Protein AF-0000000078034950 (afdb_homodimer)

Organism: NCBI:txid1051616

pLDDT: mean 92.77, std 14.93, range [35.84, 99.0]

Sequence (498 aa):
MKFLSLILALTALAPVDARPKKAAKPPYFVLTGDSTVAVAGGWGDGFLSYVKAPADGINPAKSGATTASFRADGRWNTTITAVQGNVDTHSPIVTIQFGHNDQKATSGISLEKFQANLVALAKEVIAAGGTPILITSLTRRAFNGSAVIENLNEHSAAAIAAAENLGIDYLDLNKASTAYVNAIGKANADLYNLSSGDRTHLNPSGEKVFGRLVVDLLLKKRKDLRRYFEKDVALSKKIAAGEYATGDEMKFLSLILALTALAPVDARPKKAAKPPYFVLTGDSTVAVAGGWGDGFLSYVKAPADGINPAKSGATTASFRADGRWNTTITAVQGNVDTHSPIVTIQFGHNDQKATSGISLEKFQANLVALAKEVIAAGGTPILITSLTRRAFNGSAVIENLNEHSAAAIAAAENLGIDYLDLNKASTAYVNAIGKANADLYNLSSGDRTHLNPSGEKVFGRLVVDLLLKKRKDLRRYFEKDVALSKKIAAGEYATGDE

Solvent-accessible surface area (backbone atoms only — not comparable to full-atom values): 26055 Å² total; per-residue (Å²): 137,83,80,77,76,78,77,77,77,76,76,74,73,71,74,73,79,67,62,72,76,69,74,80,55,41,46,29,38,38,39,40,28,14,35,57,32,4,74,74,17,13,24,39,56,29,38,55,54,32,50,26,82,87,27,48,65,40,54,63,16,31,68,78,28,28,74,64,51,33,48,75,63,27,46,45,57,34,50,52,46,46,29,53,50,28,48,88,73,22,41,21,33,35,39,44,29,50,43,81,41,30,68,38,86,86,54,79,45,50,71,68,54,49,26,50,46,52,41,52,53,38,51,52,32,43,73,49,63,26,43,44,32,38,30,25,34,75,48,52,65,46,63,58,84,82,35,60,53,74,86,52,54,68,52,28,51,34,42,51,49,33,20,60,74,69,71,46,53,65,38,64,37,28,61,55,43,42,53,33,43,40,55,38,26,67,75,54,49,56,72,23,28,55,45,92,89,34,45,66,36,25,23,74,40,29,10,35,43,49,7,46,49,51,50,52,51,47,38,72,76,37,61,89,50,51,88,36,41,62,85,51,64,68,52,53,48,29,50,76,69,26,40,83,73,60,59,76,113,136,83,79,78,76,78,77,76,77,75,75,75,72,69,76,72,79,67,63,72,74,68,75,79,56,41,46,28,37,39,38,39,29,14,36,58,31,4,76,75,18,12,24,39,55,29,37,54,54,33,51,28,82,87,25,47,68,41,53,64,16,33,69,78,29,29,76,64,50,34,48,74,63,27,44,44,57,35,50,52,45,46,30,52,51,27,47,88,73,22,40,19,34,34,38,44,29,50,44,81,41,29,68,37,86,86,53,78,45,49,71,68,51,48,26,51,46,53,41,51,53,39,52,51,33,43,73,49,62,26,42,43,31,36,30,26,33,74,48,54,64,47,63,59,84,81,37,60,53,74,84,53,54,68,52,30,52,34,43,52,49,31,21,58,74,71,71,44,52,64,39,65,38,28,62,54,46,42,53,31,45,40,54,38,28,67,75,54,47,58,73,23,27,55,43,93,89,34,43,65,36,25,22,75,39,30,11,35,44,50,7,46,52,51,49,53,52,46,38,73,77,37,60,88,51,51,87,37,40,62,85,52,66,68,52,53,50,30,52,74,68,27,40,80,73,60,58,77,113

Secondary structure (DSSP, 8-state):
----------------------PPPPEEEEEEESTTTSTTTSSHHHHHHTB-TT-EEE----TT--HHHHHHTTHHHHHHHHHHHHTTTSEEEEEEE--TTTTSGGG---HHHHHHHHHHHHHHHHHTT-EEEEEPPPPP--EETTEE--TTHHHHHHHHHHHHHHT--EE-HHHHHHHHHHHHHHHHHGGGBSSTT--SSB-HHHHHHHHHHHHHHHHHH-GGGGGGB---HHHHHHHHHT----S--/------------------------PPEEEEEEESTTTSTTTSSHHHHHHTB-TT-EEE----TT--HHHHHHTTHHHHHHHHHHHHTTTSEEEEEEE--TTTTSGGG---HHHHHHHHHHHHHHHHHTT-EEEEEPPPPP--EETTEE--TTHHHHHHHHHHHHHHT--EE-HHHHHHHHHHHHHHHHHGGGBSSTT--SSB-HHHHHHHHHHHHHHHHHH-GGGGGGB---HHHHHHHHHT----S--

InterPro domains:
  IPR013830 SGNH hydrolase-type esterase domain [PF13472] (33-208)
  IPR036514 SGNH hydrolase superfamily [G3DSA:3.40.50.1110] (29-238)
  IPR037459 Rhamnogalacturonan acetylesterase RhgT-like [PTHR43695] (18-232)
  IPR037459 Rhamnogalacturonan acetylesterase RhgT-like [cd01821] (27-218)

Structure (mmCIF, N/CA/C/O backbone):
data_AF-0000000078034950-model_v1
#
loop_
_entity.id
_entity.type
_entity.pdbx_description
1 polymer 'SGNH hydrolase-type esterase domain-containing protein'
#
loop_
_atom_site.group_PDB
_atom_site.id
_atom_site.type_symbol
_atom_site.label_atom_id
_atom_site.label_alt_id
_atom_site.label_comp_id
_atom_site.label_asym_id
_atom_site.label_entity_id
_atom_site.label_seq_id
_atom_site.pdbx_PDB_ins_code
_atom_site.Cartn_x
_atom_site.Cartn_y
_atom_site.Cartn_z
_atom_site.occupancy
_atom_site.B_iso_or_equiv
_atom_site.auth_seq_id
_atom_site.auth_comp_id
_atom_site.auth_asym_id
_atom_site.auth_atom_id
_atom_site.pdbx_PDB_model_num
ATOM 1 N N . MET A 1 1 ? -37.719 -11.914 -78.75 1 36.5 1 MET A N 1
ATOM 2 C CA . MET A 1 1 ? -37.25 -10.828 -77.875 1 36.5 1 MET A CA 1
ATOM 3 C C . MET A 1 1 ? -37.094 -11.32 -76.438 1 36.5 1 MET A C 1
ATOM 5 O O . MET A 1 1 ? -38.062 -11.695 -75.75 1 36.5 1 MET A O 1
ATOM 9 N N . LYS A 1 2 ? -35.969 -12.094 -76.125 1 49.47 2 LYS A N 1
ATOM 10 C CA . LYS A 1 2 ? -35.469 -12.664 -74.875 1 49.47 2 LYS A CA 1
ATOM 11 C C . LYS A 1 2 ? -35.25 -11.578 -73.812 1 49.47 2 LYS A C 1
ATOM 13 O O . LYS A 1 2 ? -34.562 -10.594 -74.062 1 49.47 2 LYS A O 1
ATOM 18 N N . PHE A 1 3 ? 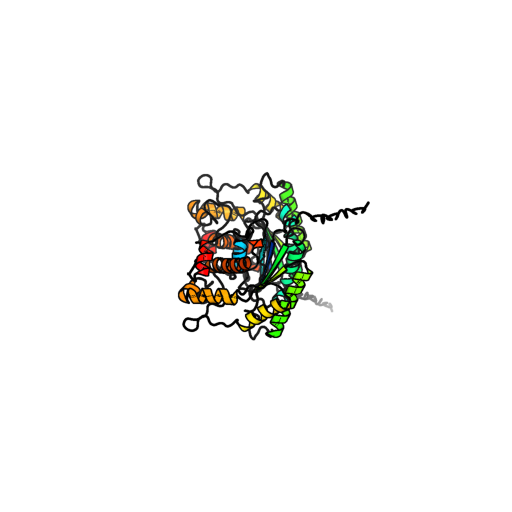-36.25 -11.312 -73 1 48.62 3 PHE A N 1
ATOM 19 C CA . PHE A 1 3 ? -36.219 -10.414 -71.812 1 48.62 3 PHE A CA 1
ATOM 20 C C . PHE A 1 3 ? -35.062 -10.805 -70.875 1 48.62 3 PHE A C 1
ATOM 22 O O . PHE A 1 3 ? -35.031 -11.93 -70.438 1 48.62 3 PHE A O 1
ATOM 29 N N . LEU A 1 4 ? -33.875 -10.258 -71.062 1 49.31 4 LEU A N 1
ATOM 30 C CA . LEU A 1 4 ? -32.75 -10.297 -70.125 1 49.31 4 LEU A CA 1
ATOM 31 C C . LEU A 1 4 ? -33.156 -9.719 -68.812 1 49.31 4 LEU A C 1
ATOM 33 O O . LEU A 1 4 ? -33.469 -8.539 -68.688 1 49.31 4 LEU A O 1
ATOM 37 N N . SER A 1 5 ? -33.719 -10.523 -67.938 1 53.03 5 SER A N 1
ATOM 38 C CA . SER A 1 5 ? -33.969 -10.117 -66.562 1 53.03 5 SER A CA 1
ATOM 39 C C . SER A 1 5 ? -32.656 -9.789 -65.812 1 53.03 5 SER A C 1
ATOM 41 O O . SER A 1 5 ? -31.781 -10.633 -65.688 1 53.03 5 SER A O 1
ATOM 43 N N . LEU A 1 6 ? -32.25 -8.547 -65.938 1 51.16 6 LEU A N 1
ATOM 44 C CA . LEU A 1 6 ? -31.172 -8.047 -65.125 1 51.16 6 LEU A CA 1
ATOM 45 C C . LEU A 1 6 ? -31.5 -8.148 -63.625 1 51.16 6 LEU A C 1
ATOM 47 O O . LEU A 1 6 ? -32.438 -7.508 -63.125 1 51.16 6 LEU A O 1
ATOM 51 N N . ILE A 1 7 ? -31.25 -9.281 -63.031 1 51.94 7 ILE A N 1
ATOM 52 C CA . ILE A 1 7 ? -31.328 -9.398 -61.562 1 51.94 7 ILE A CA 1
ATOM 53 C C . ILE A 1 7 ? -30.297 -8.484 -60.938 1 51.94 7 ILE A C 1
ATOM 55 O O . ILE A 1 7 ? -29.094 -8.648 -61.125 1 51.94 7 ILE A O 1
ATOM 59 N N . LEU A 1 8 ? -30.672 -7.234 -60.625 1 48.38 8 LEU A N 1
ATOM 60 C CA . LEU A 1 8 ? -29.859 -6.355 -59.781 1 48.38 8 LEU A CA 1
ATOM 61 C C . LEU A 1 8 ? -29.641 -6.961 -58.406 1 48.38 8 LEU A C 1
ATOM 63 O O . LEU A 1 8 ? -30.609 -7.203 -57.688 1 48.38 8 LEU A O 1
ATOM 67 N N . ALA A 1 9 ? -28.578 -7.652 -58.188 1 50.59 9 ALA A N 1
ATOM 68 C CA . ALA A 1 9 ? -28.125 -8.078 -56.875 1 50.59 9 ALA A CA 1
ATOM 69 C C . ALA A 1 9 ? -27.922 -6.879 -55.938 1 50.59 9 ALA A C 1
ATOM 71 O O . ALA A 1 9 ? -27.031 -6.055 -56.188 1 50.59 9 ALA A O 1
ATOM 72 N N . LEU A 1 10 ? -28.969 -6.395 -55.344 1 48.53 10 LEU A N 1
ATOM 73 C CA . LEU A 1 10 ? -28.781 -5.445 -54.25 1 48.53 10 LEU A CA 1
ATOM 74 C C . LEU A 1 10 ? -27.812 -5.992 -53.188 1 48.53 10 LEU A C 1
ATOM 76 O O . LEU A 1 10 ? -28.094 -7.008 -52.562 1 48.53 10 LEU A O 1
ATOM 80 N N . THR A 1 11 ? -26.562 -5.684 -53.344 1 48.34 11 THR A N 1
ATOM 81 C CA . THR A 1 11 ? -25.594 -5.906 -52.25 1 48.34 11 THR A CA 1
ATOM 82 C C . THR A 1 11 ? -26.031 -5.188 -51 1 48.34 11 THR A C 1
ATOM 84 O O . THR A 1 11 ? -26.188 -3.963 -50.969 1 48.34 11 THR A O 1
ATOM 87 N N . ALA A 1 12 ? -26.812 -5.801 -50.156 1 50.06 12 ALA A N 1
ATOM 88 C CA . ALA A 1 12 ? -27.062 -5.281 -48.812 1 50.06 12 ALA A CA 1
ATOM 89 C C . ALA A 1 12 ? -25.766 -4.91 -48.094 1 50.06 12 ALA A C 1
ATOM 91 O O . ALA A 1 12 ? -24.922 -5.777 -47.844 1 50.06 12 ALA A O 1
ATOM 92 N N . LEU A 1 13 ? -25.297 -3.707 -48.344 1 47.72 13 LEU A N 1
ATOM 93 C CA . LEU A 1 13 ? -24.25 -3.213 -47.469 1 47.72 13 LEU A CA 1
ATOM 94 C C . LEU A 1 13 ? -24.625 -3.404 -46 1 47.72 13 LEU A C 1
ATOM 96 O O . LEU A 1 13 ? -25.641 -2.861 -45.531 1 47.72 13 LEU A O 1
ATOM 100 N N . ALA A 1 14 ? -24.25 -4.52 -45.406 1 48.38 14 ALA A N 1
ATOM 101 C CA . ALA A 1 14 ? -24.375 -4.645 -43.938 1 48.38 14 ALA A CA 1
ATOM 102 C C . ALA A 1 14 ? -23.922 -3.367 -43.25 1 48.38 14 ALA A C 1
ATOM 104 O O . ALA A 1 14 ? -22.906 -2.771 -43.625 1 48.38 14 ALA A O 1
ATOM 105 N N . PRO A 1 15 ? -24.875 -2.656 -42.656 1 46.69 15 PRO A N 1
ATOM 106 C CA . PRO A 1 15 ? -24.375 -1.525 -41.875 1 46.69 15 PRO A CA 1
ATOM 107 C C . PRO A 1 15 ? -23.172 -1.893 -41 1 46.69 15 PRO A C 1
ATOM 109 O O . PRO A 1 15 ? -23.156 -2.959 -40.375 1 46.69 15 PRO A O 1
ATOM 112 N N . VAL A 1 16 ? -22.016 -1.396 -41.406 1 43.22 16 VAL A N 1
ATOM 113 C CA . VAL A 1 16 ? -20.906 -1.403 -40.469 1 43.22 16 VAL A CA 1
ATOM 114 C C . VAL A 1 16 ? -21.375 -0.831 -39.125 1 43.22 16 VAL A C 1
ATOM 116 O O . VAL A 1 16 ? -21.781 0.332 -39.031 1 43.22 16 VAL A O 1
ATOM 119 N N . ASP A 1 17 ? -21.984 -1.689 -38.375 1 44.09 17 ASP A N 1
ATOM 120 C CA . ASP A 1 17 ? -22.203 -1.249 -37 1 44.09 17 ASP A CA 1
ATOM 121 C C . ASP A 1 17 ? -20.969 -0.562 -36.438 1 44.09 17 ASP A C 1
ATOM 123 O O . ASP A 1 17 ? -20 -1.227 -36.062 1 44.09 17 ASP A O 1
ATOM 127 N N . ALA A 1 18 ? -20.703 0.506 -37.062 1 37.69 18 ALA A N 1
ATOM 128 C CA . ALA A 1 18 ? -19.609 1.328 -36.531 1 37.69 18 ALA A CA 1
ATOM 129 C C . ALA A 1 18 ? -19.938 1.878 -35.156 1 37.69 18 ALA A C 1
ATOM 131 O O . ALA A 1 18 ? -20.078 3.09 -34.969 1 37.69 18 ALA A O 1
ATOM 132 N N . ARG A 1 19 ? -20.656 1.156 -34.406 1 41.5 19 ARG A N 1
ATOM 133 C CA . ARG A 1 19 ? -20.719 1.769 -33.062 1 41.5 19 ARG A CA 1
ATOM 134 C C . ARG A 1 19 ? -19.312 2.104 -32.562 1 41.5 19 ARG A C 1
ATOM 136 O O . ARG A 1 19 ? -18.391 1.303 -32.719 1 41.5 19 ARG A O 1
ATOM 143 N N . PRO A 1 20 ? -19.047 3.256 -32.406 1 39.72 20 PRO A N 1
ATOM 144 C CA . PRO A 1 20 ? -17.703 3.549 -31.875 1 39.72 20 PRO A CA 1
ATOM 145 C C . PRO A 1 20 ? -17.281 2.59 -30.766 1 39.72 20 PRO A C 1
ATOM 147 O O . PRO A 1 20 ? -18.094 2.264 -29.891 1 39.72 20 PRO A O 1
ATOM 150 N N . LYS A 1 21 ? -16.438 1.666 -31.031 1 38.91 21 LYS A N 1
ATOM 151 C CA . LYS A 1 21 ? -15.844 0.86 -29.969 1 38.91 21 LYS A CA 1
ATOM 152 C C . LYS A 1 21 ? -15.602 1.696 -28.719 1 38.91 21 LYS A C 1
ATOM 154 O O . LYS A 1 21 ? -14.898 2.707 -28.766 1 38.91 21 LYS A O 1
ATOM 159 N N . LYS A 1 22 ? -16.703 1.978 -27.875 1 47.34 22 LYS A N 1
ATOM 160 C CA . LYS A 1 22 ? -16.469 2.646 -26.594 1 47.34 22 LYS A CA 1
ATOM 161 C C . LYS A 1 22 ? -15.047 2.434 -26.109 1 47.34 22 LYS A C 1
ATOM 163 O O . LYS A 1 22 ? -14.547 1.304 -26.094 1 47.34 22 LYS A O 1
ATOM 168 N N . ALA A 1 23 ? -14.383 3.445 -26.062 1 55.91 23 ALA A N 1
ATOM 169 C CA . ALA A 1 23 ? -13 3.367 -25.609 1 55.91 23 ALA A CA 1
ATOM 170 C C . ALA A 1 23 ? -12.891 2.543 -24.328 1 55.91 23 ALA A C 1
ATOM 172 O O . ALA A 1 23 ? -13.688 2.711 -23.406 1 55.91 23 ALA A O 1
ATOM 173 N N . ALA A 1 24 ? -12.109 1.417 -24.375 1 82.5 24 ALA A N 1
ATOM 174 C CA . ALA A 1 24 ? -11.945 0.501 -23.25 1 82.5 24 ALA A CA 1
ATOM 175 C C . ALA A 1 24 ? -11.57 1.257 -21.984 1 82.5 24 ALA A C 1
ATOM 177 O O . ALA A 1 24 ? -10.742 2.168 -22.016 1 82.5 24 ALA A O 1
ATOM 178 N N . LYS A 1 25 ? -12.422 1.231 -20.875 1 95.44 25 LYS A N 1
ATOM 179 C CA . LYS A 1 25 ? -12.133 1.827 -19.578 1 95.44 25 LYS A CA 1
ATOM 180 C C . LYS A 1 25 ? -10.742 1.435 -19.094 1 95.44 25 LYS A C 1
ATOM 182 O O . LYS A 1 25 ? -10.289 0.317 -19.344 1 95.44 25 LYS A O 1
ATOM 187 N N . PRO A 1 26 ? -10.008 2.404 -18.438 1 97.56 26 PRO A N 1
ATOM 188 C CA . PRO A 1 26 ? -8.711 2.031 -17.875 1 97.56 26 PRO A CA 1
ATOM 189 C C . PRO A 1 26 ? -8.836 0.989 -16.766 1 97.56 26 PRO A C 1
ATOM 191 O O . PRO A 1 26 ? -9.891 0.88 -16.125 1 97.56 26 PRO A O 1
ATOM 194 N N . PRO A 1 27 ? -7.852 0.285 -16.578 1 98.38 27 PRO A N 1
ATOM 195 C CA . PRO A 1 27 ? -7.926 -0.727 -15.531 1 98.38 27 PRO A CA 1
ATOM 196 C C . PRO A 1 27 ? -7.832 -0.126 -14.125 1 98.38 27 PRO A C 1
ATOM 198 O O . PRO A 1 27 ? -7.227 0.933 -13.945 1 98.38 27 PRO A O 1
ATOM 201 N N . TYR A 1 28 ? -8.484 -0.716 -13.18 1 97.75 28 TYR A N 1
ATOM 202 C CA . TYR A 1 28 ? -8.32 -0.534 -11.742 1 97.75 28 TYR A CA 1
ATOM 203 C C . TYR A 1 28 ? -7.879 -1.833 -11.078 1 97.75 28 TYR A C 1
ATOM 205 O O . TYR A 1 28 ? -8.656 -2.787 -10.992 1 97.75 28 TYR A O 1
ATOM 213 N N . PHE A 1 29 ? -6.629 -1.825 -10.547 1 98.69 29 PHE A N 1
ATOM 214 C CA . PHE A 1 29 ? -6.059 -3.061 -10.023 1 98.69 29 PHE A CA 1
ATOM 215 C C . PHE A 1 29 ? -6.348 -3.203 -8.531 1 98.69 29 PHE A C 1
ATOM 217 O O . PHE A 1 29 ? -6.125 -2.268 -7.758 1 98.69 29 PHE A O 1
ATOM 224 N N . VAL A 1 30 ? -6.879 -4.336 -8.125 1 98.69 30 VAL A N 1
ATOM 225 C CA . VAL A 1 30 ? -6.992 -4.719 -6.719 1 98.69 30 VAL A CA 1
ATOM 226 C C . VAL A 1 30 ? -6.141 -5.957 -6.453 1 98.69 30 VAL A C 1
ATOM 228 O O . VAL A 1 30 ? -6.457 -7.047 -6.934 1 98.69 30 VAL A O 1
ATOM 231 N N . LEU A 1 31 ? -5.035 -5.762 -5.684 1 98.88 31 LEU A N 1
ATOM 232 C CA . LEU A 1 31 ? -4.066 -6.836 -5.496 1 98.88 31 LEU A CA 1
ATOM 233 C C . LEU A 1 31 ? -4.344 -7.602 -4.207 1 98.88 31 LEU A C 1
ATOM 235 O O . LEU A 1 31 ? -4.172 -7.062 -3.111 1 98.88 31 LEU A O 1
ATOM 239 N N . THR A 1 32 ? -4.797 -8.875 -4.328 1 98.88 32 THR A N 1
ATOM 240 C CA . THR A 1 32 ? -5.117 -9.672 -3.146 1 98.88 32 THR A CA 1
ATOM 241 C C . THR A 1 32 ? -4.102 -10.797 -2.963 1 98.88 32 THR A C 1
ATOM 243 O O . THR A 1 32 ? -3.598 -11.352 -3.941 1 98.88 32 THR A O 1
ATOM 246 N N . GLY A 1 33 ? -3.795 -11.047 -1.727 1 98.81 33 GLY A N 1
ATOM 247 C CA . GLY A 1 33 ? -2.832 -12.102 -1.431 1 98.81 33 GLY A CA 1
ATOM 248 C C . GLY A 1 33 ? -2.283 -12.023 -0.019 1 98.81 33 GLY A C 1
ATOM 249 O O . GLY A 1 33 ? -2.922 -11.461 0.873 1 98.81 33 GLY A O 1
ATOM 250 N N . ASP A 1 34 ? -1.184 -12.766 0.15 1 98.56 34 ASP A N 1
ATOM 251 C CA . ASP A 1 34 ? -0.553 -12.875 1.462 1 98.56 34 ASP A CA 1
ATOM 252 C C . ASP A 1 34 ? 0.652 -11.945 1.57 1 98.56 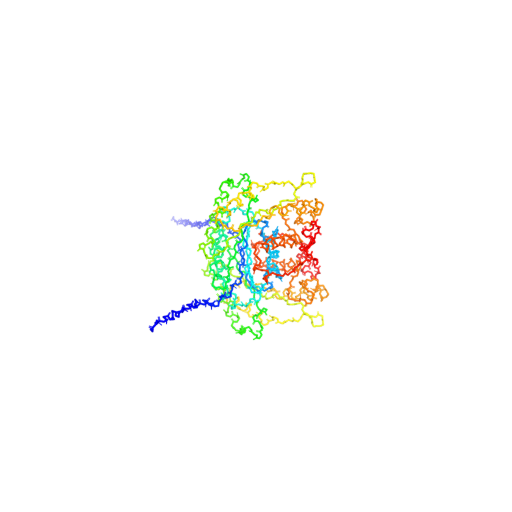34 ASP A C 1
ATOM 254 O O . ASP A 1 34 ? 0.689 -10.891 0.93 1 98.56 34 ASP A O 1
ATOM 258 N N . SER A 1 35 ? 1.591 -12.25 2.455 1 98.44 35 SER A N 1
ATOM 259 C CA . SER A 1 35 ? 2.711 -11.359 2.752 1 98.44 35 SER A CA 1
ATOM 260 C C . SER A 1 35 ? 3.574 -11.133 1.518 1 98.44 35 SER A C 1
ATOM 262 O O . SER A 1 35 ? 4.266 -10.109 1.419 1 98.44 35 SER A O 1
ATOM 264 N N . THR A 1 36 ? 3.535 -12 0.521 1 98.81 36 THR A N 1
ATOM 265 C CA . THR A 1 36 ? 4.387 -11.852 -0.656 1 98.81 36 THR A CA 1
ATOM 266 C C . THR A 1 36 ? 3.73 -10.945 -1.691 1 98.81 36 THR A C 1
ATOM 268 O O . THR A 1 36 ? 4.305 -10.688 -2.75 1 98.81 36 THR A O 1
ATOM 271 N N . VAL A 1 37 ? 2.514 -10.422 -1.38 1 98.94 37 VAL A N 1
ATOM 272 C CA . VAL A 1 37 ? 1.85 -9.398 -2.182 1 98.94 37 VAL A CA 1
ATOM 273 C C . VAL A 1 37 ? 1.742 -8.109 -1.381 1 98.94 37 VAL A C 1
ATOM 275 O O . VAL A 1 37 ? 1.807 -7.012 -1.946 1 98.94 37 VAL A O 1
ATOM 278 N N . ALA A 1 38 ? 1.678 -8.18 -0.134 1 98.31 38 ALA A N 1
ATOM 279 C CA . ALA A 1 38 ? 1.276 -7.129 0.794 1 98.31 38 ALA A CA 1
ATOM 280 C C . ALA A 1 38 ? 2.375 -6.078 0.939 1 98.31 38 ALA A C 1
ATOM 282 O O . ALA A 1 38 ? 3.492 -6.27 0.456 1 98.31 38 ALA A O 1
ATOM 283 N N . VAL A 1 39 ? 1.958 -4.988 1.514 1 96.12 39 VAL A N 1
ATOM 284 C CA . VAL A 1 39 ? 2.891 -3.926 1.873 1 96.12 39 VAL A CA 1
ATOM 285 C C . VAL A 1 39 ? 4 -4.488 2.76 1 96.12 39 VAL A C 1
ATOM 287 O O . VAL A 1 39 ? 3.773 -5.426 3.525 1 96.12 39 VAL A O 1
ATOM 290 N N . ALA A 1 40 ? 5.164 -3.984 2.643 1 93.62 40 ALA A N 1
ATOM 291 C CA . ALA A 1 40 ? 6.289 -4.273 3.527 1 93.62 40 ALA A CA 1
ATOM 292 C C . ALA A 1 40 ? 6.754 -5.719 3.371 1 93.62 40 ALA A C 1
ATOM 294 O O . ALA A 1 40 ? 6.926 -6.434 4.363 1 93.62 40 ALA A O 1
ATOM 295 N N . GLY A 1 41 ? 6.918 -6.113 2.121 1 96.75 41 GLY A N 1
ATOM 296 C CA . GLY A 1 41 ? 7.52 -7.43 1.996 1 96.75 41 GLY A CA 1
ATOM 297 C C . GLY A 1 41 ? 7.074 -8.172 0.751 1 96.75 41 GLY A C 1
ATOM 298 O O . GLY A 1 41 ? 7.59 -9.25 0.447 1 96.75 41 GLY A O 1
ATOM 299 N N . GLY A 1 42 ? 6.102 -7.617 0.042 1 98.56 42 GLY A N 1
ATOM 300 C CA . GLY A 1 42 ? 5.566 -8.266 -1.144 1 98.56 42 GLY A CA 1
ATOM 301 C C . GLY A 1 42 ? 5.824 -7.488 -2.42 1 98.56 42 GLY A C 1
ATOM 302 O O . GLY A 1 42 ? 6.414 -6.406 -2.383 1 98.56 42 GLY A O 1
ATOM 303 N N . TRP A 1 43 ? 5.434 -8.078 -3.51 1 98.81 43 TRP A N 1
ATOM 304 C CA . TRP A 1 43 ? 5.688 -7.488 -4.82 1 98.81 43 TRP A CA 1
ATOM 305 C C . TRP A 1 43 ? 4.613 -6.469 -5.18 1 98.81 43 TRP A C 1
ATOM 307 O O . TRP A 1 43 ? 4.785 -5.676 -6.105 1 98.81 43 TRP A O 1
ATOM 317 N N . GLY A 1 44 ? 3.475 -6.41 -4.43 1 98.81 44 GLY A N 1
ATOM 318 C CA . GLY A 1 44 ? 2.275 -5.707 -4.863 1 98.81 44 GLY A CA 1
ATOM 319 C C . GLY A 1 44 ? 2.49 -4.219 -5.051 1 98.81 44 GLY A C 1
ATOM 320 O O . GLY A 1 44 ? 2.07 -3.646 -6.059 1 98.81 44 GLY A O 1
ATOM 321 N N . ASP A 1 45 ? 3.129 -3.592 -4.082 1 98.06 45 ASP A N 1
ATOM 322 C CA . ASP A 1 45 ? 3.35 -2.152 -4.168 1 98.06 45 ASP A CA 1
ATOM 323 C C . ASP A 1 45 ? 4.355 -1.814 -5.266 1 98.06 45 ASP A C 1
ATOM 325 O O . ASP A 1 45 ? 4.277 -0.75 -5.879 1 98.06 45 ASP A O 1
ATOM 329 N N . GLY A 1 46 ? 5.309 -2.715 -5.566 1 98.06 46 GLY A N 1
ATOM 330 C CA . GLY A 1 46 ? 6.156 -2.566 -6.742 1 98.06 46 GLY A CA 1
ATOM 331 C C . GLY A 1 46 ? 5.375 -2.566 -8.039 1 98.06 46 GLY A C 1
ATOM 332 O O . GLY A 1 46 ? 5.602 -1.719 -8.906 1 98.06 46 GLY A O 1
ATOM 333 N N . PHE A 1 47 ? 4.465 -3.531 -8.156 1 98.81 47 PHE A N 1
ATOM 334 C CA . PHE A 1 47 ? 3.572 -3.59 -9.305 1 98.81 47 PHE A CA 1
ATOM 335 C C . PHE A 1 47 ? 2.811 -2.279 -9.469 1 98.81 47 PHE A C 1
ATOM 337 O O . PHE A 1 47 ? 2.801 -1.692 -10.555 1 98.81 47 PHE A O 1
ATOM 344 N N . LEU A 1 48 ? 2.244 -1.729 -8.383 1 98.5 48 LEU A N 1
ATOM 345 C CA . LEU A 1 48 ? 1.427 -0.523 -8.438 1 98.5 48 LEU A CA 1
ATOM 346 C C . LEU A 1 48 ? 2.279 0.696 -8.773 1 98.5 48 LEU A C 1
ATOM 348 O O . LEU A 1 48 ? 1.792 1.648 -9.391 1 98.5 48 LEU A O 1
ATOM 352 N N . SER A 1 49 ? 3.574 0.609 -8.453 1 96.5 49 SER A N 1
ATOM 353 C CA . SER A 1 49 ? 4.453 1.743 -8.711 1 96.5 49 SER A CA 1
ATOM 354 C C . SER A 1 49 ? 4.656 1.952 -10.211 1 96.5 49 SER A C 1
ATOM 356 O O . SER A 1 49 ? 5.066 3.031 -10.641 1 96.5 49 SER A O 1
ATOM 358 N N . TYR A 1 50 ? 4.312 0.948 -11.031 1 97.75 50 TYR A N 1
ATOM 359 C CA . TYR A 1 50 ? 4.477 1.058 -12.469 1 97.75 50 TYR A CA 1
ATOM 360 C C . TYR A 1 50 ? 3.172 1.473 -13.141 1 97.75 50 TYR A C 1
ATOM 362 O O . TYR A 1 50 ? 3.15 1.786 -14.336 1 97.75 50 TYR A O 1
ATOM 370 N N . VAL A 1 51 ? 2.045 1.506 -12.414 1 98 51 VAL A N 1
ATOM 371 C CA . VAL A 1 51 ? 0.737 1.839 -12.961 1 98 51 VAL A CA 1
ATOM 372 C C . VAL A 1 51 ? 0.64 3.346 -13.188 1 98 51 VAL A C 1
ATOM 374 O O . VAL A 1 51 ? 0.989 4.137 -12.312 1 98 51 VAL A O 1
ATOM 377 N N . LYS A 1 52 ? 0.184 3.654 -14.375 1 94.44 52 LYS A N 1
ATOM 378 C CA . LYS A 1 52 ? 0.081 5.062 -14.75 1 94.44 52 LYS A CA 1
ATOM 379 C C . LYS A 1 52 ? -1.378 5.488 -14.883 1 94.44 52 LYS A C 1
ATOM 381 O O . LYS A 1 52 ? -2.211 4.73 -15.383 1 94.44 52 LYS A O 1
ATOM 386 N N . ALA A 1 53 ? -1.62 6.762 -14.477 1 91.5 53 ALA A N 1
ATOM 387 C CA . ALA A 1 53 ? -2.938 7.34 -14.727 1 91.5 53 ALA A CA 1
ATOM 388 C C . ALA A 1 53 ? -3.291 7.281 -16.219 1 91.5 53 ALA A C 1
ATOM 390 O O . ALA A 1 53 ? -2.414 7.402 -17.062 1 91.5 53 ALA A O 1
ATOM 391 N N . PRO A 1 54 ? -4.562 6.949 -16.547 1 94.56 54 PRO A N 1
ATOM 392 C CA . PRO A 1 54 ? -5.727 6.961 -15.664 1 94.56 54 PRO A CA 1
ATOM 393 C C . PRO A 1 54 ? -5.98 5.613 -14.992 1 94.56 54 PRO A C 1
ATOM 395 O O . PRO A 1 54 ? -6.953 5.457 -14.25 1 94.56 54 PRO A O 1
ATOM 398 N N . ALA A 1 55 ? -5.102 4.617 -15.242 1 97.25 55 ALA A N 1
ATOM 399 C CA . ALA A 1 55 ? -5.195 3.398 -14.445 1 97.25 55 ALA A CA 1
ATOM 400 C C . ALA A 1 55 ? -4.871 3.676 -12.984 1 97.25 55 ALA A C 1
ATOM 402 O O . ALA A 1 55 ? -4.293 4.715 -12.656 1 97.25 55 ALA A O 1
ATOM 403 N N . ASP A 1 56 ? -5.379 2.793 -12.18 1 95.75 56 ASP A N 1
ATOM 404 C CA . ASP A 1 56 ? -5.207 2.945 -10.734 1 95.75 56 ASP A CA 1
ATOM 405 C C . ASP A 1 56 ? -5.328 1.601 -10.023 1 95.75 56 ASP A C 1
ATOM 407 O O . ASP A 1 56 ? -5.461 0.559 -10.672 1 95.75 56 ASP A O 1
ATOM 411 N N . GLY A 1 57 ? -5.105 1.671 -8.664 1 96.81 57 GLY A N 1
ATOM 412 C CA . GLY A 1 57 ? -5.246 0.412 -7.945 1 96.81 57 GLY A CA 1
ATOM 413 C C . GLY A 1 57 ? -4.953 0.533 -6.465 1 96.81 57 GLY A C 1
ATOM 414 O O . GLY A 1 57 ? -4.52 1.588 -5.992 1 96.81 57 GLY A O 1
ATOM 415 N N . ILE A 1 58 ? -5.258 -0.529 -5.703 1 96.94 58 ILE A N 1
ATOM 416 C CA . ILE A 1 58 ? -4.988 -0.647 -4.273 1 96.94 58 ILE A CA 1
ATOM 417 C C . ILE A 1 58 ? -4.422 -2.033 -3.969 1 96.94 58 ILE A C 1
ATOM 419 O O . ILE A 1 58 ? -4.59 -2.965 -4.758 1 96.94 58 ILE A O 1
ATOM 423 N N . ASN A 1 59 ? -3.691 -2.066 -2.857 1 97.75 59 ASN A N 1
ATOM 424 C CA . ASN A 1 59 ? -3.127 -3.32 -2.371 1 97.75 59 ASN A CA 1
ATOM 425 C C . ASN A 1 59 ? -3.697 -3.701 -1.008 1 97.75 59 ASN A C 1
ATOM 427 O O . ASN A 1 59 ? -3.086 -3.42 0.026 1 97.75 59 ASN A O 1
ATOM 431 N N . PRO A 1 60 ? -4.855 -4.434 -1.022 1 97.06 60 PRO A N 1
ATOM 432 C CA . PRO A 1 60 ? -5.441 -4.867 0.248 1 97.06 60 PRO A CA 1
ATOM 433 C C . PRO A 1 60 ? -4.84 -6.168 0.764 1 97.06 60 PRO A C 1
ATOM 435 O O . PRO A 1 60 ? -5.348 -6.754 1.723 1 97.06 60 PRO A O 1
ATOM 438 N N . ALA A 1 61 ? -3.723 -6.656 0.108 1 98.25 61 ALA A N 1
ATOM 439 C CA . ALA A 1 61 ? -3.111 -7.91 0.541 1 98.25 61 ALA A CA 1
ATOM 440 C C . ALA A 1 61 ? -2.711 -7.848 2.012 1 98.25 61 ALA A C 1
ATOM 442 O O . ALA A 1 61 ? -2.57 -6.762 2.578 1 98.25 61 ALA A O 1
ATOM 443 N N . LYS A 1 62 ? -2.633 -9.062 2.588 1 96.56 62 LYS A N 1
ATOM 444 C CA . LYS A 1 62 ? -2.436 -9.141 4.031 1 96.56 62 LYS A CA 1
ATOM 445 C C . LYS A 1 62 ? -1.368 -10.172 4.391 1 96.56 62 LYS A C 1
ATOM 447 O O . LYS A 1 62 ? -1.494 -11.344 4.043 1 96.56 62 LYS A O 1
ATOM 452 N N . SER A 1 63 ? -0.375 -9.672 5.176 1 96.25 63 SER A N 1
ATOM 453 C CA . SER A 1 63 ? 0.649 -10.578 5.68 1 96.25 63 SER A CA 1
ATOM 454 C C . SER A 1 63 ? 0.035 -11.695 6.523 1 96.25 63 SER A C 1
ATOM 456 O O . SER A 1 63 ? -0.847 -11.438 7.348 1 96.25 63 SER A O 1
ATOM 458 N N . GLY A 1 64 ? 0.428 -12.93 6.293 1 96.62 64 GLY A N 1
ATOM 459 C CA . GLY A 1 64 ? 0.009 -14.078 7.07 1 96.62 64 GLY A CA 1
ATOM 460 C C . GLY A 1 64 ? -1.297 -14.68 6.59 1 96.62 64 GLY A C 1
ATOM 461 O O . GLY A 1 64 ? -1.698 -15.758 7.051 1 96.62 64 GLY A O 1
ATOM 462 N N . ALA A 1 65 ? -1.934 -14.078 5.582 1 97.81 65 ALA A N 1
ATOM 463 C CA . ALA A 1 65 ? -3.275 -14.492 5.184 1 97.81 65 ALA A CA 1
ATOM 464 C C . ALA A 1 65 ? -3.238 -15.812 4.418 1 97.81 65 ALA A C 1
ATOM 466 O O . ALA A 1 65 ? -2.305 -16.062 3.654 1 97.81 65 ALA A O 1
ATOM 467 N N . THR A 1 66 ? -4.211 -16.672 4.672 1 98.69 66 THR A N 1
ATOM 468 C CA . THR A 1 66 ? -4.617 -17.766 3.797 1 98.69 66 THR A CA 1
ATOM 469 C C . THR A 1 66 ? -5.809 -17.344 2.938 1 98.69 66 THR A C 1
ATOM 471 O O . THR A 1 66 ? -6.398 -16.281 3.148 1 98.69 66 THR A O 1
ATOM 474 N N . THR A 1 67 ? -6.141 -18.188 1.992 1 98.69 67 THR A N 1
ATOM 475 C CA . THR A 1 67 ? -7.352 -17.953 1.218 1 98.69 67 THR A CA 1
ATOM 476 C C . THR A 1 67 ? -8.57 -17.844 2.135 1 98.69 67 THR A C 1
ATOM 478 O O . THR A 1 67 ? -9.484 -17.078 1.872 1 98.69 67 THR A O 1
ATOM 481 N N . ALA A 1 68 ? -8.555 -18.609 3.238 1 97.94 68 ALA A N 1
ATOM 482 C CA . ALA A 1 68 ? -9.688 -18.641 4.16 1 97.94 68 ALA A CA 1
ATOM 483 C C . ALA A 1 68 ? -9.672 -17.422 5.086 1 97.94 68 ALA A C 1
ATOM 485 O O . ALA A 1 68 ? -10.688 -16.75 5.246 1 97.94 68 ALA A O 1
ATOM 486 N N . SER A 1 69 ? -8.539 -17.125 5.672 1 96.81 69 SER A N 1
ATOM 487 C CA . SER A 1 69 ? -8.492 -16.047 6.652 1 96.81 69 SER A CA 1
ATOM 488 C C . SER A 1 69 ? -8.648 -14.688 5.984 1 96.81 69 SER A C 1
ATOM 490 O O . SER A 1 69 ? -9.18 -13.75 6.586 1 96.81 69 SER A O 1
ATOM 492 N N . PHE A 1 70 ? -8.242 -14.562 4.711 1 97.56 70 PHE A N 1
ATOM 493 C CA . PHE A 1 70 ? -8.383 -13.32 3.959 1 97.56 70 PHE A CA 1
ATOM 494 C C . PHE A 1 70 ? -9.852 -12.914 3.861 1 97.56 70 PHE A C 1
ATOM 496 O O . PHE A 1 70 ? -10.18 -11.727 3.939 1 97.56 70 PHE A O 1
ATOM 503 N N . ARG A 1 71 ? -10.727 -13.828 3.709 1 94.44 71 ARG A N 1
ATOM 504 C CA . ARG A 1 71 ? -12.172 -13.594 3.693 1 94.44 71 ARG A CA 1
ATOM 505 C C . ARG A 1 71 ? -12.695 -13.312 5.098 1 94.44 71 ARG A C 1
ATOM 507 O O . ARG A 1 71 ? -13.414 -12.336 5.312 1 94.44 71 ARG A O 1
ATOM 514 N N . ALA A 1 72 ? -12.25 -14.148 6.016 1 91.94 72 ALA A N 1
ATOM 515 C CA . ALA A 1 72 ? -12.781 -14.078 7.375 1 91.94 72 ALA A CA 1
ATOM 516 C C . ALA A 1 72 ? -12.43 -12.75 8.039 1 91.94 72 ALA A C 1
ATOM 518 O O . ALA A 1 72 ? -13.211 -12.234 8.844 1 91.94 72 ALA A O 1
ATOM 519 N N . ASP A 1 73 ? -11.32 -12.188 7.613 1 89.31 73 ASP A N 1
ATOM 520 C CA . ASP A 1 73 ? -10.82 -10.977 8.266 1 89.31 73 ASP A CA 1
ATOM 521 C C . ASP A 1 73 ? -11.398 -9.719 7.617 1 89.31 73 ASP A C 1
ATOM 523 O O . ASP A 1 73 ? -11.016 -8.602 7.965 1 89.31 73 ASP A O 1
ATOM 527 N N . GLY A 1 74 ? -12.203 -9.883 6.562 1 89.25 74 GLY A N 1
ATOM 528 C CA . GLY A 1 74 ? -12.898 -8.758 5.969 1 89.25 74 GLY A CA 1
ATOM 529 C C . GLY A 1 74 ? -12.148 -8.148 4.797 1 89.25 74 GLY A C 1
ATOM 530 O O . GLY A 1 74 ? -12.672 -7.262 4.117 1 89.25 74 GLY A O 1
ATOM 531 N N . ARG A 1 75 ? -10.945 -8.594 4.531 1 93.12 75 ARG A N 1
ATOM 532 C CA . ARG A 1 75 ? -10.148 -8.062 3.432 1 93.12 75 ARG A CA 1
ATOM 533 C C . ARG A 1 75 ? -10.812 -8.328 2.088 1 93.12 75 ARG A C 1
ATOM 535 O O . ARG A 1 75 ? -10.727 -7.516 1.168 1 93.12 75 ARG A O 1
ATOM 542 N N . TRP A 1 76 ? -11.461 -9.469 2.027 1 96.56 76 TRP A N 1
ATOM 543 C CA . TRP A 1 76 ? -12.133 -9.797 0.776 1 96.56 76 TRP A CA 1
ATOM 544 C C . TRP A 1 76 ? -13.32 -8.867 0.533 1 96.56 76 TRP A C 1
ATOM 546 O O . TRP A 1 76 ? -13.562 -8.445 -0.601 1 96.56 76 TRP A O 1
ATOM 556 N N . ASN A 1 77 ? -14.047 -8.477 1.609 1 93.19 77 ASN A N 1
ATOM 557 C CA . ASN A 1 77 ? -15.125 -7.5 1.46 1 93.19 77 ASN A CA 1
ATOM 558 C C . ASN A 1 77 ? -14.602 -6.16 0.957 1 93.19 77 ASN A C 1
ATOM 560 O O . ASN A 1 77 ? -15.234 -5.512 0.124 1 93.19 77 ASN A O 1
ATOM 564 N N . THR A 1 78 ? -13.484 -5.789 1.452 1 92.69 78 THR A N 1
ATOM 565 C CA . THR A 1 78 ? -12.836 -4.574 0.976 1 92.69 78 THR A CA 1
ATOM 566 C C . THR A 1 78 ? -12.516 -4.676 -0.513 1 92.69 78 THR A C 1
ATOM 568 O O . THR A 1 78 ? -12.742 -3.729 -1.269 1 92.69 78 THR A O 1
ATOM 571 N N . THR A 1 79 ? -12.078 -5.824 -0.91 1 97.25 79 THR A N 1
ATOM 572 C CA . THR A 1 79 ? -11.75 -6.098 -2.305 1 97.25 79 THR A CA 1
ATOM 573 C C . THR A 1 79 ? -12.984 -5.965 -3.188 1 97.25 79 THR A C 1
ATOM 575 O O . THR A 1 79 ? -12.969 -5.238 -4.184 1 97.25 79 THR A O 1
ATOM 578 N N . ILE A 1 80 ? -14.062 -6.574 -2.807 1 97.44 80 ILE A N 1
ATOM 579 C CA . ILE A 1 80 ? -15.273 -6.59 -3.609 1 97.44 80 ILE A CA 1
ATOM 580 C C . ILE A 1 80 ? -15.875 -5.188 -3.676 1 97.44 80 ILE A C 1
ATOM 582 O O . ILE A 1 80 ? -16.344 -4.754 -4.73 1 97.44 80 ILE A O 1
ATOM 586 N N . THR A 1 81 ? -15.797 -4.449 -2.627 1 94.62 81 THR A N 1
ATOM 587 C CA . THR A 1 81 ? -16.297 -3.076 -2.611 1 94.62 81 THR A CA 1
ATOM 588 C C . THR A 1 81 ? -15.469 -2.193 -3.543 1 94.62 81 THR A C 1
ATOM 590 O O . THR A 1 81 ? -16.016 -1.337 -4.242 1 94.62 81 THR A O 1
ATOM 593 N N . ALA A 1 82 ? -14.188 -2.387 -3.551 1 95.62 82 ALA A N 1
ATOM 594 C CA . ALA A 1 82 ? -13.328 -1.641 -4.473 1 95.62 82 ALA A CA 1
ATOM 595 C C . ALA A 1 82 ? -13.703 -1.93 -5.922 1 95.62 82 ALA A C 1
ATOM 597 O O . ALA A 1 82 ? -13.727 -1.023 -6.758 1 95.62 82 ALA A O 1
ATOM 598 N N . VAL A 1 83 ? -13.992 -3.199 -6.199 1 97.56 83 VAL A N 1
ATOM 599 C CA . VAL A 1 83 ? -14.414 -3.58 -7.543 1 97.56 83 VAL A CA 1
ATOM 600 C C . VAL A 1 83 ? -15.711 -2.854 -7.895 1 97.56 83 VAL A C 1
ATOM 602 O O . VAL A 1 83 ? -15.773 -2.135 -8.898 1 97.56 83 VAL A O 1
ATOM 605 N N . GLN A 1 84 ? -16.656 -2.93 -7.055 1 95.69 84 GLN A N 1
ATOM 606 C CA . GLN A 1 84 ? -17.984 -2.367 -7.312 1 95.69 84 GLN A CA 1
ATOM 607 C C . GLN A 1 84 ? -17.922 -0.844 -7.402 1 95.69 84 GLN A C 1
ATOM 609 O O . GLN A 1 84 ? -18.656 -0.234 -8.188 1 95.69 84 GLN A O 1
ATOM 614 N N . GLY A 1 85 ? -17.078 -0.301 -6.688 1 92.19 85 GLY A N 1
ATOM 615 C CA . GLY A 1 85 ? -16.938 1.147 -6.672 1 92.19 85 GLY A CA 1
ATOM 616 C C . GLY A 1 85 ? -16.266 1.701 -7.914 1 92.19 85 GLY A C 1
ATOM 617 O O . GLY A 1 85 ? -16.312 2.906 -8.164 1 92.19 85 GLY A O 1
ATOM 618 N N . ASN A 1 86 ? -15.68 0.781 -8.742 1 95.06 86 ASN A N 1
ATOM 619 C CA . ASN A 1 86 ? -14.883 1.279 -9.852 1 95.06 86 ASN A CA 1
ATOM 620 C C . ASN A 1 86 ? -15.391 0.752 -11.195 1 95.06 86 ASN A C 1
ATOM 622 O O . ASN A 1 86 ? -14.875 1.119 -12.25 1 95.06 86 ASN A O 1
ATOM 626 N N . VAL A 1 87 ? -16.484 -0.001 -11.242 1 95.88 87 VAL A N 1
ATOM 627 C CA . VAL A 1 87 ? -16.938 -0.663 -12.461 1 95.88 87 VAL A CA 1
ATOM 628 C C . VAL A 1 87 ? -17.453 0.378 -13.453 1 95.88 87 VAL A C 1
ATOM 630 O O . VAL A 1 87 ? -17.438 0.153 -14.664 1 95.88 87 VAL A O 1
ATOM 633 N N . ASP A 1 88 ? -17.891 1.566 -13 1 93.88 88 ASP A N 1
ATOM 634 C CA . ASP A 1 88 ? -18.469 2.559 -13.898 1 93.88 88 ASP A CA 1
ATOM 635 C C . ASP A 1 88 ? -17.391 3.385 -14.586 1 93.88 88 ASP A C 1
ATOM 637 O O . ASP A 1 88 ? -17.578 3.848 -15.711 1 93.88 88 ASP A O 1
ATOM 641 N N . THR A 1 89 ? -16.266 3.523 -13.961 1 93.62 89 THR A N 1
ATOM 642 C CA . THR A 1 89 ? -15.242 4.445 -14.461 1 93.62 89 THR A CA 1
ATOM 643 C C . THR A 1 89 ? -14.008 3.68 -14.938 1 93.62 89 THR A C 1
ATOM 645 O O . THR A 1 89 ? -13.211 4.207 -15.711 1 93.62 89 THR A O 1
ATOM 648 N N . HIS A 1 90 ? -13.859 2.449 -14.414 1 96.56 90 HIS A N 1
ATOM 649 C CA . HIS A 1 90 ? -12.711 1.611 -14.734 1 96.56 90 HIS A CA 1
ATOM 650 C C . HIS A 1 90 ? -13.141 0.186 -15.062 1 96.56 90 HIS A C 1
ATOM 652 O O . HIS A 1 90 ? -14.32 -0.154 -14.945 1 96.56 90 HIS A O 1
ATOM 658 N N . SER A 1 91 ? -12.211 -0.571 -15.578 1 98 91 SER A N 1
ATOM 659 C CA . SER A 1 91 ? -12.297 -2.023 -15.68 1 98 91 SER A CA 1
ATOM 660 C C . SER A 1 91 ? -11.508 -2.701 -14.562 1 98 91 SER A C 1
ATOM 662 O O . SER A 1 91 ? -10.305 -2.914 -14.695 1 98 91 SER A O 1
ATOM 664 N N . PRO A 1 92 ? -12.203 -3.021 -13.469 1 98.31 92 PRO A N 1
ATOM 665 C CA . PRO A 1 92 ? -11.461 -3.582 -12.336 1 98.31 92 PRO A CA 1
ATOM 666 C C . PRO A 1 92 ? -10.844 -4.945 -12.648 1 98.31 92 PRO A C 1
ATOM 668 O O . PRO A 1 92 ? -11.508 -5.805 -13.234 1 98.31 92 PRO A O 1
ATOM 671 N N . ILE A 1 93 ? -9.617 -5.102 -12.336 1 98.88 93 ILE A N 1
ATOM 672 C CA . ILE A 1 93 ? -8.867 -6.348 -12.422 1 98.88 93 ILE A CA 1
ATOM 673 C C . ILE A 1 93 ? -8.375 -6.754 -11.039 1 98.88 93 ILE A C 1
ATOM 675 O O . ILE A 1 93 ? -7.668 -5.992 -10.375 1 98.88 93 ILE A O 1
ATOM 679 N N . VAL A 1 94 ? -8.797 -7.941 -10.555 1 98.94 94 VAL A N 1
ATOM 680 C CA . VAL A 1 94 ? -8.391 -8.438 -9.25 1 98.94 94 VAL A CA 1
ATOM 681 C C . VAL A 1 94 ? -7.359 -9.555 -9.414 1 98.94 94 VAL A C 1
ATOM 683 O O . VAL A 1 94 ? -7.656 -10.602 -9.992 1 98.94 94 VAL A O 1
ATOM 686 N N . THR A 1 95 ? -6.133 -9.266 -8.938 1 98.94 95 THR A N 1
ATOM 687 C CA . THR A 1 95 ? -5.16 -10.344 -8.883 1 98.94 95 THR A CA 1
ATOM 688 C C . THR A 1 95 ? -5.285 -11.117 -7.566 1 98.94 95 THR A C 1
ATOM 690 O O . THR A 1 95 ? -5.543 -10.523 -6.516 1 98.94 95 THR A O 1
ATOM 693 N N . ILE A 1 96 ? -5.141 -12.461 -7.648 1 98.94 96 ILE A N 1
ATOM 694 C CA . ILE A 1 96 ? -5.336 -13.336 -6.5 1 98.94 96 ILE A CA 1
ATOM 695 C C . ILE A 1 96 ? -4.137 -14.266 -6.352 1 98.94 96 ILE A C 1
ATOM 697 O O . ILE A 1 96 ? -3.969 -15.195 -7.145 1 98.94 96 ILE A O 1
ATOM 701 N N . GLN A 1 97 ? -3.275 -13.945 -5.387 1 98.94 97 GLN A N 1
ATOM 702 C CA . GLN A 1 97 ? -2.094 -14.773 -5.156 1 98.94 97 GLN A CA 1
ATOM 703 C C . GLN A 1 97 ? -2.012 -15.219 -3.699 1 98.94 97 GLN A C 1
ATOM 705 O O . GLN A 1 97 ? -1.77 -14.406 -2.807 1 98.94 97 GLN A O 1
ATOM 710 N N . PHE A 1 98 ? -2.166 -16.531 -3.488 1 98.88 98 PHE A N 1
ATOM 711 C CA . PHE A 1 98 ? -2.016 -17.172 -2.188 1 98.88 98 PHE A CA 1
ATOM 712 C C . PHE A 1 98 ? -1.165 -18.422 -2.301 1 98.88 98 PHE A C 1
ATOM 714 O O . PHE A 1 98 ? -0.454 -18.609 -3.289 1 98.88 98 PHE A O 1
ATOM 721 N N . GLY A 1 99 ? -1.046 -19.234 -1.216 1 98.81 99 GLY A N 1
ATOM 722 C CA . GLY A 1 99 ? -0.339 -20.5 -1.245 1 98.81 99 GLY A CA 1
ATOM 723 C C . GLY A 1 99 ? 0.635 -20.672 -0.095 1 98.81 99 GLY A C 1
ATOM 724 O O . GLY A 1 99 ? 0.675 -21.719 0.543 1 98.81 99 GLY A O 1
ATOM 725 N N . HIS A 1 100 ? 1.426 -19.594 0.264 1 98.69 100 HIS A N 1
ATOM 726 C CA . HIS A 1 100 ? 2.498 -19.688 1.249 1 98.69 100 HIS A CA 1
ATOM 727 C C . HIS A 1 100 ? 1.958 -20.109 2.615 1 98.69 100 HIS A C 1
ATOM 729 O O . HIS A 1 100 ? 2.547 -20.953 3.291 1 98.69 100 HIS A O 1
ATOM 735 N N . ASN A 1 101 ? 0.898 -19.5 3.004 1 98.62 101 ASN A N 1
ATOM 736 C CA . ASN A 1 101 ? 0.317 -19.797 4.309 1 98.62 101 ASN A CA 1
ATOM 737 C C . ASN A 1 101 ? -0.701 -20.922 4.23 1 98.62 101 ASN A C 1
ATOM 739 O O . ASN A 1 101 ? -0.869 -21.688 5.188 1 98.62 101 ASN A O 1
ATOM 743 N N . ASP A 1 102 ? -1.314 -21.078 3.08 1 98.81 102 ASP A N 1
ATOM 744 C CA . ASP A 1 102 ? -2.268 -22.156 2.865 1 98.81 102 ASP A CA 1
ATOM 745 C C . ASP A 1 102 ? -1.577 -23.516 2.941 1 98.81 102 ASP A C 1
ATOM 747 O O . ASP A 1 102 ? -2.184 -24.5 3.363 1 98.81 102 ASP A O 1
ATOM 751 N N . GLN A 1 103 ? -0.333 -23.562 2.58 1 98.38 103 GLN A N 1
ATOM 752 C CA . GLN A 1 103 ? 0.386 -24.828 2.486 1 98.38 103 GLN A CA 1
ATOM 753 C C . GLN A 1 103 ? 0.812 -25.328 3.867 1 98.38 103 GLN A C 1
ATOM 755 O O . GLN A 1 103 ? 1.168 -26.5 4.031 1 98.38 103 GLN A O 1
ATOM 760 N N . LYS A 1 104 ? 0.827 -24.438 4.836 1 97.5 104 LYS A N 1
ATOM 761 C CA . LYS A 1 104 ? 1.296 -24.828 6.164 1 97.5 104 LYS A CA 1
ATOM 762 C C . LYS A 1 104 ? 0.373 -25.859 6.789 1 97.5 104 LYS A C 1
ATOM 764 O O . LYS A 1 104 ? -0.849 -25.781 6.652 1 97.5 104 LYS A O 1
ATOM 769 N N . ALA A 1 105 ? 1.032 -26.75 7.508 1 95.44 105 ALA A N 1
ATOM 770 C CA . ALA A 1 105 ? 0.277 -27.828 8.148 1 95.44 105 ALA A CA 1
ATOM 771 C C . ALA A 1 105 ? -0.733 -27.266 9.148 1 95.44 105 ALA A C 1
ATOM 773 O O . ALA A 1 105 ? -1.795 -27.859 9.359 1 95.44 105 ALA A O 1
ATOM 774 N N . THR A 1 106 ? -0.488 -26.094 9.656 1 96.25 106 THR A N 1
ATOM 775 C CA . THR A 1 106 ? -1.312 -25.5 10.711 1 96.25 106 THR A CA 1
ATOM 776 C C . THR A 1 106 ? -2.445 -24.672 10.102 1 96.25 106 THR A C 1
ATOM 778 O O . THR A 1 106 ? -3.289 -24.141 10.828 1 96.25 106 THR A O 1
ATOM 781 N N . SER A 1 107 ? -2.51 -24.562 8.719 1 96.94 107 SER A N 1
ATOM 782 C CA . SER A 1 107 ? -3.494 -23.688 8.086 1 96.94 107 SER A CA 1
ATOM 783 C C . SER A 1 107 ? -4.891 -24.297 8.148 1 96.94 107 SER A C 1
ATOM 785 O O . SER A 1 107 ? -5.891 -23.578 8.102 1 96.94 107 SER A O 1
ATOM 787 N N . GLY A 1 108 ? -4.957 -25.641 8.211 1 97.25 108 GLY A N 1
ATOM 788 C CA . GLY A 1 108 ? -6.227 -26.359 8.148 1 97.25 108 GLY A CA 1
ATOM 789 C C . GLY A 1 108 ? -6.832 -26.359 6.758 1 97.25 108 GLY A C 1
ATOM 790 O O . GLY A 1 108 ? -8.008 -26.688 6.59 1 97.25 108 GLY A O 1
ATOM 791 N N . ILE A 1 109 ? -6.078 -26 5.773 1 98.56 109 ILE A N 1
ATOM 792 C CA . ILE A 1 109 ? -6.578 -25.906 4.406 1 98.56 109 ILE A CA 1
ATOM 793 C C . ILE A 1 109 ? -5.926 -26.984 3.547 1 98.56 109 ILE A C 1
ATOM 795 O O . ILE A 1 109 ? -4.715 -26.969 3.311 1 98.56 109 ILE A O 1
ATOM 799 N N . SER A 1 110 ? -6.676 -27.938 3.088 1 98.5 110 SER A N 1
ATOM 800 C CA . SER A 1 110 ? -6.168 -28.938 2.152 1 98.5 110 SER A CA 1
ATOM 801 C C . SER A 1 110 ? -5.922 -28.328 0.775 1 98.5 110 SER A C 1
ATOM 803 O O . SER A 1 110 ? -6.387 -27.234 0.484 1 98.5 110 SER A O 1
ATOM 805 N N . LEU A 1 111 ? -5.199 -29.047 -0.015 1 98.5 111 LEU A N 1
ATOM 806 C CA . LEU A 1 111 ? -4.953 -28.594 -1.378 1 98.5 111 LEU A CA 1
ATOM 807 C C . LEU A 1 111 ? -6.266 -28.422 -2.139 1 98.5 111 LEU A C 1
ATOM 809 O O . LEU A 1 111 ? -6.438 -27.469 -2.891 1 98.5 111 LEU A O 1
ATOM 813 N N . GLU A 1 112 ? -7.152 -29.344 -1.955 1 98.44 112 GLU A N 1
ATOM 814 C CA . GLU A 1 112 ? -8.469 -29.266 -2.586 1 98.44 112 GLU A CA 1
ATOM 815 C C . GLU A 1 112 ? -9.242 -28.031 -2.123 1 98.44 112 GLU A C 1
ATOM 817 O O . GLU A 1 112 ? -9.867 -27.344 -2.934 1 98.44 112 GLU A O 1
ATOM 822 N N . LYS A 1 113 ? -9.195 -27.828 -0.852 1 98.62 113 LYS A N 1
ATOM 823 C CA . LYS A 1 113 ? -9.875 -26.656 -0.305 1 98.62 113 LYS A CA 1
ATOM 824 C C . LYS A 1 113 ? -9.234 -25.359 -0.81 1 98.62 113 LYS A C 1
ATOM 826 O O . LYS A 1 113 ? -9.938 -24.391 -1.087 1 98.62 113 LYS A O 1
ATOM 831 N N . PHE A 1 114 ? -7.961 -25.375 -0.881 1 98.88 114 PHE A N 1
ATOM 832 C CA . PHE A 1 114 ? -7.242 -24.234 -1.436 1 98.88 114 PHE A CA 1
ATOM 833 C C . PHE A 1 114 ? -7.734 -23.922 -2.842 1 98.88 114 PHE A C 1
ATOM 835 O O . PHE A 1 114 ? -8.086 -22.781 -3.139 1 98.88 114 PHE A O 1
ATOM 842 N N . GLN A 1 115 ? -7.773 -24.891 -3.672 1 98.88 115 GLN A N 1
ATOM 843 C CA . GLN A 1 115 ? -8.234 -24.719 -5.043 1 98.88 115 GLN A CA 1
ATOM 844 C C . GLN A 1 115 ? -9.688 -24.234 -5.074 1 98.88 115 GLN A C 1
ATOM 846 O O . GLN A 1 115 ? -10.023 -23.328 -5.836 1 98.88 115 GLN A O 1
ATOM 851 N N . ALA A 1 116 ? -10.523 -24.812 -4.273 1 98.81 116 ALA A N 1
ATOM 852 C CA . ALA A 1 116 ? -11.93 -24.438 -4.203 1 98.81 116 ALA A CA 1
ATOM 853 C C . ALA A 1 116 ? -12.086 -22.984 -3.758 1 98.81 116 ALA A C 1
ATOM 855 O O . ALA A 1 116 ? -12.961 -22.266 -4.254 1 98.81 116 ALA A O 1
ATOM 856 N N . ASN A 1 117 ? -11.289 -22.609 -2.758 1 98.81 117 ASN A N 1
ATOM 857 C CA . ASN A 1 117 ? -11.32 -21.219 -2.309 1 98.81 117 ASN A CA 1
ATOM 858 C C . ASN A 1 117 ? -10.961 -20.266 -3.438 1 98.81 117 ASN A C 1
ATOM 860 O O . ASN A 1 117 ? -11.617 -19.234 -3.611 1 98.81 117 ASN A O 1
ATOM 864 N N . LEU A 1 118 ? -9.93 -20.578 -4.223 1 98.94 118 LEU A N 1
ATOM 865 C CA . LEU A 1 118 ? -9.531 -19.719 -5.344 1 98.94 118 LEU A CA 1
ATOM 866 C C . LEU A 1 118 ? -10.664 -19.594 -6.355 1 98.94 118 LEU A C 1
ATOM 868 O O . LEU A 1 118 ? -10.93 -18.5 -6.863 1 98.94 118 LEU A O 1
ATOM 872 N N . VAL A 1 119 ? -11.32 -20.703 -6.645 1 98.88 119 VAL A N 1
ATOM 873 C CA . VAL A 1 119 ? -12.438 -20.703 -7.582 1 98.88 119 VAL A CA 1
ATOM 874 C C . VAL A 1 119 ? -13.555 -19.797 -7.051 1 98.88 119 VAL A C 1
ATOM 876 O O . VAL A 1 119 ? -14.102 -18.984 -7.793 1 98.88 119 VAL A O 1
ATOM 879 N N . ALA A 1 120 ? -13.875 -19.906 -5.793 1 98.75 120 ALA A N 1
ATOM 880 C CA . ALA A 1 120 ? -14.938 -19.109 -5.188 1 98.75 120 ALA A CA 1
ATOM 881 C C . ALA A 1 120 ? -14.602 -17.609 -5.234 1 98.75 120 ALA A C 1
ATOM 883 O O . ALA A 1 120 ? -15.453 -16.797 -5.582 1 98.75 120 ALA A O 1
ATOM 884 N N . LEU A 1 121 ? -13.391 -17.281 -4.871 1 98.81 121 LEU A N 1
ATOM 885 C CA . LEU A 1 121 ? -12.961 -15.883 -4.906 1 98.81 121 LEU A CA 1
ATOM 886 C C . LEU A 1 121 ? -13.078 -15.32 -6.32 1 98.81 121 LEU A C 1
ATOM 888 O O . LEU A 1 121 ? -13.625 -14.227 -6.512 1 98.81 121 LEU A O 1
ATOM 892 N N . ALA A 1 122 ? -12.625 -16.078 -7.312 1 98.88 122 ALA A N 1
ATOM 893 C CA . ALA A 1 122 ? -12.664 -15.625 -8.703 1 98.88 122 ALA A CA 1
ATOM 894 C C . ALA A 1 122 ? -14.102 -15.414 -9.172 1 98.88 122 ALA A C 1
ATOM 896 O O . ALA A 1 122 ? -14.406 -14.414 -9.82 1 98.88 122 ALA A O 1
ATOM 897 N N . LYS A 1 123 ? -14.992 -16.281 -8.836 1 98.88 123 LYS A N 1
ATOM 898 C CA . LYS A 1 123 ? -16.391 -16.156 -9.227 1 98.88 123 LYS A CA 1
ATOM 899 C C . LYS A 1 123 ? -17.031 -14.914 -8.625 1 98.88 123 LYS A C 1
ATOM 901 O O . LYS A 1 123 ? -17.859 -14.266 -9.266 1 98.88 123 LYS A O 1
ATOM 906 N N . GLU A 1 124 ? -16.641 -14.617 -7.43 1 98.81 124 GLU A N 1
ATOM 907 C CA . GLU A 1 124 ? -17.203 -13.445 -6.77 1 98.81 124 GLU A CA 1
ATOM 908 C C . GLU A 1 124 ? -16.703 -12.156 -7.41 1 98.81 124 GLU A C 1
ATOM 910 O O . GLU A 1 124 ? -17.438 -11.156 -7.469 1 98.81 124 GLU A O 1
ATOM 915 N N . VAL A 1 125 ? -15.477 -12.18 -7.852 1 98.88 125 VAL A N 1
ATOM 916 C CA . VAL A 1 125 ? -14.961 -11.031 -8.594 1 98.88 125 VAL A CA 1
ATOM 917 C C . VAL A 1 125 ? -15.789 -10.828 -9.859 1 98.88 125 VAL A C 1
ATOM 919 O O . VAL A 1 125 ? -16.188 -9.703 -10.172 1 98.88 125 VAL A O 1
ATOM 922 N N . ILE A 1 126 ? -16.047 -11.922 -10.594 1 98.81 126 ILE A N 1
ATOM 923 C CA . ILE A 1 126 ? -16.828 -11.852 -11.82 1 98.81 126 ILE A CA 1
ATOM 924 C C . ILE A 1 126 ? -18.234 -11.328 -11.508 1 98.81 126 ILE A C 1
ATOM 926 O O . ILE A 1 126 ? -18.734 -10.43 -12.188 1 98.81 126 ILE A O 1
ATOM 930 N N . ALA A 1 127 ? -18.797 -11.789 -10.492 1 98.69 127 ALA A N 1
ATOM 931 C CA . ALA A 1 127 ? -20.141 -11.383 -10.094 1 98.69 127 ALA A CA 1
ATOM 932 C C . ALA A 1 127 ? -20.188 -9.898 -9.734 1 98.69 127 ALA A C 1
ATOM 934 O O . ALA A 1 127 ? -21.203 -9.227 -9.953 1 98.69 127 ALA A O 1
ATOM 935 N N . ALA A 1 128 ? -19.094 -9.406 -9.242 1 98.31 128 ALA A N 1
ATOM 936 C CA . ALA A 1 128 ? -19.031 -8.008 -8.828 1 98.31 128 ALA A CA 1
ATOM 937 C C . ALA A 1 128 ? -18.75 -7.098 -10.023 1 98.31 128 ALA A C 1
ATOM 939 O O . ALA A 1 128 ? -18.781 -5.871 -9.891 1 98.31 128 ALA A O 1
ATOM 940 N N . GLY A 1 129 ? -18.453 -7.672 -11.211 1 98.38 129 GLY A N 1
ATOM 941 C CA . GLY A 1 129 ? -18.203 -6.898 -12.414 1 98.38 129 GLY A CA 1
ATOM 942 C C . GLY A 1 129 ? -16.734 -6.746 -12.734 1 98.38 129 GLY A C 1
ATOM 943 O O . GLY A 1 129 ? -16.359 -5.969 -13.617 1 98.38 129 GLY A O 1
ATOM 944 N N . GLY A 1 130 ? -15.891 -7.465 -11.945 1 98.62 130 GLY A N 1
ATOM 945 C CA . GLY A 1 130 ? -14.461 -7.391 -12.172 1 98.62 130 GLY A CA 1
ATOM 946 C C . GLY A 1 130 ? -13.922 -8.562 -12.969 1 98.62 130 GLY A C 1
ATOM 947 O O . GLY A 1 130 ? -14.672 -9.461 -13.344 1 98.62 130 GLY A O 1
ATOM 948 N N . THR A 1 131 ? -12.656 -8.5 -13.312 1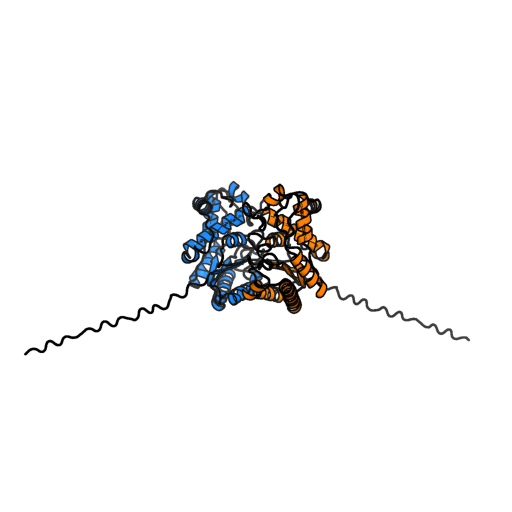 98.81 131 THR A N 1
ATOM 949 C CA . THR A 1 131 ? -11.914 -9.562 -13.977 1 98.81 131 THR A CA 1
ATOM 950 C C . THR A 1 131 ? -10.867 -10.164 -13.039 1 98.81 131 THR A C 1
ATOM 952 O O . THR A 1 131 ? -9.914 -9.484 -12.648 1 98.81 131 THR A O 1
ATOM 955 N N . PRO A 1 132 ? -11.055 -11.43 -12.672 1 98.88 132 PRO A N 1
ATOM 956 C CA . PRO A 1 132 ? -10.031 -12.07 -11.844 1 98.88 132 PRO A CA 1
ATOM 957 C C . PRO A 1 132 ? -8.859 -12.602 -12.656 1 98.88 132 PRO A C 1
ATOM 959 O O . PRO A 1 132 ? -9.047 -13.094 -13.773 1 98.88 132 PRO A O 1
ATOM 962 N N . ILE A 1 133 ? -7.699 -12.469 -12.172 1 98.94 133 ILE A N 1
ATOM 963 C CA . ILE A 1 133 ? -6.488 -13.117 -12.656 1 98.94 133 ILE A CA 1
ATOM 964 C C . ILE A 1 133 ? -5.812 -13.875 -11.516 1 98.94 133 ILE A C 1
ATOM 966 O O . ILE A 1 133 ? -5.375 -13.273 -10.531 1 98.94 133 ILE A O 1
ATOM 970 N N . LEU A 1 134 ? -5.777 -15.227 -11.609 1 98.94 134 LEU A N 1
ATOM 971 C CA . LEU A 1 134 ? -5.062 -16.016 -10.609 1 98.94 134 LEU A CA 1
ATOM 972 C C . LEU A 1 134 ? -3.559 -15.961 -10.852 1 98.94 134 LEU A C 1
ATOM 974 O O . LEU A 1 134 ? -3.109 -16.047 -12 1 98.94 134 LEU A O 1
ATOM 978 N N . ILE A 1 135 ? -2.801 -15.695 -9.812 1 99 135 ILE A N 1
ATOM 979 C CA . ILE A 1 135 ? -1.345 -15.664 -9.898 1 99 135 ILE A CA 1
ATOM 980 C C . ILE A 1 135 ? -0.758 -16.75 -8.992 1 99 135 ILE A C 1
ATOM 982 O O . ILE A 1 135 ? -1.147 -16.875 -7.828 1 99 135 ILE A O 1
ATOM 986 N N . THR A 1 136 ? 0.095 -17.609 -9.531 1 98.94 136 THR A N 1
ATOM 987 C CA . THR A 1 136 ? 0.76 -18.594 -8.695 1 98.94 136 THR A CA 1
ATOM 988 C C . THR A 1 136 ? 1.736 -17.922 -7.734 1 98.94 136 THR A C 1
ATOM 990 O O . THR A 1 136 ? 2.162 -16.781 -7.969 1 98.94 136 THR A O 1
ATOM 993 N N . SER A 1 137 ? 2.09 -18.578 -6.652 1 98.88 137 SER A N 1
ATOM 994 C CA . SER A 1 137 ? 2.852 -18.016 -5.543 1 98.88 137 SER A CA 1
ATOM 995 C C . SER A 1 137 ? 4.234 -17.562 -5.996 1 98.88 137 SER A C 1
ATOM 997 O O . SER A 1 137 ? 4.879 -18.234 -6.809 1 98.88 137 SER A O 1
ATOM 999 N N . LEU A 1 138 ? 4.672 -16.406 -5.484 1 98.94 138 LEU A N 1
ATOM 1000 C CA . LEU A 1 138 ? 6.082 -16.047 -5.605 1 98.94 138 LEU A CA 1
ATOM 1001 C C . LEU A 1 138 ? 6.973 -17.125 -5.02 1 98.94 138 LEU A C 1
ATOM 1003 O O . LEU A 1 138 ? 6.695 -17.656 -3.938 1 98.94 138 LEU A O 1
ATOM 1007 N N . THR A 1 139 ? 8.039 -17.516 -5.75 1 98.88 139 THR A N 1
ATOM 1008 C CA . THR A 1 139 ? 8.938 -18.547 -5.262 1 98.88 139 THR A CA 1
ATOM 1009 C C . THR A 1 139 ? 9.641 -18.094 -3.984 1 98.88 139 THR A C 1
ATOM 1011 O O . THR A 1 139 ? 9.992 -16.922 -3.842 1 98.88 139 THR A O 1
ATOM 1014 N N . ARG A 1 140 ? 9.75 -19 -3.033 1 98.56 140 ARG A N 1
ATOM 1015 C CA . ARG A 1 140 ? 10.773 -18.766 -2.014 1 98.56 140 ARG A CA 1
ATOM 1016 C C . ARG A 1 140 ? 12.172 -18.844 -2.615 1 98.56 140 ARG A C 1
ATOM 1018 O O . ARG A 1 140 ? 12.352 -19.375 -3.713 1 98.56 140 ARG A O 1
ATOM 1025 N N . ARG A 1 141 ? 13.156 -18.297 -1.862 1 98.69 141 ARG A N 1
ATOM 1026 C CA . ARG A 1 141 ? 14.516 -18.172 -2.383 1 98.69 141 ARG A CA 1
ATOM 1027 C C . ARG A 1 141 ? 15.484 -19.047 -1.58 1 98.69 141 ARG A C 1
ATOM 1029 O O . ARG A 1 141 ? 16.625 -18.641 -1.33 1 98.69 141 ARG A O 1
ATOM 1036 N N . ALA A 1 142 ? 14.93 -20.156 -1.08 1 98 142 ALA A N 1
ATOM 1037 C CA . ALA A 1 142 ? 15.758 -21.188 -0.454 1 98 142 ALA A CA 1
ATOM 1038 C C . ALA A 1 142 ? 16.312 -22.156 -1.496 1 98 142 ALA A C 1
ATOM 1040 O O . ALA A 1 142 ? 15.617 -22.531 -2.436 1 98 142 ALA A O 1
ATOM 1041 N N . PHE A 1 143 ? 17.547 -22.531 -1.285 1 98.06 143 PHE A N 1
ATOM 1042 C CA . PHE A 1 143 ? 18.234 -23.359 -2.277 1 98.06 143 PHE A CA 1
ATOM 1043 C C . PHE A 1 143 ? 18.625 -24.703 -1.687 1 98.06 143 PHE A C 1
ATOM 1045 O O . PHE A 1 143 ? 18.922 -24.797 -0.492 1 98.06 143 PHE A O 1
ATOM 1052 N N . ASN A 1 144 ? 18.562 -25.719 -2.459 1 97.19 144 ASN A N 1
ATOM 1053 C CA . ASN A 1 144 ? 19.281 -26.984 -2.311 1 97.19 144 ASN A CA 1
ATOM 1054 C C . ASN A 1 144 ? 20.391 -27.125 -3.357 1 97.19 144 ASN A C 1
ATOM 1056 O O . ASN A 1 144 ? 20.109 -27.391 -4.527 1 97.19 144 ASN A O 1
ATOM 1060 N N . GLY A 1 145 ? 21.562 -26.938 -2.908 1 95.75 145 GLY A N 1
ATOM 1061 C CA . GLY A 1 145 ? 22.625 -26.781 -3.887 1 95.75 145 GLY A CA 1
ATOM 1062 C C . GLY A 1 145 ? 22.453 -25.547 -4.762 1 95.75 145 GLY A C 1
ATOM 1063 O O . GLY A 1 145 ? 22.328 -24.438 -4.258 1 95.75 145 GLY A O 1
ATOM 1064 N N . SER A 1 146 ? 22.359 -25.766 -6.062 1 95.5 146 SER A N 1
ATOM 1065 C CA . SER A 1 146 ? 22.297 -24.656 -6.996 1 95.5 146 SER A CA 1
ATOM 1066 C C . SER A 1 146 ? 20.875 -24.422 -7.496 1 95.5 146 SER A C 1
ATOM 1068 O O . SER A 1 146 ? 20.656 -23.578 -8.367 1 95.5 146 SER A O 1
ATOM 1070 N N . ALA A 1 147 ? 19.969 -25.094 -6.848 1 97.62 147 ALA A N 1
ATOM 1071 C CA . ALA A 1 147 ? 18.594 -24.969 -7.348 1 97.62 147 ALA A CA 1
ATOM 1072 C C . ALA A 1 147 ? 17.641 -24.547 -6.238 1 97.62 147 ALA A C 1
ATOM 1074 O O . ALA A 1 147 ? 17.766 -24.984 -5.094 1 97.62 147 ALA A O 1
ATOM 1075 N N . VAL A 1 148 ? 16.703 -23.703 -6.605 1 98.12 148 VAL A N 1
ATOM 1076 C CA . VAL A 1 148 ? 15.633 -23.297 -5.703 1 98.12 148 VAL A CA 1
ATOM 1077 C C . VAL A 1 148 ? 14.844 -24.531 -5.258 1 98.12 148 VAL A C 1
ATOM 1079 O O . VAL A 1 148 ? 14.547 -25.422 -6.07 1 98.12 148 VAL A O 1
ATOM 1082 N N . ILE A 1 149 ? 14.594 -24.641 -3.92 1 98.31 149 ILE A N 1
ATOM 1083 C CA . ILE A 1 149 ? 13.672 -25.656 -3.414 1 98.31 149 ILE A CA 1
ATOM 1084 C C . ILE A 1 149 ? 12.242 -25.281 -3.811 1 98.31 149 ILE A C 1
ATOM 1086 O O . ILE A 1 149 ? 11.734 -24.234 -3.408 1 98.31 149 ILE A O 1
ATOM 1090 N N . GLU A 1 150 ? 11.602 -26.078 -4.605 1 97.69 150 GLU A N 1
ATOM 1091 C CA . GLU A 1 150 ? 10.289 -25.781 -5.164 1 97.69 150 GLU A CA 1
ATOM 1092 C C . GLU A 1 150 ? 9.172 -26.266 -4.254 1 97.69 150 GLU A C 1
ATOM 1094 O O . GLU A 1 150 ? 8.398 -27.156 -4.633 1 97.69 150 GLU A O 1
ATOM 1099 N N . ASN A 1 151 ? 8.93 -25.594 -3.156 1 97 151 ASN A N 1
ATOM 1100 C CA . ASN A 1 151 ? 8.031 -26.047 -2.109 1 97 151 ASN A CA 1
ATOM 1101 C C . ASN A 1 151 ? 6.605 -25.547 -2.336 1 97 151 ASN A C 1
ATOM 1103 O O . ASN A 1 151 ? 5.703 -25.844 -1.55 1 97 151 ASN A O 1
ATOM 1107 N N . LEU A 1 152 ? 6.344 -24.844 -3.477 1 98.31 152 LEU A N 1
ATOM 1108 C CA . LEU A 1 152 ? 5.004 -24.328 -3.736 1 98.31 152 LEU A CA 1
ATOM 1109 C C . LEU A 1 152 ? 4.418 -24.938 -5.004 1 98.31 152 LEU A C 1
ATOM 1111 O O . LEU A 1 152 ? 3.389 -24.469 -5.504 1 98.31 152 LEU A O 1
ATOM 1115 N N . ASN A 1 153 ? 5.02 -25.969 -5.492 1 97.62 153 ASN A N 1
ATOM 1116 C CA . ASN A 1 153 ? 4.645 -26.594 -6.762 1 97.62 153 ASN A CA 1
ATOM 1117 C C . ASN A 1 153 ? 3.191 -27.047 -6.754 1 97.62 153 ASN A C 1
ATOM 1119 O O . ASN A 1 153 ? 2.449 -26.781 -7.703 1 97.62 153 ASN A O 1
ATOM 1123 N N . GLU A 1 154 ? 2.795 -27.703 -5.688 1 98.44 154 GLU A N 1
ATOM 1124 C CA . GLU A 1 154 ? 1.442 -28.25 -5.641 1 98.44 154 GLU A CA 1
ATOM 1125 C C . GLU A 1 154 ? 0.397 -27.141 -5.594 1 98.44 154 GLU A C 1
ATOM 1127 O O . GLU A 1 154 ? -0.63 -27.219 -6.273 1 98.44 154 GLU A O 1
ATOM 1132 N N . HIS A 1 155 ? 0.676 -26.141 -4.812 1 98.88 155 HIS A N 1
ATOM 1133 C CA . HIS A 1 155 ? -0.251 -25.016 -4.707 1 98.88 155 HIS A CA 1
ATOM 1134 C C . HIS A 1 155 ? -0.293 -24.219 -6 1 98.88 155 HIS A C 1
ATOM 1136 O O . HIS A 1 155 ? -1.351 -23.719 -6.391 1 98.88 155 HIS A O 1
ATOM 1142 N N . SER A 1 156 ? 0.84 -24.109 -6.684 1 98.88 156 SER A N 1
ATOM 1143 C CA . SER A 1 156 ? 0.874 -23.438 -7.984 1 98.88 156 SER A CA 1
ATOM 1144 C C . SER A 1 156 ? 0.049 -24.203 -9.016 1 98.88 156 SER A C 1
ATOM 1146 O O . SER A 1 156 ? -0.72 -23.609 -9.773 1 98.88 156 SER A O 1
ATOM 1148 N N . ALA A 1 157 ? 0.181 -25.516 -9.016 1 98.88 157 ALA A N 1
ATOM 1149 C CA . ALA A 1 157 ? -0.594 -26.344 -9.938 1 98.88 157 ALA A CA 1
ATOM 1150 C C . ALA A 1 157 ? -2.09 -26.219 -9.656 1 98.88 157 ALA A C 1
ATOM 1152 O O . ALA A 1 157 ? -2.896 -26.156 -10.594 1 98.88 157 ALA A O 1
ATOM 1153 N N . ALA A 1 158 ? -2.434 -26.172 -8.375 1 98.88 158 ALA A N 1
ATOM 1154 C CA . ALA A 1 158 ? -3.836 -26.047 -7.992 1 98.88 158 ALA A CA 1
ATOM 1155 C C . ALA A 1 158 ? -4.395 -24.688 -8.445 1 98.88 158 ALA A C 1
ATOM 1157 O O . ALA A 1 158 ? -5.551 -24.609 -8.867 1 98.88 158 ALA A O 1
ATOM 1158 N N . ALA A 1 159 ? -3.615 -23.625 -8.359 1 98.94 159 ALA A N 1
ATOM 1159 C CA . ALA A 1 159 ? -4.051 -22.312 -8.797 1 98.94 159 ALA A CA 1
ATOM 1160 C C . ALA A 1 159 ? -4.277 -22.281 -10.305 1 98.94 159 ALA A C 1
ATOM 1162 O O . ALA A 1 159 ? -5.273 -21.719 -10.773 1 98.94 159 ALA A O 1
ATOM 1163 N N . ILE A 1 160 ? -3.373 -22.859 -11.055 1 98.94 160 ILE A N 1
ATOM 1164 C CA . ILE A 1 160 ? -3.504 -22.922 -12.508 1 98.94 160 ILE A CA 1
ATOM 1165 C C . ILE A 1 160 ? -4.75 -23.719 -12.883 1 98.94 160 ILE A C 1
ATOM 1167 O O . ILE A 1 160 ? -5.535 -23.297 -13.734 1 98.94 160 ILE A O 1
ATOM 1171 N N . ALA A 1 161 ? -4.934 -24.812 -12.18 1 98.88 161 ALA A N 1
ATOM 1172 C CA . ALA A 1 161 ? -6.109 -25.641 -12.445 1 98.88 161 ALA A CA 1
ATOM 1173 C C . ALA A 1 161 ? -7.395 -24.875 -12.164 1 98.88 161 ALA A C 1
ATOM 1175 O O . ALA A 1 161 ? -8.383 -25.016 -12.891 1 98.88 161 ALA A O 1
ATOM 1176 N N . ALA A 1 162 ? -7.41 -24.109 -11.07 1 98.88 162 ALA A N 1
ATOM 1177 C CA . ALA A 1 162 ? -8.578 -23.297 -10.742 1 98.88 162 ALA A CA 1
ATOM 1178 C C . ALA A 1 162 ? -8.891 -22.312 -11.875 1 98.88 162 ALA A C 1
ATOM 1180 O O . ALA A 1 162 ? -10.055 -22.172 -12.266 1 98.88 162 ALA A O 1
ATOM 1181 N N . ALA A 1 163 ? -7.887 -21.672 -12.398 1 98.88 163 ALA A N 1
ATOM 1182 C CA . ALA A 1 163 ? -8.07 -20.703 -13.477 1 98.88 163 ALA A CA 1
ATOM 1183 C C . ALA A 1 163 ? -8.578 -21.391 -14.742 1 98.88 163 ALA A C 1
ATOM 1185 O O . ALA A 1 163 ? -9.508 -20.906 -15.391 1 98.88 163 ALA A O 1
ATOM 1186 N N . GLU A 1 164 ? -7.961 -22.484 -15.094 1 98.44 164 GLU A N 1
ATOM 1187 C CA . GLU A 1 164 ? -8.328 -23.219 -16.297 1 98.44 164 GLU A CA 1
ATOM 1188 C C . GLU A 1 164 ? -9.758 -23.734 -16.203 1 98.44 164 GLU A C 1
ATOM 1190 O O . GLU A 1 164 ? -10.5 -23.703 -17.188 1 98.44 164 GLU A O 1
ATOM 1195 N N . ASN A 1 165 ? -10.117 -24.188 -15.016 1 97.12 165 ASN A N 1
ATOM 1196 C CA . ASN A 1 165 ? -11.477 -24.656 -14.789 1 97.12 165 ASN A CA 1
ATOM 1197 C C . ASN A 1 165 ? -12.508 -23.562 -15.055 1 97.12 165 ASN A C 1
ATOM 1199 O O . ASN A 1 165 ? -13.602 -23.844 -15.539 1 97.12 165 ASN A O 1
ATOM 1203 N N . LEU A 1 166 ? -12.156 -22.359 -14.727 1 98.38 166 LEU A N 1
ATOM 1204 C CA . LEU A 1 166 ? -13.07 -21.234 -14.852 1 98.38 166 LEU A CA 1
ATOM 1205 C C . LEU A 1 166 ? -12.93 -20.562 -16.219 1 98.38 166 LEU A C 1
ATOM 1207 O O . LEU A 1 166 ? -13.727 -19.703 -16.562 1 98.38 166 LEU A O 1
ATOM 1211 N N . GLY A 1 167 ? -11.883 -20.922 -16.953 1 98.38 167 GLY A N 1
ATOM 1212 C CA . GLY A 1 167 ? -11.617 -20.281 -18.234 1 98.38 167 GLY A CA 1
ATOM 1213 C C . GLY A 1 167 ? -11.133 -18.844 -18.078 1 98.38 167 GLY A C 1
ATOM 1214 O O . GLY A 1 167 ? -11.461 -17.984 -18.906 1 98.38 167 GLY A O 1
ATOM 1215 N N . ILE A 1 168 ? -10.484 -18.578 -16.984 1 98.38 168 ILE A N 1
ATOM 1216 C CA . ILE A 1 168 ? -9.969 -17.234 -16.781 1 98.38 168 ILE A CA 1
ATOM 1217 C C . ILE A 1 168 ? -8.445 -17.25 -16.906 1 98.38 168 ILE A C 1
ATOM 1219 O O . ILE A 1 168 ? -7.82 -18.312 -16.922 1 98.38 168 ILE A O 1
ATOM 1223 N N . ASP A 1 169 ? -7.828 -16.031 -16.953 1 98.19 169 ASP A N 1
ATOM 1224 C CA . ASP A 1 169 ? -6.383 -15.883 -17.094 1 98.19 169 ASP A CA 1
ATOM 1225 C C . ASP A 1 169 ? -5.676 -16.203 -15.781 1 98.19 169 ASP A C 1
ATOM 1227 O O . ASP A 1 169 ? -6.242 -16.016 -14.703 1 98.19 169 ASP A O 1
ATOM 1231 N N . TYR A 1 170 ? -4.508 -16.719 -15.891 1 98.88 170 TYR A N 1
ATOM 1232 C CA . TYR A 1 170 ? -3.572 -16.812 -14.781 1 98.88 170 TYR A CA 1
ATOM 1233 C C . TYR A 1 170 ? -2.182 -16.344 -15.188 1 98.88 170 TYR A C 1
ATOM 1235 O O . TYR A 1 170 ? -1.863 -16.297 -16.375 1 98.88 170 TYR A O 1
ATOM 1243 N N . LEU A 1 171 ? -1.394 -15.922 -14.234 1 98.94 171 LEU A N 1
ATOM 1244 C CA . LEU A 1 171 ? 0.032 -15.648 -14.383 1 98.94 171 LEU A CA 1
ATOM 1245 C C . LEU A 1 171 ? 0.86 -16.672 -13.602 1 98.94 171 LEU A C 1
ATOM 1247 O O . LEU A 1 171 ? 0.68 -16.812 -12.391 1 98.94 171 LEU A O 1
ATOM 1251 N N . ASP A 1 172 ? 1.729 -17.344 -14.234 1 98.94 172 ASP A N 1
ATOM 1252 C CA . ASP A 1 172 ? 2.562 -18.328 -13.562 1 98.94 172 ASP A CA 1
ATOM 1253 C C . ASP A 1 172 ? 3.814 -17.688 -12.977 1 98.94 172 ASP A C 1
ATOM 1255 O O . ASP A 1 172 ? 4.93 -17.953 -13.43 1 98.94 172 ASP A O 1
ATOM 1259 N N . LEU A 1 173 ? 3.617 -16.984 -11.961 1 98.94 173 LEU A N 1
ATOM 1260 C CA . LEU A 1 173 ? 4.695 -16.281 -11.273 1 98.94 173 LEU A CA 1
ATOM 1261 C C . LEU A 1 173 ? 5.684 -17.266 -10.656 1 98.94 173 LEU A C 1
ATOM 1263 O O . LEU A 1 173 ? 6.887 -17 -10.625 1 98.94 173 LEU A O 1
ATOM 1267 N N . ASN A 1 174 ? 5.148 -18.344 -10.109 1 98.94 174 ASN A N 1
ATOM 1268 C CA . ASN A 1 174 ? 6.035 -19.312 -9.469 1 98.94 174 ASN A CA 1
ATOM 1269 C C . ASN A 1 174 ? 7.098 -19.828 -10.438 1 98.94 174 ASN A C 1
ATOM 1271 O O . ASN A 1 174 ? 8.289 -19.828 -10.109 1 98.94 174 ASN A O 1
ATOM 1275 N N . LYS A 1 175 ? 6.652 -20.188 -11.594 1 98.88 175 LYS A N 1
ATOM 1276 C CA . LYS A 1 175 ? 7.578 -20.672 -12.617 1 98.88 175 LYS A CA 1
ATOM 1277 C C . LYS A 1 175 ? 8.57 -19.578 -13.023 1 98.88 175 LYS A C 1
ATOM 1279 O O . LYS A 1 175 ? 9.781 -19.812 -13.055 1 98.88 175 LYS A O 1
ATOM 1284 N N . ALA A 1 176 ? 8.062 -18.406 -13.305 1 98.88 176 ALA A N 1
ATOM 1285 C CA . ALA A 1 176 ? 8.906 -17.312 -13.797 1 98.88 176 ALA A CA 1
ATOM 1286 C C . ALA A 1 176 ? 9.906 -16.875 -12.734 1 98.88 176 ALA A C 1
ATOM 1288 O O . ALA A 1 176 ? 11.078 -16.641 -13.031 1 98.88 176 ALA A O 1
ATOM 1289 N N . SER A 1 177 ? 9.453 -16.734 -11.484 1 98.94 177 SER A N 1
ATOM 1290 C CA . SER A 1 177 ? 10.344 -16.281 -10.414 1 98.94 177 SER A CA 1
ATOM 1291 C C . SER A 1 177 ? 11.367 -17.359 -10.062 1 98.94 177 SER A C 1
ATOM 1293 O O . SER A 1 177 ? 12.516 -17.031 -9.727 1 98.94 177 SER A O 1
ATOM 1295 N N . THR A 1 178 ? 10.938 -18.625 -10.133 1 98.88 178 THR A N 1
ATOM 1296 C CA . THR A 1 178 ? 11.883 -19.719 -9.914 1 98.88 178 THR A CA 1
ATOM 1297 C C . THR A 1 178 ? 12.992 -19.672 -10.961 1 98.88 178 THR A C 1
ATOM 1299 O O . THR A 1 178 ? 14.172 -19.797 -10.625 1 98.88 178 THR A O 1
ATOM 1302 N N . ALA A 1 179 ? 12.609 -19.5 -12.219 1 98.81 179 ALA A N 1
ATOM 1303 C CA . ALA A 1 179 ? 13.586 -19.422 -13.297 1 98.81 179 ALA A CA 1
ATOM 1304 C C . ALA A 1 179 ? 14.562 -18.266 -13.078 1 98.81 179 ALA A C 1
ATOM 1306 O O . ALA A 1 179 ? 15.773 -18.438 -13.219 1 98.81 179 ALA A O 1
ATOM 1307 N N . TYR A 1 180 ? 14.086 -17.125 -12.711 1 98.88 180 TYR A N 1
ATOM 1308 C CA . TYR A 1 180 ? 14.914 -15.945 -12.492 1 98.88 180 TYR A CA 1
ATOM 1309 C C . TYR A 1 180 ? 15.852 -16.156 -11.312 1 98.88 180 TYR A C 1
ATOM 1311 O O . TYR A 1 180 ? 17.047 -15.875 -11.414 1 98.88 180 TYR A O 1
ATOM 1319 N N . VAL A 1 181 ? 15.297 -16.656 -10.172 1 98.88 181 VAL A N 1
ATOM 1320 C CA . VAL A 1 181 ? 16.078 -16.844 -8.953 1 98.88 181 VAL A CA 1
ATOM 1321 C C . VAL A 1 181 ? 17.156 -17.891 -9.195 1 98.88 181 VAL A C 1
ATOM 1323 O O . VAL A 1 181 ? 18.297 -17.734 -8.734 1 98.88 181 VAL A O 1
ATOM 1326 N N . ASN A 1 182 ? 16.828 -18.953 -9.938 1 98.81 182 ASN A N 1
ATOM 1327 C CA . ASN A 1 182 ? 17.844 -19.938 -10.32 1 98.81 182 ASN A CA 1
ATOM 1328 C C . ASN A 1 182 ? 18.953 -19.297 -11.156 1 98.81 182 ASN A C 1
ATOM 1330 O O . ASN A 1 182 ? 20.125 -19.578 -10.945 1 98.81 182 ASN A O 1
ATOM 1334 N N . ALA A 1 183 ? 18.578 -18.469 -12.078 1 98.81 183 ALA A N 1
ATOM 1335 C CA . ALA A 1 183 ? 19.531 -17.859 -13 1 98.81 183 ALA A CA 1
ATOM 1336 C C . ALA A 1 183 ? 20.484 -16.938 -12.273 1 98.81 183 ALA A C 1
ATOM 1338 O O . ALA A 1 183 ? 21.688 -16.906 -12.562 1 98.81 183 ALA A O 1
ATOM 1339 N N . ILE A 1 184 ? 20 -16.172 -11.273 1 98.69 184 ILE A N 1
ATOM 1340 C CA . ILE A 1 184 ? 20.859 -15.172 -10.625 1 98.69 184 ILE A CA 1
ATOM 1341 C C . ILE A 1 184 ? 21.641 -15.82 -9.492 1 98.69 184 ILE A C 1
ATOM 1343 O O 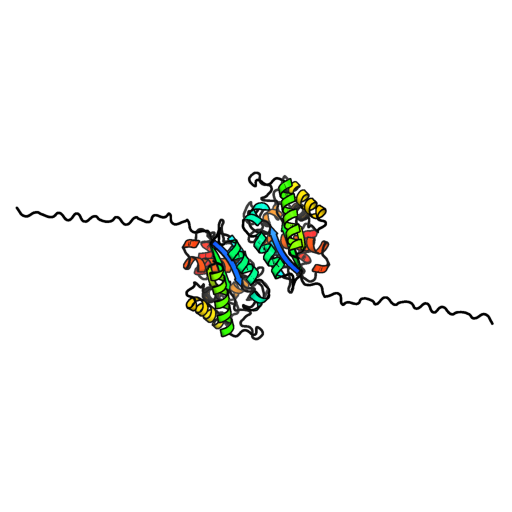. ILE A 1 184 ? 22.625 -15.266 -9.016 1 98.69 184 ILE A O 1
ATOM 1347 N N . GLY A 1 185 ? 21.156 -16.953 -8.961 1 98.56 185 GLY A N 1
ATOM 1348 C CA . GLY A 1 185 ? 21.875 -17.719 -7.949 1 98.56 185 GLY A CA 1
ATOM 1349 C C . GLY A 1 185 ? 21.578 -17.25 -6.535 1 98.56 185 GLY A C 1
ATOM 1350 O O . GLY A 1 185 ? 21.031 -16.156 -6.336 1 98.56 185 GLY A O 1
ATOM 1351 N N . LYS A 1 186 ? 22 -18.078 -5.59 1 98.25 186 LYS A N 1
ATOM 1352 C CA . LYS A 1 186 ? 21.688 -17.891 -4.176 1 98.25 186 LYS A CA 1
ATOM 1353 C C . LYS A 1 186 ? 22.234 -16.562 -3.656 1 98.25 186 LYS A C 1
ATOM 1355 O O . LYS A 1 186 ? 21.547 -15.844 -2.938 1 98.25 186 LYS A O 1
ATOM 1360 N N . ALA A 1 187 ? 23.422 -16.281 -3.992 1 98.19 187 ALA A N 1
ATOM 1361 C CA . ALA A 1 187 ? 24.078 -15.086 -3.461 1 98.19 187 ALA A CA 1
ATOM 1362 C C . ALA A 1 187 ? 23.328 -13.82 -3.873 1 98.19 187 ALA A C 1
ATOM 1364 O O . ALA A 1 187 ? 23.078 -12.945 -3.041 1 98.19 187 ALA A O 1
ATOM 1365 N N . ASN A 1 188 ? 22.922 -13.75 -5.156 1 98.62 188 ASN A N 1
ATOM 1366 C CA . ASN A 1 188 ? 22.188 -12.602 -5.656 1 98.62 188 ASN A CA 1
ATOM 1367 C C . ASN A 1 188 ? 20.75 -12.594 -5.137 1 98.62 188 ASN A C 1
ATOM 1369 O O . ASN A 1 188 ? 20.203 -11.531 -4.809 1 98.62 188 ASN A O 1
ATOM 1373 N N . ALA A 1 189 ? 20.172 -13.766 -5.039 1 98.75 189 ALA A N 1
ATOM 1374 C CA . ALA A 1 189 ? 18.812 -13.852 -4.535 1 98.75 189 ALA A CA 1
ATOM 1375 C C . ALA A 1 189 ? 18.719 -13.344 -3.1 1 98.75 189 ALA A C 1
ATOM 1377 O O . ALA A 1 189 ? 17.734 -12.703 -2.723 1 98.75 189 ALA A O 1
ATOM 1378 N N . ASP A 1 190 ? 19.75 -13.555 -2.318 1 98.44 190 ASP A N 1
ATOM 1379 C CA . ASP A 1 190 ? 19.781 -13.148 -0.917 1 98.44 190 ASP A CA 1
ATOM 1380 C C . ASP A 1 190 ? 19.781 -11.625 -0.792 1 98.44 190 ASP A C 1
ATOM 1382 O O . ASP A 1 190 ? 19.406 -11.078 0.248 1 98.44 190 ASP A O 1
ATOM 1386 N N . LEU A 1 191 ? 20.172 -10.922 -1.863 1 98.06 191 LEU A N 1
ATOM 1387 C CA . LEU A 1 191 ? 20.203 -9.461 -1.847 1 98.06 191 LEU A CA 1
ATOM 1388 C C . LEU A 1 191 ? 18.797 -8.883 -1.891 1 98.06 191 LEU A C 1
ATOM 1390 O O . LEU A 1 191 ? 18.594 -7.691 -1.634 1 98.06 191 LEU A O 1
ATOM 1394 N N . TYR A 1 192 ? 17.766 -9.727 -2.121 1 98.44 192 TYR A N 1
ATOM 1395 C CA . TYR A 1 192 ? 16.375 -9.281 -2.135 1 98.44 192 TYR A CA 1
ATOM 1396 C C . TYR A 1 192 ? 15.727 -9.516 -0.78 1 98.44 192 TYR A C 1
ATOM 1398 O O . TYR A 1 192 ? 14.57 -9.133 -0.571 1 98.44 192 TYR A O 1
ATOM 1406 N N . ASN A 1 193 ? 16.438 -10.117 0.171 1 98.19 193 ASN A N 1
ATOM 1407 C CA . ASN A 1 193 ? 15.852 -10.469 1.458 1 98.19 193 ASN A CA 1
ATOM 1408 C C . ASN A 1 193 ? 15.445 -9.227 2.24 1 98.19 193 ASN A C 1
ATOM 1410 O O . ASN A 1 193 ? 16.203 -8.25 2.312 1 98.19 193 ASN A O 1
ATOM 1414 N N . LEU A 1 194 ? 14.227 -9.297 2.84 1 95.75 194 LEU A N 1
ATOM 1415 C CA . LEU A 1 194 ? 13.766 -8.211 3.699 1 95.75 194 LEU A CA 1
ATOM 1416 C C . LEU A 1 194 ? 14.664 -8.062 4.922 1 95.75 194 LEU A C 1
ATOM 1418 O O . LEU A 1 194 ? 14.961 -6.945 5.352 1 95.75 194 LEU A O 1
ATOM 1422 N N . SER A 1 195 ? 14.969 -9.148 5.52 1 94.38 195 SER A N 1
ATOM 1423 C CA . SER A 1 195 ? 15.945 -9.25 6.598 1 94.38 195 SER A CA 1
ATOM 1424 C C . SER A 1 195 ? 16.859 -10.453 6.398 1 94.38 195 SER A C 1
ATOM 1426 O O . SER A 1 195 ? 16.594 -11.32 5.566 1 94.38 195 SER A O 1
ATOM 1428 N N . SER A 1 196 ? 17.938 -10.461 7.121 1 94.62 196 SER A N 1
ATOM 1429 C CA . SER A 1 196 ? 18.906 -11.539 6.957 1 94.62 196 SER A CA 1
ATOM 1430 C C . SER A 1 196 ? 18.234 -12.906 7.121 1 94.62 196 SER A C 1
ATOM 1432 O O . SER A 1 196 ? 17.578 -13.156 8.125 1 94.62 196 SER A O 1
ATOM 1434 N N . GLY A 1 197 ? 18.344 -13.711 6.094 1 97 197 GLY A N 1
ATOM 1435 C CA . GLY A 1 197 ? 17.859 -15.078 6.16 1 97 197 GLY A CA 1
ATOM 1436 C C . GLY A 1 197 ? 16.391 -15.211 5.77 1 97 197 GLY A C 1
ATOM 1437 O O . GLY A 1 197 ? 15.883 -16.328 5.621 1 97 197 GLY A O 1
ATOM 1438 N N . ASP A 1 198 ? 15.695 -14.039 5.594 1 97.88 198 ASP A N 1
ATOM 1439 C CA . ASP A 1 198 ? 14.305 -14.062 5.156 1 97.88 198 ASP A CA 1
ATOM 1440 C C . ASP A 1 198 ? 14.211 -14.281 3.648 1 97.88 198 ASP A C 1
ATOM 1442 O O . ASP A 1 198 ? 14.172 -13.32 2.877 1 97.88 198 ASP A O 1
ATOM 1446 N N . ARG A 1 199 ? 14.008 -15.461 3.246 1 98.44 199 ARG A N 1
ATOM 1447 C CA . ARG A 1 199 ? 14.039 -15.805 1.829 1 98.44 199 ARG A CA 1
ATOM 1448 C C . ARG A 1 199 ? 12.625 -15.961 1.278 1 98.44 199 ARG A C 1
ATOM 1450 O O . ARG A 1 199 ? 12.406 -16.688 0.304 1 98.44 199 ARG A O 1
ATOM 1457 N N . THR A 1 200 ? 11.688 -15.352 2.002 1 98.38 200 THR A N 1
ATOM 1458 C CA . THR A 1 200 ? 10.289 -15.312 1.581 1 98.38 200 THR A CA 1
ATOM 1459 C C . THR A 1 200 ? 9.867 -13.898 1.216 1 98.38 200 THR A C 1
ATOM 1461 O O . THR A 1 200 ? 9.289 -13.672 0.151 1 98.38 200 THR A O 1
ATOM 1464 N N . HIS A 1 201 ? 10.258 -12.93 2.1 1 98.5 201 HIS A N 1
ATOM 1465 C CA . HIS A 1 201 ? 9.82 -11.547 1.93 1 98.5 201 HIS A CA 1
ATOM 1466 C C . HIS A 1 201 ? 10.875 -10.727 1.19 1 98.5 201 HIS A C 1
ATOM 1468 O O . HIS A 1 201 ? 12.047 -11.102 1.159 1 98.5 201 HIS A O 1
ATOM 1474 N N . LEU A 1 202 ? 10.422 -9.625 0.586 1 98.44 202 LEU A N 1
ATOM 1475 C CA . LEU A 1 202 ? 11.258 -8.82 -0.294 1 98.44 202 LEU A CA 1
ATOM 1476 C C . LEU A 1 202 ? 11.633 -7.496 0.369 1 98.44 202 LEU A C 1
ATOM 1478 O O . LEU A 1 202 ? 10.797 -6.879 1.038 1 98.44 202 LEU A O 1
ATOM 1482 N N . ASN A 1 203 ? 12.906 -7.094 0.172 1 95.19 203 ASN A N 1
ATOM 1483 C CA . ASN A 1 203 ? 13.273 -5.707 0.438 1 95.19 203 ASN A CA 1
ATOM 1484 C C . ASN A 1 203 ? 12.82 -4.781 -0.688 1 95.19 203 ASN A C 1
ATOM 1486 O O . ASN A 1 203 ? 12.195 -5.23 -1.649 1 95.19 203 ASN A O 1
ATOM 1490 N N . PRO A 1 204 ? 13.078 -3.484 -0.627 1 93.5 204 PRO A N 1
ATOM 1491 C CA . PRO A 1 204 ? 12.586 -2.559 -1.649 1 93.5 204 PRO A CA 1
ATOM 1492 C C . PRO A 1 204 ? 13.109 -2.891 -3.045 1 93.5 204 PRO A C 1
ATOM 1494 O O . PRO A 1 204 ? 12.383 -2.752 -4.031 1 93.5 204 PRO A O 1
ATOM 1497 N N . SER A 1 205 ? 14.312 -3.344 -3.123 1 96.31 205 SER A N 1
ATOM 1498 C CA . SER A 1 205 ? 14.867 -3.758 -4.41 1 96.31 205 SER A CA 1
ATOM 1499 C C . SER A 1 205 ? 14.094 -4.938 -4.988 1 96.31 205 SER A C 1
ATOM 1501 O O . SER A 1 205 ? 13.68 -4.902 -6.148 1 96.31 205 SER A O 1
ATOM 1503 N N . GLY A 1 206 ? 13.859 -5.938 -4.16 1 98.38 206 GLY A N 1
ATOM 1504 C CA . GLY A 1 206 ? 13.07 -7.082 -4.59 1 98.38 206 GLY A CA 1
ATOM 1505 C C . GLY A 1 206 ? 11.648 -6.727 -4.953 1 98.38 206 GLY A C 1
ATOM 1506 O O . GLY A 1 206 ? 11.086 -7.266 -5.914 1 98.38 206 GLY A O 1
ATOM 1507 N N . GLU A 1 207 ? 11.078 -5.828 -4.152 1 98.12 207 GLU A N 1
ATOM 1508 C CA . GLU A 1 207 ? 9.727 -5.34 -4.426 1 98.12 207 GLU A CA 1
ATOM 1509 C C . GLU A 1 207 ? 9.617 -4.797 -5.848 1 98.12 207 GLU A C 1
ATOM 1511 O O . GLU A 1 207 ? 8.68 -5.145 -6.578 1 98.12 207 GLU A O 1
ATOM 1516 N N . LYS A 1 208 ? 10.562 -4.027 -6.289 1 97.06 208 LYS A N 1
ATOM 1517 C CA . LYS A 1 208 ? 10.57 -3.438 -7.625 1 97.06 208 LYS A CA 1
ATOM 1518 C C . LYS A 1 208 ? 10.797 -4.504 -8.695 1 97.06 208 LYS A C 1
ATOM 1520 O O . LYS A 1 208 ? 10.094 -4.535 -9.703 1 97.06 208 LYS A O 1
ATOM 1525 N N . VAL A 1 209 ? 11.727 -5.383 -8.453 1 98.81 209 VAL A N 1
ATOM 1526 C CA . VAL A 1 209 ? 12.133 -6.371 -9.445 1 98.81 209 VAL A CA 1
ATOM 1527 C C . VAL A 1 209 ? 11.008 -7.375 -9.664 1 98.81 209 VAL A C 1
ATOM 1529 O O . VAL A 1 209 ? 10.602 -7.629 -10.805 1 98.81 209 VAL A O 1
ATOM 1532 N N . PHE A 1 210 ? 10.469 -7.883 -8.586 1 98.94 210 PHE A N 1
ATOM 1533 C CA . PHE A 1 210 ? 9.43 -8.891 -8.742 1 98.94 210 PHE A CA 1
ATOM 1534 C C . PHE A 1 210 ? 8.094 -8.25 -9.102 1 98.94 210 PHE A C 1
ATOM 1536 O O . PHE A 1 210 ? 7.266 -8.867 -9.773 1 98.94 210 PHE A O 1
ATOM 1543 N N . GLY A 1 211 ? 7.898 -6.957 -8.672 1 98.88 211 GLY A N 1
ATOM 1544 C CA . GLY A 1 211 ? 6.781 -6.207 -9.219 1 98.88 211 GLY A CA 1
ATOM 1545 C C . GLY A 1 211 ? 6.82 -6.09 -10.727 1 98.88 211 GLY A C 1
ATOM 1546 O O . GLY A 1 211 ? 5.809 -6.297 -11.398 1 98.88 211 GLY A O 1
ATOM 1547 N N . ARG A 1 212 ? 7.988 -5.812 -11.289 1 98.81 212 ARG A N 1
ATOM 1548 C CA . ARG A 1 212 ? 8.164 -5.715 -12.727 1 98.81 212 ARG A CA 1
ATOM 1549 C C . ARG A 1 212 ? 7.961 -7.066 -13.398 1 98.81 212 ARG A C 1
ATOM 1551 O O . ARG A 1 212 ? 7.352 -7.148 -14.469 1 98.81 212 ARG A O 1
ATOM 1558 N N . LEU A 1 213 ? 8.43 -8.094 -12.758 1 98.94 213 LEU A N 1
ATOM 1559 C CA . LEU A 1 213 ? 8.242 -9.43 -13.305 1 98.94 213 LEU A CA 1
ATOM 1560 C C . LEU A 1 213 ? 6.754 -9.75 -13.461 1 98.94 213 LEU A C 1
ATOM 1562 O O . LEU A 1 213 ? 6.336 -10.297 -14.484 1 98.94 213 LEU A O 1
ATOM 1566 N N . VAL A 1 214 ? 5.973 -9.375 -12.461 1 98.94 214 VAL A N 1
ATOM 1567 C CA . VAL A 1 214 ? 4.535 -9.609 -12.531 1 98.94 214 VAL A CA 1
ATOM 1568 C C . VAL A 1 214 ? 3.922 -8.758 -13.641 1 98.94 214 VAL A C 1
ATOM 1570 O O . VAL A 1 214 ? 3.062 -9.227 -14.391 1 98.94 214 VAL A O 1
ATOM 1573 N N . VAL A 1 215 ? 4.375 -7.469 -13.781 1 98.94 215 VAL A N 1
ATOM 1574 C CA . VAL A 1 215 ? 3.904 -6.609 -14.859 1 98.94 215 VAL A CA 1
ATOM 1575 C C . VAL A 1 215 ? 4.195 -7.27 -16.203 1 98.94 215 VAL A C 1
ATOM 1577 O O . VAL A 1 215 ? 3.32 -7.328 -17.078 1 98.94 215 VAL A O 1
ATOM 1580 N N . ASP A 1 216 ? 5.387 -7.789 -16.359 1 98.88 216 ASP A N 1
ATOM 1581 C CA . ASP A 1 216 ? 5.793 -8.391 -17.625 1 98.88 216 ASP A CA 1
ATOM 1582 C C . ASP A 1 216 ? 4.953 -9.633 -17.938 1 98.88 216 ASP A C 1
ATOM 1584 O O . ASP A 1 216 ? 4.547 -9.836 -19.078 1 98.88 216 ASP A O 1
ATOM 1588 N N . LEU A 1 217 ? 4.699 -10.445 -16.922 1 98.94 217 LEU A N 1
ATOM 1589 C CA . LEU A 1 217 ? 3.832 -11.609 -17.109 1 98.94 217 LEU A CA 1
ATOM 1590 C C . LEU A 1 217 ? 2.436 -11.172 -17.531 1 98.94 217 LEU A C 1
ATOM 1592 O O . LEU A 1 217 ? 1.846 -11.781 -18.438 1 98.94 217 LEU A O 1
ATOM 1596 N N . LEU A 1 218 ? 1.931 -10.117 -16.891 1 98.94 218 LEU A N 1
ATOM 1597 C CA . LEU A 1 218 ? 0.601 -9.617 -17.219 1 98.94 218 LEU A CA 1
ATOM 1598 C C . LEU A 1 218 ? 0.546 -9.133 -18.672 1 98.94 218 LEU A C 1
ATOM 1600 O O . LEU A 1 218 ? -0.383 -9.469 -19.406 1 98.94 218 LEU A O 1
ATOM 1604 N N . LEU A 1 219 ? 1.58 -8.414 -19.094 1 98.56 219 LEU A N 1
ATOM 1605 C CA . LEU A 1 219 ? 1.55 -7.746 -20.391 1 98.56 219 LEU A CA 1
ATOM 1606 C C . LEU A 1 219 ? 1.787 -8.75 -21.516 1 98.56 219 LEU A C 1
ATOM 1608 O O . LEU A 1 219 ? 1.46 -8.469 -22.672 1 98.56 219 LEU A O 1
ATOM 1612 N N . LYS A 1 220 ? 2.342 -9.898 -21.188 1 97.81 220 LYS A N 1
ATOM 1613 C CA . LYS A 1 220 ? 2.42 -10.977 -22.172 1 97.81 220 LYS A CA 1
ATOM 1614 C C . LYS A 1 220 ? 1.032 -11.508 -22.516 1 97.81 220 LYS A C 1
ATOM 1616 O O . LYS A 1 220 ? 0.771 -11.891 -23.656 1 97.81 220 LYS A O 1
ATOM 1621 N N . LYS A 1 221 ? 0.141 -11.469 -21.547 1 96.94 221 LYS A N 1
ATOM 1622 C CA . LYS A 1 221 ? -1.207 -12 -21.734 1 96.94 221 LYS A CA 1
ATOM 1623 C C . LYS A 1 221 ? -2.186 -10.891 -22.109 1 96.94 221 LYS A C 1
ATOM 1625 O O . LYS A 1 221 ? -3.184 -11.141 -22.797 1 96.94 221 LYS A O 1
ATOM 1630 N N . ARG A 1 222 ? -1.9 -9.734 -21.531 1 97.5 222 ARG A N 1
ATOM 1631 C CA . ARG A 1 222 ? -2.781 -8.586 -21.719 1 97.5 222 ARG A CA 1
ATOM 1632 C C . ARG A 1 222 ? -2.037 -7.422 -22.359 1 97.5 222 ARG A C 1
ATOM 1634 O O . ARG A 1 222 ? -1.83 -6.383 -21.734 1 97.5 222 ARG A O 1
ATOM 1641 N N . LYS A 1 223 ? -1.838 -7.559 -23.672 1 96.56 223 LYS A N 1
ATOM 1642 C CA . LYS A 1 223 ? -1.101 -6.547 -24.422 1 96.56 223 LYS A CA 1
ATOM 1643 C C . LYS A 1 223 ? -1.866 -5.227 -24.469 1 96.56 223 LYS A C 1
ATOM 1645 O O . LYS A 1 223 ? -1.265 -4.156 -24.594 1 96.56 223 LYS A O 1
ATOM 1650 N N . ASP A 1 224 ? -3.158 -5.336 -24.281 1 96.56 224 ASP A N 1
ATOM 1651 C CA . ASP A 1 224 ? -4.031 -4.164 -24.328 1 96.56 224 ASP A CA 1
ATOM 1652 C C . ASP A 1 224 ? -3.748 -3.221 -23.156 1 96.56 224 ASP A C 1
ATOM 1654 O O . ASP A 1 224 ? -4.129 -2.049 -23.203 1 96.56 224 ASP A O 1
ATOM 1658 N N . LEU A 1 225 ? -2.994 -3.695 -22.141 1 98.06 225 LEU A N 1
ATOM 1659 C CA . LEU A 1 225 ? -2.785 -2.906 -20.938 1 98.06 225 LEU A CA 1
ATOM 1660 C C . LEU A 1 225 ? -1.45 -2.172 -20.984 1 98.06 225 LEU A C 1
ATOM 1662 O O . LEU A 1 225 ? -1.123 -1.4 -20.078 1 98.06 225 LEU A O 1
ATOM 1666 N N . ARG A 1 226 ? -0.709 -2.307 -22.031 1 97.94 226 ARG A N 1
ATOM 1667 C CA . ARG A 1 226 ? 0.669 -1.834 -22.109 1 97.94 226 ARG A CA 1
ATOM 1668 C C . ARG A 1 226 ? 0.75 -0.334 -21.844 1 97.94 226 ARG A C 1
ATOM 1670 O O . ARG A 1 226 ? 1.663 0.135 -21.156 1 97.94 226 ARG A O 1
ATOM 1677 N N . ARG A 1 227 ? -0.206 0.438 -22.297 1 97.5 227 ARG A N 1
ATOM 1678 C CA . ARG A 1 227 ? -0.136 1.894 -22.234 1 97.5 227 ARG A CA 1
ATOM 1679 C C . ARG A 1 227 ? -0.345 2.379 -20.797 1 97.5 227 ARG A C 1
ATOM 1681 O O . ARG A 1 227 ? -0.101 3.549 -20.484 1 97.5 227 ARG A O 1
ATOM 1688 N N . TYR A 1 228 ? -0.806 1.482 -19.906 1 98.25 228 TYR A N 1
ATOM 1689 C CA . TYR A 1 228 ? -1.152 1.884 -18.547 1 98.25 228 TYR A CA 1
ATOM 1690 C C . TYR A 1 228 ? -0.009 1.59 -17.594 1 98.25 228 TYR A C 1
ATOM 1692 O O . TYR A 1 228 ? -0.164 1.726 -16.375 1 98.25 228 TYR A O 1
ATOM 1700 N N . PHE A 1 229 ? 1.177 1.178 -18.109 1 98.5 229 PHE A N 1
ATOM 1701 C CA . PHE A 1 229 ? 2.332 0.889 -17.266 1 98.5 229 PHE A CA 1
ATOM 1702 C C . PHE A 1 229 ? 3.547 1.686 -17.734 1 98.5 229 PHE A C 1
ATOM 1704 O O . PHE A 1 229 ? 3.785 1.833 -18.922 1 98.5 229 PHE A O 1
ATOM 1711 N N . GLU A 1 230 ? 4.27 2.215 -16.734 1 96.94 230 GLU A N 1
ATOM 1712 C CA . GLU A 1 230 ? 5.57 2.801 -17.031 1 96.94 230 GLU A CA 1
ATOM 1713 C C . GLU A 1 230 ? 6.52 1.759 -17.625 1 96.94 230 GLU A C 1
ATOM 1715 O O . GLU A 1 230 ? 6.602 0.635 -17.125 1 96.94 230 GLU A O 1
ATOM 1720 N N . LYS A 1 231 ? 7.207 2.18 -18.641 1 95.94 231 LYS A N 1
ATOM 1721 C CA . LYS A 1 231 ? 8.195 1.287 -19.234 1 95.94 231 LYS A CA 1
ATOM 1722 C C . LYS A 1 231 ? 9.469 1.234 -18.406 1 95.94 231 LYS A C 1
ATOM 1724 O O . LYS A 1 231 ? 9.852 2.227 -17.781 1 95.94 231 LYS A O 1
ATOM 1729 N N . ASP A 1 232 ? 10.008 0.139 -18.281 1 96.06 232 ASP A N 1
ATOM 1730 C CA . ASP A 1 232 ? 11.359 -0.093 -17.766 1 96.06 232 ASP A CA 1
ATOM 1731 C C . ASP A 1 232 ? 12.055 -1.213 -18.531 1 96.06 232 ASP A C 1
ATOM 1733 O O . ASP A 1 232 ? 12.25 -2.307 -18 1 96.06 232 ASP A O 1
ATOM 1737 N N . VAL A 1 233 ? 12.406 -0.839 -19.688 1 97.25 233 VAL A N 1
ATOM 1738 C CA . VAL A 1 233 ? 12.914 -1.809 -20.656 1 97.25 233 VAL A CA 1
ATOM 1739 C C . VAL A 1 233 ? 14.195 -2.443 -20.125 1 97.25 233 VAL A C 1
ATOM 1741 O O . VAL A 1 233 ? 14.398 -3.654 -20.25 1 97.25 233 VAL A O 1
ATOM 1744 N N . ALA A 1 234 ? 15.031 -1.617 -19.531 1 97.75 234 ALA A N 1
ATOM 1745 C CA . ALA A 1 234 ? 16.297 -2.117 -19 1 97.75 234 ALA A CA 1
ATOM 1746 C C . ALA A 1 234 ? 16.062 -3.172 -17.922 1 97.75 234 ALA A C 1
ATOM 1748 O O . ALA A 1 234 ? 16.703 -4.227 -17.938 1 97.75 234 ALA A O 1
ATOM 1749 N N . LEU A 1 235 ? 15.164 -2.943 -17.062 1 98.38 235 LEU A N 1
ATOM 1750 C CA . LEU A 1 235 ? 14.867 -3.885 -15.984 1 98.38 235 LEU A CA 1
ATOM 1751 C C . LEU A 1 235 ? 14.234 -5.156 -16.531 1 98.38 235 LEU A C 1
ATOM 1753 O O . LEU A 1 235 ? 14.625 -6.266 -16.156 1 98.38 235 LEU A O 1
ATOM 1757 N N . SER A 1 236 ? 13.273 -4.996 -17.391 1 98.5 236 SER A N 1
ATOM 1758 C CA . SER A 1 236 ? 12.617 -6.152 -18 1 98.5 236 SER A CA 1
ATOM 1759 C C . SER A 1 236 ? 13.633 -7.035 -18.719 1 98.5 236 SER A C 1
ATOM 1761 O O . SER A 1 236 ? 13.555 -8.266 -18.656 1 98.5 236 SER A O 1
ATOM 1763 N N . LYS A 1 237 ? 14.57 -6.406 -19.375 1 98.31 237 LYS A N 1
ATOM 1764 C CA . LYS A 1 237 ? 15.578 -7.156 -20.109 1 98.31 237 LYS A CA 1
ATOM 1765 C C . LYS A 1 237 ? 16.484 -7.945 -19.172 1 98.31 237 LYS A C 1
ATOM 1767 O O . LYS A 1 237 ? 16.812 -9.102 -19.438 1 98.31 237 LYS A O 1
ATOM 1772 N N . LYS A 1 238 ? 16.875 -7.348 -18.078 1 98.62 238 LYS A N 1
ATOM 1773 C CA . LYS A 1 238 ? 17.703 -8.047 -17.094 1 98.62 238 LYS A CA 1
ATOM 1774 C C . LYS A 1 238 ? 16.984 -9.25 -16.516 1 98.62 238 LYS A C 1
ATOM 1776 O O . LYS A 1 238 ? 17.562 -10.328 -16.375 1 98.62 238 LYS A O 1
ATOM 1781 N N . ILE A 1 239 ? 15.711 -9.031 -16.219 1 98.69 239 ILE A N 1
ATOM 1782 C CA . ILE A 1 239 ? 14.922 -10.102 -15.625 1 98.69 239 ILE A CA 1
ATOM 1783 C C . ILE A 1 239 ? 14.797 -11.258 -16.625 1 98.69 239 ILE A C 1
ATOM 1785 O O . ILE A 1 239 ? 15.031 -12.414 -16.281 1 98.69 239 ILE A O 1
ATOM 1789 N N . ALA A 1 240 ? 14.531 -10.93 -17.828 1 98.25 240 ALA A N 1
ATOM 1790 C CA . ALA A 1 240 ? 14.359 -11.93 -18.875 1 98.25 240 ALA A CA 1
ATOM 1791 C C . ALA A 1 240 ? 15.656 -12.688 -19.141 1 98.25 240 ALA A C 1
ATOM 1793 O O . ALA A 1 240 ? 15.641 -13.883 -19.438 1 98.25 240 ALA A O 1
ATOM 1794 N N . ALA A 1 241 ? 16.781 -12.008 -18.984 1 98.38 241 ALA A N 1
ATOM 1795 C CA . ALA A 1 241 ? 18.078 -12.594 -19.25 1 98.38 241 ALA A CA 1
ATOM 1796 C C . ALA A 1 241 ? 18.609 -13.367 -18.047 1 98.38 241 ALA A C 1
ATOM 1798 O O . ALA A 1 241 ? 19.641 -14.031 -18.141 1 98.38 241 ALA A O 1
ATOM 1799 N N . GLY A 1 242 ? 17.891 -13.289 -16.938 1 98.62 242 GLY A N 1
ATOM 1800 C CA . GLY A 1 242 ? 18.375 -13.938 -15.719 1 98.62 242 GLY A CA 1
ATOM 1801 C C 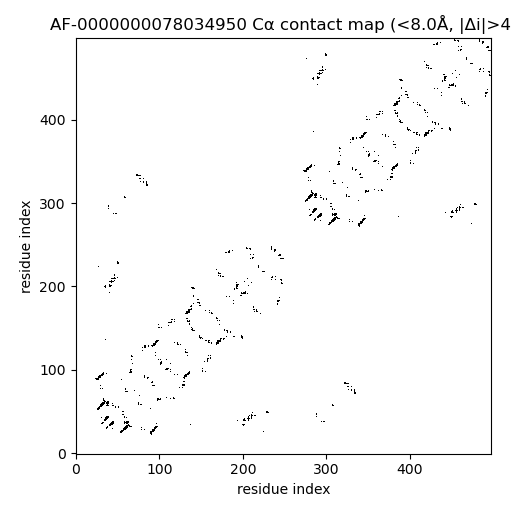. GLY A 1 242 ? 19.578 -13.234 -15.109 1 98.62 242 GLY A C 1
ATOM 1802 O O . GLY A 1 242 ? 20.5 -13.883 -14.617 1 98.62 242 GLY A O 1
ATOM 1803 N N . GLU A 1 243 ? 19.609 -11.922 -15.266 1 98.56 243 GLU A N 1
ATOM 1804 C CA . GLU A 1 243 ? 20.656 -11.102 -14.68 1 98.56 243 GLU A CA 1
ATOM 1805 C C . GLU A 1 243 ? 20.156 -10.375 -13.43 1 98.56 243 GLU A C 1
ATOM 1807 O O . GLU A 1 243 ? 19.031 -9.875 -13.398 1 98.56 243 GLU A O 1
ATOM 1812 N N . TYR A 1 244 ? 21 -10.383 -12.43 1 98.5 244 TYR A N 1
ATOM 1813 C CA . TYR A 1 244 ? 20.641 -9.695 -11.195 1 98.5 244 TYR A CA 1
ATOM 1814 C C . TYR A 1 244 ? 20.328 -8.227 -11.461 1 98.5 244 TYR A C 1
ATOM 1816 O O . TYR A 1 244 ? 21.047 -7.559 -12.211 1 98.5 244 TYR A O 1
ATOM 1824 N N . ALA A 1 245 ? 19.219 -7.785 -10.93 1 98.38 245 ALA A N 1
ATOM 1825 C CA . ALA A 1 245 ? 18.781 -6.398 -11.062 1 98.38 245 ALA A CA 1
ATOM 1826 C C . ALA A 1 245 ? 18.484 -5.789 -9.695 1 98.38 245 ALA A C 1
ATOM 1828 O O . ALA A 1 245 ? 18.078 -6.488 -8.773 1 98.38 245 ALA A O 1
ATOM 1829 N N . THR A 1 246 ? 18.641 -4.453 -9.578 1 94.94 246 THR A N 1
ATOM 1830 C CA . THR A 1 246 ? 18.391 -3.762 -8.312 1 94.94 246 THR A CA 1
ATOM 1831 C C . THR A 1 246 ? 17.016 -3.109 -8.32 1 94.94 246 THR A C 1
ATOM 1833 O O . THR A 1 246 ? 16.469 -2.775 -7.262 1 94.94 246 THR A O 1
ATOM 1836 N N . GLY A 1 247 ? 16.5 -2.904 -9.438 1 92.44 247 GLY A N 1
ATOM 1837 C CA . GLY A 1 247 ? 15.258 -2.16 -9.562 1 92.44 247 GLY A CA 1
ATOM 1838 C C . GLY A 1 247 ? 15.469 -0.688 -9.859 1 92.44 247 GLY A C 1
ATOM 1839 O O . GLY A 1 247 ? 14.508 0.047 -10.094 1 92.44 247 GLY A O 1
ATOM 1840 N N . ASP A 1 248 ? 16.672 -0.231 -9.891 1 83.12 248 ASP A N 1
ATOM 1841 C CA . ASP A 1 248 ? 17 1.159 -10.188 1 83.12 248 ASP A CA 1
ATOM 1842 C C . ASP A 1 248 ? 17.797 1.269 -11.484 1 83.12 248 ASP A C 1
ATOM 1844 O O . ASP A 1 248 ? 18.609 2.188 -11.648 1 83.12 248 ASP A O 1
ATOM 1848 N N . GLU A 1 249 ? 17.484 0.418 -12.336 1 78.62 249 GLU A N 1
ATOM 1849 C CA . GLU A 1 249 ? 18.219 0.459 -13.602 1 78.62 249 GLU A CA 1
ATOM 1850 C C . GLU A 1 249 ? 17.891 1.723 -14.391 1 78.62 249 GLU A C 1
ATOM 1852 O O . GLU A 1 249 ? 16.781 2.271 -14.258 1 78.62 249 GLU A O 1
ATOM 1857 N N . MET B 1 1 ? -29.969 3.832 82.125 1 35.84 1 MET B N 1
ATOM 1858 C CA . MET B 1 1 ? -29.547 2.812 81.188 1 35.84 1 MET B CA 1
ATOM 1859 C C . MET B 1 1 ? -29.625 3.344 79.75 1 35.84 1 MET B C 1
ATOM 1861 O O . MET B 1 1 ? -30.719 3.486 79.188 1 35.84 1 MET B O 1
ATOM 1865 N N . LYS B 1 2 ? -28.75 4.375 79.375 1 49.38 2 LYS B N 1
ATOM 1866 C CA . LYS B 1 2 ? -28.547 5.062 78.125 1 49.38 2 LYS B CA 1
ATOM 1867 C C . LYS B 1 2 ? -28.172 4.074 77 1 49.38 2 LYS B C 1
ATOM 1869 O O . LYS B 1 2 ? -27.234 3.301 77.188 1 49.38 2 LYS B O 1
ATOM 1874 N N . PHE B 1 3 ? -29.172 3.572 76.312 1 48.09 3 PHE B N 1
ATOM 1875 C CA . PHE B 1 3 ? -29.031 2.713 75.125 1 48.09 3 PHE B CA 1
ATOM 1876 C C . PHE B 1 3 ? -28.141 3.371 74.062 1 48.09 3 PHE B C 1
ATOM 1878 O O . PHE B 1 3 ? -28.422 4.473 73.625 1 48.09 3 PHE B O 1
ATOM 1885 N N . LEU B 1 4 ? -26.828 3.18 74.125 1 48.81 4 LEU B N 1
ATOM 1886 C CA . LEU B 1 4 ? -25.859 3.498 73.062 1 48.81 4 LEU B CA 1
ATOM 1887 C C . LEU B 1 4 ? -26.234 2.826 71.75 1 48.81 4 LEU B C 1
ATOM 1889 O O . LEU B 1 4 ? -26.266 1.596 71.688 1 48.81 4 LEU B O 1
ATOM 1893 N N . SER B 1 5 ? -27.109 3.436 71 1 52.72 5 SER B N 1
ATOM 1894 C CA . SER B 1 5 ? -27.391 2.951 69.625 1 52.72 5 SER B CA 1
ATOM 1895 C C . SER B 1 5 ? -26.125 2.963 68.75 1 52.72 5 SER B C 1
ATOM 1897 O O . SER B 1 5 ? -25.516 4.012 68.562 1 52.72 5 SER B O 1
ATOM 1899 N N . LEU B 1 6 ? -25.438 1.867 68.75 1 51.25 6 LEU B N 1
ATOM 1900 C CA . LEU B 1 6 ? -24.344 1.644 67.812 1 51.25 6 LEU B CA 1
ATOM 1901 C C . LEU B 1 6 ? -24.859 1.689 66.375 1 51.25 6 LEU B C 1
ATOM 1903 O O . LEU B 1 6 ? -25.688 0.865 66 1 51.25 6 LEU B O 1
ATOM 1907 N N . ILE B 1 7 ? -24.922 2.852 65.812 1 51.72 7 ILE B N 1
ATOM 1908 C CA . ILE B 1 7 ? -25.188 2.973 64.375 1 51.72 7 ILE B CA 1
ATOM 1909 C C . ILE B 1 7 ? -24.062 2.303 63.594 1 51.72 7 ILE B C 1
ATOM 1911 O O . ILE B 1 7 ? -22.906 2.709 63.688 1 51.72 7 ILE B O 1
ATOM 1915 N N . LEU B 1 8 ? -24.219 1.015 63.312 1 48.47 8 LEU B N 1
ATOM 1916 C CA . LEU B 1 8 ? -23.344 0.33 62.344 1 48.47 8 LEU B CA 1
ATOM 1917 C C . LEU B 1 8 ? -23.391 1.002 61 1 48.47 8 LEU B C 1
ATOM 1919 O O . LEU B 1 8 ? -24.453 1.062 60.375 1 48.47 8 LEU B O 1
ATOM 1923 N N . ALA B 1 9 ? -22.516 1.914 60.719 1 50.66 9 ALA B N 1
ATOM 1924 C CA . ALA B 1 9 ? -22.312 2.451 59.375 1 50.66 9 ALA B CA 1
ATOM 1925 C C . ALA B 1 9 ? -21.984 1.339 58.375 1 50.66 9 ALA B C 1
ATOM 1927 O O . ALA B 1 9 ? -20.922 0.724 58.469 1 50.66 9 ALA B O 1
ATOM 1928 N N . LEU B 1 10 ? -22.969 0.65 57.875 1 48.94 10 LEU B N 1
ATOM 1929 C CA . LEU B 1 10 ? -22.719 -0.224 56.75 1 48.94 10 LEU B CA 1
ATOM 1930 C C . LEU B 1 10 ? -22.016 0.533 55.625 1 48.94 10 LEU B C 1
ATOM 1932 O O . LEU B 1 10 ? -22.578 1.473 55.031 1 48.94 10 LEU B O 1
ATOM 1936 N N . THR B 1 11 ? -20.719 0.542 55.594 1 48.41 11 THR B N 1
ATOM 1937 C CA . THR B 1 11 ? -19.969 0.99 54.438 1 48.41 11 THR B CA 1
ATOM 1938 C C . THR B 1 11 ? -20.375 0.199 53.188 1 48.41 11 THR B C 1
ATOM 1940 O O . THR B 1 11 ? -20.25 -1.027 53.188 1 48.41 11 THR B O 1
ATOM 1943 N N . ALA B 1 12 ? -21.375 0.647 52.469 1 50.16 12 ALA B N 1
ATOM 1944 C CA . ALA B 1 12 ? -21.656 0.094 51.125 1 50.16 12 ALA B CA 1
ATOM 1945 C C . ALA B 1 12 ? -20.375 0.021 50.281 1 50.16 12 ALA B C 1
ATOM 1947 O O . ALA B 1 12 ? -19.781 1.05 49.969 1 50.16 12 ALA B O 1
ATOM 1948 N N . LEU B 1 13 ? -19.656 -1.047 50.438 1 48 13 LEU B N 1
ATOM 1949 C CA . LEU B 1 13 ? -18.625 -1.301 49.438 1 48 13 LEU B CA 1
ATOM 1950 C C . LEU B 1 13 ? -19.203 -1.193 48.031 1 48 13 LEU B C 1
ATOM 1952 O O . LEU B 1 13 ? -20.125 -1.929 47.656 1 48 13 LEU B O 1
ATOM 1956 N N . ALA B 1 14 ? -19.141 -0.039 47.406 1 49.5 14 ALA B N 1
ATOM 1957 C CA . ALA B 1 14 ? -19.469 0.059 46 1 49.5 14 ALA B CA 1
ATOM 1958 C C . ALA B 1 14 ? -18.844 -1.101 45.219 1 49.5 14 ALA B C 1
ATOM 1960 O O . ALA B 1 14 ? -17.703 -1.48 45.469 1 49.5 14 ALA B O 1
ATOM 1961 N N . PRO B 1 15 ? -19.703 -1.991 44.719 1 47.16 15 PRO B N 1
ATOM 1962 C CA . PRO B 1 15 ? -19.078 -2.996 43.875 1 47.16 15 PRO B CA 1
ATOM 1963 C C . PRO B 1 15 ? -18.078 -2.391 42.875 1 47.16 15 PRO B C 1
ATOM 1965 O O . PRO B 1 15 ? -18.344 -1.348 42.281 1 47.16 15 PRO B O 1
ATOM 1968 N N . VAL B 1 16 ? -16.812 -2.623 43.156 1 43.5 16 VAL B N 1
ATOM 1969 C CA . VAL B 1 16 ? -15.852 -2.393 42.062 1 43.5 16 VAL B CA 1
ATOM 1970 C C . VAL B 1 16 ? -16.328 -3.059 40.781 1 43.5 16 VAL B C 1
ATOM 1972 O O . VAL B 1 16 ? -16.5 -4.277 40.75 1 43.5 16 VAL B O 1
ATOM 1975 N N . ASP B 1 17 ? -17.172 -2.33 40.125 1 42.94 17 ASP B N 1
ATOM 1976 C CA . ASP B 1 17 ? -17.469 -2.822 38.781 1 42.94 17 ASP B CA 1
ATOM 1977 C C . ASP B 1 17 ? -16.188 -3.283 38.062 1 42.94 17 ASP B C 1
ATOM 1979 O O . ASP B 1 17 ? -15.406 -2.459 37.594 1 42.94 17 ASP B O 1
ATOM 1983 N N . ALA B 1 18 ? -15.625 -4.258 38.656 1 38.03 18 ALA B N 1
ATOM 1984 C CA . ALA B 1 18 ? -14.477 -4.879 38 1 38.03 18 ALA B CA 1
ATOM 1985 C C . ALA B 1 18 ? -14.875 -5.473 36.656 1 38.03 18 ALA B C 1
ATOM 1987 O O . ALA B 1 18 ? -14.836 -6.691 36.469 1 38.03 18 ALA B O 1
ATOM 1988 N N . ARG B 1 19 ? -15.789 -4.887 36 1 41.06 19 ARG B N 1
ATOM 1989 C CA . ARG B 1 19 ? -15.914 -5.496 34.688 1 41.06 19 ARG B CA 1
ATOM 1990 C C . ARG B 1 19 ? -14.555 -5.594 34 1 41.06 19 ARG B C 1
ATOM 1992 O O . ARG B 1 19 ? -13.766 -4.648 34.031 1 41.06 19 ARG B O 1
ATOM 1999 N N . PRO B 1 20 ? -14.078 -6.672 33.812 1 39.56 20 PRO B N 1
ATOM 2000 C CA . PRO B 1 20 ? -12.789 -6.738 33.125 1 39.56 20 PRO B CA 1
ATOM 2001 C C . PRO B 1 20 ? -12.688 -5.734 31.969 1 39.56 20 PRO B C 1
ATOM 2003 O O . PRO B 1 20 ? -13.641 -5.562 31.203 1 39.56 20 PRO B O 1
ATOM 2006 N N . LYS B 1 21 ? -12.008 -4.656 32.156 1 39.56 21 LYS B N 1
ATOM 2007 C CA . LYS B 1 21 ? -11.703 -3.766 31.047 1 39.56 21 LYS B CA 1
ATOM 2008 C C . LYS B 1 21 ? -11.477 -4.555 29.766 1 39.56 21 LYS B C 1
ATOM 2010 O O . LYS B 1 21 ? -10.594 -5.422 29.703 1 39.56 21 LYS B O 1
ATOM 2015 N N . LYS B 1 22 ? -12.586 -5.035 29.031 1 47.72 22 LYS B N 1
ATOM 2016 C CA . LYS B 1 22 ? -12.406 -5.672 27.734 1 47.72 22 LYS B CA 1
ATOM 2017 C C . LYS B 1 22 ? -11.102 -5.227 27.078 1 47.72 22 LYS B C 1
ATOM 2019 O O . LYS B 1 22 ? -10.797 -4.031 27.031 1 47.72 22 LYS B O 1
ATOM 2024 N N . ALA B 1 23 ? -10.297 -6.094 26.953 1 55.56 23 ALA B N 1
ATOM 2025 C CA . ALA B 1 23 ? -9.008 -5.789 26.344 1 55.56 23 ALA B CA 1
ATOM 2026 C C . ALA B 1 23 ? -9.188 -4.973 25.062 1 55.56 23 ALA B C 1
ATOM 2028 O O . ALA B 1 23 ? -10.047 -5.281 24.234 1 55.56 23 ALA B O 1
ATOM 2029 N N . ALA B 1 24 ? -8.625 -3.736 25.016 1 82.62 24 ALA B N 1
ATOM 2030 C CA . ALA B 1 24 ? -8.758 -2.807 23.906 1 82.62 24 ALA B CA 1
ATOM 2031 C C . ALA B 1 24 ? -8.406 -3.488 22.578 1 82.62 24 ALA B C 1
ATOM 2033 O O . ALA B 1 24 ? -7.43 -4.234 22.5 1 82.62 24 ALA B O 1
ATOM 2034 N N . LYS B 1 25 ? -9.383 -3.646 21.609 1 95.44 25 LYS B N 1
ATOM 2035 C CA . LYS B 1 25 ? -9.148 -4.188 20.266 1 95.44 25 LYS B CA 1
ATOM 2036 C C . LYS B 1 25 ? -7.922 -3.555 19.625 1 95.44 25 LYS B C 1
ATOM 2038 O O . LYS B 1 25 ? -7.648 -2.371 19.828 1 95.44 25 LYS B O 1
ATOM 2043 N N . PRO B 1 26 ? -7.098 -4.379 18.875 1 97.56 26 PRO B N 1
ATOM 2044 C CA . PRO B 1 26 ? -5.969 -3.785 18.156 1 97.56 26 PRO B CA 1
ATOM 2045 C C . PRO B 1 26 ? -6.41 -2.795 17.078 1 97.56 26 PRO B C 1
ATOM 2047 O O . PRO B 1 26 ? -7.535 -2.883 16.578 1 97.56 26 PRO B O 1
ATOM 2050 N N . PRO B 1 27 ? -5.598 -1.926 16.781 1 98.38 27 PRO B N 1
ATOM 2051 C CA . PRO B 1 27 ? -5.984 -0.956 15.758 1 98.38 27 PRO B CA 1
ATOM 2052 C C . PRO B 1 27 ? -5.953 -1.544 14.344 1 98.38 27 PRO B C 1
ATOM 2054 O O . PRO B 1 27 ? -5.195 -2.48 14.086 1 98.38 27 PRO B O 1
ATOM 2057 N N . TYR B 1 28 ? -6.805 -1.089 13.492 1 97.75 28 TYR B N 1
ATOM 2058 C CA . TYR B 1 28 ? -6.789 -1.253 12.039 1 97.75 28 TYR B CA 1
ATOM 2059 C C . TYR B 1 28 ? -6.68 0.097 11.344 1 97.75 28 TYR B C 1
ATOM 2061 O O . TYR B 1 28 ? -7.621 0.892 11.359 1 97.75 28 TYR B O 1
ATOM 2069 N N . PHE B 1 29 ? -5.523 0.307 10.656 1 98.69 29 PHE B N 1
ATOM 2070 C CA . PHE B 1 29 ? -5.258 1.621 10.086 1 98.69 29 PHE B CA 1
ATOM 2071 C C . PHE B 1 29 ? -5.742 1.689 8.641 1 98.69 29 PHE B C 1
ATOM 2073 O O . PHE B 1 29 ? -5.445 0.803 7.84 1 98.69 29 PHE B O 1
ATOM 2080 N N . VAL B 1 30 ? -6.512 2.707 8.312 1 98.69 30 VAL B N 1
ATOM 2081 C CA . VAL B 1 30 ? -6.859 3.047 6.934 1 98.69 30 VAL B CA 1
ATOM 2082 C C . VAL B 1 30 ? -6.285 4.418 6.582 1 98.69 30 VAL B C 1
ATOM 2084 O O . VAL B 1 30 ? -6.734 5.441 7.105 1 98.69 30 VAL B O 1
ATOM 2087 N N . LEU B 1 31 ? -5.266 4.418 5.684 1 98.88 31 LEU B N 1
ATOM 2088 C CA . LEU B 1 31 ? -4.535 5.648 5.395 1 98.88 31 LEU B CA 1
ATOM 2089 C C . LEU B 1 31 ? -5.098 6.336 4.156 1 98.88 31 LEU B C 1
ATOM 2091 O O . LEU B 1 31 ? -4.953 5.832 3.041 1 98.88 31 LEU B O 1
ATOM 2095 N N . THR B 1 32 ? -5.766 7.512 4.352 1 98.88 32 THR B N 1
ATOM 2096 C CA . THR B 1 32 ? -6.359 8.219 3.225 1 98.88 32 THR B CA 1
ATOM 2097 C C . THR B 1 32 ? -5.598 9.508 2.932 1 98.88 32 THR B C 1
ATOM 2099 O O . THR B 1 32 ? -5.094 10.156 3.85 1 98.88 32 THR B O 1
ATOM 2102 N N . GLY B 1 33 ? -5.484 9.805 1.669 1 98.81 33 GLY B N 1
ATOM 2103 C CA . GLY B 1 33 ? -4.773 11.008 1.275 1 98.81 33 GLY B CA 1
ATOM 2104 C C . GLY B 1 33 ? -4.395 11.023 -0.193 1 98.81 33 GLY B C 1
ATOM 2105 O O . GLY B 1 33 ? -5.02 10.344 -1.009 1 98.81 33 GLY B O 1
ATOM 2106 N N . ASP B 1 34 ? -3.486 11.953 -0.478 1 98.5 34 ASP B N 1
ATOM 2107 C CA . ASP B 1 34 ? -3.043 12.156 -1.854 1 98.5 34 ASP B CA 1
ATOM 2108 C C . ASP B 1 34 ? -1.712 11.461 -2.115 1 98.5 34 ASP B C 1
ATOM 2110 O O . ASP B 1 34 ? -1.413 10.43 -1.501 1 98.5 34 ASP B O 1
ATOM 2114 N N . SER B 1 35 ? -0.946 11.93 -3.096 1 98.44 35 SER B N 1
ATOM 2115 C CA . SER B 1 35 ? 0.271 11.25 -3.535 1 98.44 35 SER B CA 1
ATOM 2116 C C . SER B 1 35 ? 1.304 11.188 -2.414 1 98.44 35 SER B C 1
ATOM 2118 O O . SER B 1 35 ? 2.168 10.312 -2.41 1 98.44 35 SER B O 1
ATOM 2120 N N . THR B 1 36 ? 1.221 12.047 -1.417 1 98.81 36 THR B N 1
ATOM 2121 C CA . THR B 1 36 ? 2.219 12.07 -0.354 1 98.81 36 THR B CA 1
ATOM 2122 C C . THR B 1 36 ? 1.865 11.062 0.741 1 98.81 36 THR B C 1
ATOM 2124 O O . THR B 1 36 ? 2.605 10.914 1.716 1 98.81 36 THR B O 1
ATOM 2127 N N . VAL B 1 37 ? 0.739 10.336 0.573 1 98.94 37 VAL B N 1
ATOM 2128 C CA . VAL B 1 37 ? 0.373 9.211 1.435 1 98.94 37 VAL B CA 1
ATOM 2129 C C . VAL B 1 37 ? 0.408 7.914 0.635 1 98.94 37 VAL B C 1
ATOM 2131 O O . VAL B 1 37 ? 0.738 6.855 1.175 1 98.94 37 VAL B O 1
ATOM 2134 N N . ALA B 1 38 ? 0.181 7.961 -0.591 1 98.31 38 ALA B N 1
ATOM 2135 C CA . ALA B 1 38 ? -0.13 6.844 -1.476 1 98.31 38 ALA B CA 1
ATOM 2136 C C . ALA B 1 38 ? 1.115 6.012 -1.768 1 98.31 38 ALA B C 1
ATOM 2138 O O . ALA B 1 38 ? 2.23 6.41 -1.424 1 98.31 38 ALA B O 1
ATOM 2139 N N . VAL B 1 39 ? 0.841 4.852 -2.309 1 96.06 39 VAL B N 1
ATOM 2140 C CA . VAL B 1 39 ? 1.9 3.975 -2.791 1 96.06 39 VAL B CA 1
ATOM 2141 C C . VAL B 1 39 ? 2.773 4.719 -3.799 1 96.06 39 VAL B C 1
ATOM 2143 O O . VAL B 1 39 ? 2.289 5.594 -4.523 1 96.06 39 VAL B O 1
ATOM 2146 N N . ALA B 1 40 ? 4.02 4.434 -3.832 1 93.56 40 ALA B N 1
ATOM 2147 C CA . ALA B 1 40 ? 4.957 4.914 -4.844 1 93.56 40 ALA B CA 1
ATOM 2148 C C . ALA B 1 40 ? 5.164 6.422 -4.727 1 93.56 40 ALA B C 1
ATOM 2150 O O . ALA B 1 40 ? 5.082 7.148 -5.723 1 93.56 40 ALA B O 1
ATOM 2151 N N . GLY B 1 41 ? 5.398 6.859 -3.498 1 96.69 41 GLY B N 1
ATOM 2152 C CA . GLY B 1 41 ? 5.758 8.266 -3.426 1 96.69 41 GLY B CA 1
ATOM 2153 C C . GLY B 1 41 ? 5.336 8.922 -2.125 1 96.69 41 GLY B C 1
ATOM 2154 O O . GLY B 1 41 ? 5.684 10.078 -1.864 1 96.69 41 GLY B O 1
ATOM 2155 N N . GLY B 1 42 ? 4.578 8.203 -1.31 1 98.56 42 GLY B N 1
ATOM 2156 C CA . GLY B 1 42 ? 4.082 8.758 -0.059 1 98.56 42 GLY B CA 1
ATOM 2157 C C . GLY B 1 42 ? 4.629 8.047 1.166 1 98.56 42 GLY B C 1
ATOM 2158 O O . GLY B 1 42 ? 5.383 7.078 1.044 1 98.56 42 GLY B O 1
ATOM 2159 N N . TRP B 1 43 ? 4.266 8.562 2.299 1 98.88 43 TRP B N 1
ATOM 2160 C CA . TRP B 1 43 ? 4.781 8.047 3.562 1 98.88 43 TRP B CA 1
ATOM 2161 C C . TRP B 1 43 ? 3.957 6.852 4.035 1 98.88 43 TRP B C 1
ATOM 2163 O O . TRP B 1 43 ? 4.383 6.113 4.926 1 98.88 43 TRP B O 1
ATOM 2173 N N . GLY B 1 44 ? 2.773 6.578 3.43 1 98.81 44 GLY B N 1
ATOM 2174 C CA . GLY B 1 44 ? 1.782 5.676 3.996 1 98.81 44 GLY B CA 1
ATOM 2175 C C . GLY B 1 44 ? 2.283 4.254 4.137 1 98.81 44 GLY B C 1
ATOM 2176 O O . GLY B 1 44 ? 2.096 3.623 5.18 1 98.81 44 GLY B O 1
ATOM 2177 N N . ASP B 1 45 ? 2.902 3.746 3.088 1 98.12 45 ASP B N 1
ATOM 2178 C CA . ASP B 1 45 ? 3.391 2.369 3.131 1 98.12 45 ASP B CA 1
ATOM 2179 C C . ASP B 1 45 ? 4.566 2.234 4.098 1 98.12 45 ASP B C 1
ATOM 2181 O O . ASP B 1 45 ? 4.754 1.18 4.707 1 98.12 45 ASP B O 1
ATOM 2185 N N . GLY B 1 46 ? 5.371 3.293 4.297 1 98.06 46 GLY B N 1
ATOM 2186 C CA . GLY B 1 46 ? 6.367 3.314 5.355 1 98.06 46 GLY B CA 1
ATOM 2187 C C . GLY B 1 46 ? 5.762 3.188 6.742 1 98.06 46 GLY B C 1
ATOM 2188 O O . GLY B 1 46 ? 6.242 2.404 7.566 1 98.06 46 GLY B O 1
ATOM 2189 N N . PHE B 1 47 ? 4.707 3.973 6.973 1 98.88 47 PHE B N 1
ATOM 2190 C CA . PHE B 1 47 ? 3.967 3.883 8.227 1 98.88 47 PHE B CA 1
ATOM 2191 C C . PHE B 1 47 ? 3.482 2.459 8.469 1 98.88 47 PHE B C 1
ATOM 2193 O O . PHE B 1 47 ? 3.709 1.893 9.539 1 98.88 47 PHE B O 1
ATOM 2200 N N . LEU B 1 48 ? 2.898 1.8 7.453 1 98.5 48 LEU B N 1
ATOM 2201 C CA . LEU B 1 48 ? 2.326 0.465 7.598 1 98.5 48 LEU B CA 1
ATOM 2202 C C . LEU B 1 48 ? 3.42 -0.575 7.812 1 98.5 48 LEU B C 1
ATOM 2204 O O . LEU B 1 48 ? 3.191 -1.594 8.469 1 98.5 48 LEU B O 1
ATOM 2208 N N . SER B 1 49 ? 4.629 -0.256 7.34 1 96.56 49 SER B N 1
ATOM 2209 C CA . SER B 1 49 ? 5.723 -1.209 7.48 1 96.56 49 SER B CA 1
ATOM 2210 C C . SER B 1 49 ? 6.141 -1.358 8.938 1 96.56 49 SER B C 1
ATOM 2212 O O . SER B 1 49 ? 6.789 -2.342 9.305 1 96.56 49 SER B O 1
ATOM 2214 N N . TYR B 1 50 ? 5.727 -0.419 9.805 1 97.75 50 TYR B N 1
ATOM 2215 C CA . TYR B 1 50 ? 6.082 -0.483 11.211 1 97.75 50 TYR B CA 1
ATOM 2216 C C . TYR B 1 50 ? 4.965 -1.121 12.031 1 97.75 50 TYR B C 1
ATOM 2218 O O . TYR B 1 50 ? 5.145 -1.42 13.211 1 97.75 50 TYR B O 1
ATOM 2226 N N . VAL B 1 51 ? 3.783 -1.363 11.445 1 98 51 VAL B N 1
ATOM 2227 C CA . VAL B 1 51 ? 2.633 -1.923 12.148 1 98 51 VAL B CA 1
ATOM 2228 C C . VAL B 1 51 ? 2.838 -3.42 12.367 1 98 51 VAL B C 1
ATOM 2230 O O . VAL B 1 51 ? 3.219 -4.141 11.438 1 98 51 VAL B O 1
ATOM 2233 N N . LYS B 1 52 ? 2.59 -3.793 13.594 1 94.5 52 LYS B N 1
ATOM 2234 C CA . LYS B 1 52 ? 2.793 -5.191 13.953 1 94.5 52 LYS B CA 1
ATOM 2235 C C . LYS B 1 52 ? 1.466 -5.879 14.266 1 94.5 52 LYS B C 1
ATOM 2237 O O . LYS B 1 52 ? 0.577 -5.277 14.867 1 94.5 52 LYS B O 1
ATOM 2242 N N . ALA B 1 53 ? 1.405 -7.18 13.883 1 91.5 53 ALA B N 1
ATOM 2243 C CA . ALA B 1 53 ? 0.257 -7.988 14.281 1 91.5 53 ALA B CA 1
ATOM 2244 C C . ALA B 1 53 ? 0.082 -7.977 15.797 1 91.5 53 ALA B C 1
ATOM 2246 O O . ALA B 1 53 ? 1.063 -7.914 16.547 1 91.5 53 ALA B O 1
ATOM 2247 N N . PRO B 1 54 ? -1.177 -7.879 16.281 1 94.62 54 PRO B N 1
ATOM 2248 C CA . PRO B 1 54 ? -2.418 -8.117 15.547 1 94.62 54 PRO B CA 1
ATOM 2249 C C . PRO B 1 54 ? -2.99 -6.844 14.922 1 94.62 54 PRO B C 1
ATOM 2251 O O . PRO B 1 54 ? -4.062 -6.879 14.312 1 94.62 54 PRO B O 1
ATOM 2254 N N . ALA B 1 55 ? -2.295 -5.703 15.07 1 97.31 55 ALA B N 1
ATOM 2255 C CA . ALA B 1 55 ? -2.703 -4.531 14.305 1 97.31 55 ALA B CA 1
ATOM 2256 C C . ALA B 1 55 ? -2.514 -4.762 12.812 1 97.31 55 ALA B C 1
ATOM 2258 O O . ALA B 1 55 ? -1.805 -5.684 12.398 1 97.31 55 ALA B O 1
ATOM 2259 N N . ASP B 1 56 ? -3.266 -3.998 12.078 1 95.75 56 ASP B N 1
ATOM 2260 C CA . ASP B 1 56 ? -3.246 -4.133 10.625 1 95.75 56 ASP B CA 1
ATOM 2261 C C . ASP B 1 56 ? -3.688 -2.836 9.945 1 95.75 56 ASP B C 1
ATOM 2263 O O . ASP B 1 56 ? -3.92 -1.828 10.617 1 95.75 56 ASP B O 1
ATOM 2267 N N . GLY B 1 57 ? -3.619 -2.877 8.57 1 96.88 57 GLY B N 1
ATOM 2268 C CA . GLY B 1 57 ? -4.066 -1.669 7.895 1 96.88 57 GLY B CA 1
ATOM 2269 C C . GLY B 1 57 ? -3.939 -1.749 6.387 1 96.88 57 GLY B C 1
ATOM 2270 O O . GLY B 1 57 ? -3.379 -2.709 5.855 1 96.88 57 GLY B O 1
ATOM 2271 N N . ILE B 1 58 ? -4.523 -0.769 5.684 1 96.94 58 ILE B N 1
ATOM 2272 C CA . ILE B 1 58 ? -4.453 -0.62 4.234 1 96.94 58 ILE B CA 1
ATOM 2273 C C . ILE B 1 58 ? -4.195 0.842 3.879 1 96.94 58 ILE B C 1
ATOM 2275 O O . ILE B 1 58 ? -4.43 1.737 4.691 1 96.94 58 ILE B O 1
ATOM 2279 N N . ASN B 1 59 ? -3.625 0.995 2.68 1 97.75 59 ASN B N 1
ATOM 2280 C CA . ASN B 1 59 ? -3.357 2.326 2.145 1 97.75 59 ASN B CA 1
ATOM 2281 C C . ASN B 1 59 ? -4.148 2.584 0.865 1 97.75 59 ASN B C 1
ATOM 2283 O O . ASN B 1 59 ? -3.625 2.42 -0.238 1 97.75 59 ASN B O 1
ATOM 2287 N N . PRO B 1 60 ? -5.414 3.1 1.028 1 97.06 60 PRO B N 1
ATOM 2288 C CA . PRO B 1 60 ? -6.219 3.406 -0.156 1 97.06 60 PRO B CA 1
ATOM 2289 C C . PRO B 1 60 ? -5.922 4.789 -0.729 1 97.06 60 PRO B C 1
ATOM 2291 O O . PRO B 1 60 ? -6.641 5.262 -1.615 1 97.06 60 PRO B O 1
ATOM 2294 N N . ALA B 1 61 ? -4.84 5.469 -0.217 1 98.25 61 ALA B N 1
ATOM 2295 C CA . ALA B 1 61 ? -4.52 6.805 -0.705 1 98.25 61 ALA B CA 1
ATOM 2296 C C . ALA B 1 61 ? -4.297 6.801 -2.215 1 98.25 61 ALA B C 1
ATOM 2298 O O . ALA B 1 61 ? -4.035 5.75 -2.807 1 98.25 61 ALA B O 1
ATOM 2299 N N . LYS B 1 62 ? -4.512 8.016 -2.771 1 96.5 62 LYS B N 1
ATOM 2300 C CA . LYS B 1 62 ? -4.508 8.109 -4.23 1 96.5 62 LYS B CA 1
ATOM 2301 C C . LYS B 1 62 ? -3.691 9.312 -4.695 1 96.5 62 LYS B C 1
ATOM 2303 O O . LYS B 1 62 ? -3.979 10.453 -4.316 1 96.5 62 LYS B O 1
ATOM 2308 N N . SER B 1 63 ? -2.729 8.992 -5.602 1 96.19 63 SER B N 1
ATOM 2309 C CA . SER B 1 63 ? -1.953 10.062 -6.215 1 96.19 63 SER B CA 1
ATOM 2310 C C . SER B 1 63 ? -2.854 11.039 -6.969 1 96.19 63 SER B C 1
ATOM 2312 O O . SER B 1 63 ? -3.764 10.617 -7.688 1 96.19 63 SER B O 1
ATOM 2314 N N . GLY B 1 64 ? -2.668 12.328 -6.77 1 96.56 64 GLY B N 1
ATOM 2315 C CA . GLY B 1 64 ? -3.379 13.383 -7.48 1 96.56 64 GLY B CA 1
ATOM 2316 C C . GLY B 1 64 ? -4.707 13.742 -6.844 1 96.56 64 GLY B C 1
ATOM 2317 O O . GLY B 1 64 ? -5.348 14.719 -7.238 1 96.56 64 GLY B O 1
ATOM 2318 N N . ALA B 1 65 ? -5.098 13.039 -5.77 1 97.75 65 ALA B N 1
ATOM 2319 C CA . ALA B 1 65 ? -6.438 13.203 -5.211 1 97.75 65 ALA B CA 1
ATOM 2320 C C . ALA B 1 65 ? -6.551 14.523 -4.441 1 97.75 65 ALA B C 1
ATOM 2322 O O . ALA B 1 65 ? -5.598 14.953 -3.791 1 97.75 65 ALA B O 1
ATOM 2323 N N . THR B 1 66 ? -7.676 15.188 -4.57 1 98.69 66 THR B N 1
ATOM 2324 C CA . THR B 1 66 ? -8.172 16.203 -3.639 1 98.69 66 THR B CA 1
ATOM 2325 C C . THR B 1 66 ? -9.156 15.586 -2.648 1 98.69 66 THR B C 1
ATOM 2327 O O . THR B 1 66 ? -9.562 14.43 -2.799 1 98.69 66 THR B O 1
ATOM 2330 N N . THR B 1 67 ? -9.516 16.359 -1.65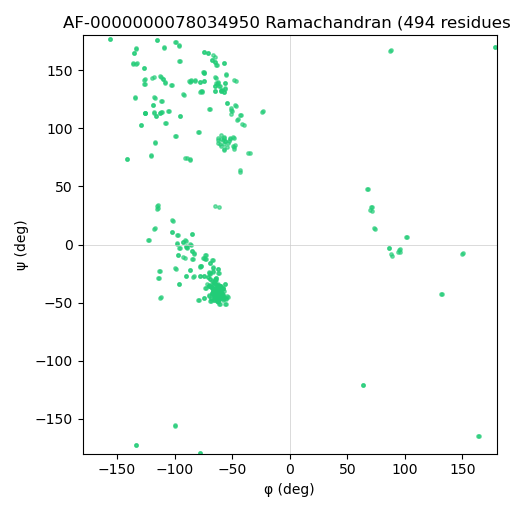5 1 98.69 67 THR B N 1
ATOM 2331 C CA . THR B 1 67 ? -10.57 15.914 -0.747 1 98.69 67 THR B CA 1
ATOM 2332 C C . THR B 1 67 ? -11.844 15.586 -1.515 1 98.69 67 THR B C 1
ATOM 2334 O O . THR B 1 67 ? -12.562 14.641 -1.162 1 98.69 67 THR B O 1
ATOM 2337 N N . ALA B 1 68 ? -12.117 16.328 -2.602 1 97.88 68 ALA B N 1
ATOM 2338 C CA . ALA B 1 68 ? -13.336 16.141 -3.383 1 97.88 68 ALA B CA 1
ATOM 2339 C C . ALA B 1 68 ? -13.211 14.938 -4.312 1 97.88 68 ALA B C 1
ATOM 2341 O O . ALA B 1 68 ? -14.102 14.086 -4.359 1 97.88 68 ALA B O 1
ATOM 2342 N N . SER B 1 69 ? -12.109 14.844 -5.031 1 96.75 69 SER B N 1
ATOM 2343 C CA . SER B 1 69 ? -11.984 13.781 -6.023 1 96.75 69 SER B CA 1
ATOM 2344 C C . SER B 1 69 ? -11.812 12.422 -5.355 1 96.75 69 SER B C 1
ATOM 2346 O O . SER B 1 69 ? -12.234 11.398 -5.902 1 96.75 69 SER B O 1
ATOM 2348 N N . PHE B 1 70 ? -11.234 12.375 -4.137 1 97.56 70 PHE B N 1
ATOM 2349 C CA . PHE B 1 70 ? -11.062 11.133 -3.391 1 97.56 70 PHE B CA 1
ATOM 2350 C C . PHE B 1 70 ? -12.406 10.469 -3.121 1 97.56 70 PHE B C 1
ATOM 2352 O O . PHE B 1 70 ? -12.523 9.242 -3.172 1 97.56 70 PHE B O 1
ATOM 2359 N N . ARG B 1 71 ? -13.414 11.219 -2.859 1 94.44 71 ARG B N 1
ATOM 2360 C CA . ARG B 1 71 ? -14.781 10.727 -2.676 1 94.44 71 ARG B CA 1
ATOM 2361 C C . ARG B 1 71 ? -15.406 10.344 -4.012 1 94.44 71 ARG B C 1
ATOM 2363 O O . ARG B 1 71 ? -15.961 9.25 -4.148 1 94.44 71 ARG B O 1
ATOM 2370 N N . ALA B 1 72 ? -15.234 11.234 -4.969 1 91.94 72 ALA B N 1
ATOM 2371 C CA . ALA B 1 72 ? -15.898 11.062 -6.258 1 91.94 72 ALA B CA 1
ATOM 2372 C C . ALA B 1 72 ? -15.398 9.805 -6.973 1 91.94 72 ALA B C 1
ATOM 2374 O O . ALA B 1 72 ? -16.156 9.148 -7.688 1 91.94 72 ALA B O 1
ATOM 2375 N N . ASP B 1 73 ? -14.164 9.453 -6.688 1 89.31 73 ASP B N 1
ATOM 2376 C CA . ASP B 1 73 ? -13.539 8.344 -7.414 1 89.31 73 ASP B CA 1
ATOM 2377 C C . ASP B 1 73 ? -13.805 7.016 -6.715 1 89.31 73 ASP B C 1
ATOM 2379 O O . ASP B 1 73 ? -13.266 5.98 -7.117 1 89.31 73 ASP B O 1
ATOM 2383 N N . GLY B 1 74 ? -14.477 7.043 -5.57 1 89.19 74 GLY B N 1
ATOM 2384 C CA . GLY B 1 74 ? -14.883 5.812 -4.91 1 89.19 74 GLY B CA 1
ATOM 2385 C C . GLY B 1 74 ? -13.914 5.359 -3.84 1 89.19 74 GLY B C 1
ATOM 2386 O O . GLY B 1 74 ? -14.18 4.402 -3.109 1 89.19 74 GLY B O 1
ATOM 2387 N N . ARG B 1 75 ? -12.781 6.012 -3.705 1 93 75 ARG B N 1
ATOM 2388 C CA . ARG B 1 75 ? -11.773 5.637 -2.719 1 93 75 ARG B CA 1
ATOM 2389 C C . ARG B 1 75 ? -12.312 5.801 -1.3 1 93 75 ARG B C 1
ATOM 2391 O O . ARG B 1 75 ? -11.969 5.027 -0.406 1 93 75 ARG B O 1
ATOM 2398 N N . TRP B 1 76 ? -13.141 6.812 -1.153 1 96.5 76 TRP B N 1
ATOM 2399 C CA . TRP B 1 76 ? -13.711 7.027 0.174 1 96.5 76 TRP B CA 1
ATOM 2400 C C . TRP B 1 76 ? -14.664 5.898 0.548 1 96.5 76 TRP B C 1
ATOM 2402 O O . TRP B 1 76 ? -14.688 5.453 1.698 1 96.5 76 TRP B O 1
ATOM 2412 N N . ASN B 1 77 ? -15.43 5.371 -0.439 1 93.12 77 ASN B N 1
ATOM 2413 C CA . ASN B 1 77 ? -16.281 4.219 -0.172 1 93.12 77 ASN B CA 1
ATOM 2414 C C . ASN B 1 77 ? -15.477 3 0.25 1 93.12 77 ASN B C 1
ATOM 2416 O O . ASN B 1 77 ? -15.875 2.258 1.146 1 93.12 77 ASN B O 1
ATOM 2420 N N . THR B 1 78 ? -14.383 2.826 -0.378 1 92.5 78 THR B N 1
ATOM 2421 C CA . THR B 1 78 ? -13.477 1.752 0.005 1 92.5 78 THR B CA 1
ATOM 2422 C C . THR B 1 78 ? -13 1.93 1.445 1 92.5 78 THR B C 1
ATOM 2424 O O . THR B 1 78 ? -12.953 0.966 2.213 1 92.5 78 THR B O 1
ATOM 2427 N N . THR B 1 79 ? -12.727 3.143 1.802 1 97.19 79 THR B N 1
ATOM 2428 C CA . THR B 1 79 ? -12.289 3.486 3.15 1 97.19 79 THR B CA 1
ATOM 2429 C C . THR B 1 79 ? -13.367 3.139 4.176 1 97.19 79 THR B C 1
ATOM 2431 O O . THR B 1 79 ? -13.102 2.438 5.152 1 97.19 79 THR B O 1
ATOM 2434 N N . ILE B 1 80 ? -14.57 3.543 3.93 1 97.44 80 ILE B N 1
ATOM 2435 C CA . ILE B 1 80 ? -15.664 3.348 4.875 1 97.44 80 ILE B CA 1
ATOM 2436 C C . ILE B 1 80 ? -15.977 1.859 4.996 1 97.44 80 ILE B C 1
ATOM 2438 O O . ILE B 1 80 ? -16.234 1.36 6.094 1 97.44 80 ILE B O 1
ATOM 2442 N N . THR B 1 81 ? -15.898 1.135 3.932 1 94.62 81 THR B N 1
ATOM 2443 C CA . THR B 1 81 ? -16.141 -0.304 3.961 1 94.62 81 THR B CA 1
ATOM 2444 C C . THR B 1 81 ? -15.062 -1.015 4.777 1 94.62 81 THR B C 1
ATOM 2446 O O . THR B 1 81 ? -15.359 -1.948 5.523 1 94.62 81 THR B O 1
ATOM 2449 N N . ALA B 1 82 ? -13.844 -0.594 4.625 1 95.62 82 ALA B N 1
ATOM 2450 C CA . ALA B 1 82 ? -12.766 -1.163 5.43 1 95.62 82 ALA B CA 1
ATOM 2451 C C . ALA B 1 82 ? -13.008 -0.93 6.918 1 95.62 82 ALA B C 1
ATOM 2453 O O . ALA B 1 82 ? -12.758 -1.815 7.738 1 95.62 82 ALA B O 1
ATOM 2454 N N . VAL B 1 83 ? -13.477 0.278 7.246 1 97.56 83 VAL B N 1
ATOM 2455 C CA . VAL B 1 83 ? -13.805 0.587 8.633 1 97.56 83 VAL B CA 1
ATOM 2456 C C . VAL B 1 83 ? -14.891 -0.358 9.133 1 97.56 83 VAL B C 1
ATOM 2458 O O . VAL B 1 83 ? -14.703 -1.067 10.125 1 97.56 83 VAL B O 1
ATOM 2461 N N . GLN B 1 84 ? -15.938 -0.464 8.414 1 95.69 84 GLN B N 1
ATOM 2462 C CA . GLN B 1 84 ? -17.094 -1.257 8.828 1 95.69 84 GLN B CA 1
ATOM 2463 C C . GLN B 1 84 ? -16.75 -2.74 8.891 1 95.69 84 GLN B C 1
ATOM 2465 O O . GLN B 1 84 ? -17.25 -3.463 9.758 1 95.69 84 GLN B O 1
ATOM 2470 N N . GLY B 1 85 ? -15.898 -3.127 8.07 1 92.19 85 GLY B N 1
ATOM 2471 C CA . GLY B 1 85 ? -15.508 -4.527 8.023 1 92.19 85 GLY B CA 1
ATOM 2472 C C . GLY B 1 85 ? -14.602 -4.934 9.172 1 92.19 85 GLY B C 1
ATOM 2473 O O . GLY B 1 85 ? -14.398 -6.125 9.414 1 92.19 85 GLY B O 1
ATOM 2474 N N . ASN B 1 86 ? -14.094 -3.918 9.93 1 95.12 86 ASN B N 1
ATOM 2475 C CA . ASN B 1 86 ? -13.086 -4.246 10.938 1 95.12 86 ASN B CA 1
ATOM 2476 C C . ASN B 1 86 ? -13.523 -3.809 12.328 1 95.12 86 ASN B C 1
ATOM 2478 O O . ASN B 1 86 ? -12.828 -4.062 13.312 1 95.12 86 ASN B O 1
ATOM 2482 N N . VAL B 1 87 ? -14.734 -3.268 12.516 1 95.94 87 VAL B N 1
ATOM 2483 C CA . VAL B 1 87 ? -15.156 -2.688 13.789 1 95.94 87 VAL B CA 1
ATOM 2484 C C . VAL B 1 87 ? -15.344 -3.793 14.828 1 95.94 87 VAL B C 1
ATOM 2486 O O . VAL B 1 87 ? -15.219 -3.553 16.031 1 95.94 87 VAL B O 1
ATOM 2489 N N . ASP B 1 88 ? -15.594 -5.047 14.422 1 93.88 88 ASP B N 1
ATOM 2490 C CA . ASP B 1 88 ? -15.883 -6.117 15.367 1 93.88 88 ASP B CA 1
ATOM 2491 C C . ASP B 1 88 ? -14.586 -6.727 15.914 1 93.88 88 ASP B C 1
ATOM 2493 O O . ASP B 1 88 ? -14.555 -7.199 17.047 1 93.88 88 ASP B O 1
ATOM 2497 N N . THR B 1 89 ? -13.539 -6.664 15.148 1 93.5 89 THR B N 1
ATOM 2498 C CA . THR B 1 89 ? -12.32 -7.379 15.508 1 93.5 89 THR B CA 1
ATOM 2499 C C . THR B 1 89 ? -11.203 -6.402 15.852 1 93.5 89 THR B C 1
ATOM 2501 O O . THR B 1 89 ? -10.227 -6.77 16.516 1 93.5 89 THR B O 1
ATOM 2504 N N . HIS B 1 90 ? -11.336 -5.168 15.32 1 96.56 90 HIS B N 1
ATOM 2505 C CA . HIS B 1 90 ? -10.328 -4.133 15.508 1 96.56 90 HIS B CA 1
ATOM 2506 C C . HIS B 1 90 ? -10.969 -2.807 15.906 1 96.56 90 HIS B C 1
ATOM 2508 O O . HIS B 1 90 ? -12.195 -2.689 15.938 1 96.56 90 HIS B O 1
ATOM 2514 N N . SER B 1 91 ? -10.133 -1.881 16.328 1 98 91 SER B N 1
ATOM 2515 C CA . SER B 1 91 ? -10.469 -0.467 16.453 1 98 91 SER B CA 1
ATOM 2516 C C . SER B 1 91 ? -9.961 0.332 15.25 1 98 91 SER B C 1
ATOM 2518 O O . SER B 1 91 ? -8.805 0.765 15.242 1 98 91 SER B O 1
ATOM 2520 N N . PRO B 1 92 ? -10.82 0.507 14.25 1 98.31 92 PRO B N 1
ATOM 2521 C CA . PRO B 1 92 ? -10.336 1.181 13.047 1 98.31 92 PRO B CA 1
ATOM 2522 C C . PRO B 1 92 ? -9.945 2.635 13.297 1 98.31 92 PRO B C 1
ATOM 2524 O O . PRO B 1 92 ? -10.672 3.367 13.969 1 98.31 92 PRO B O 1
ATOM 2527 N N . ILE B 1 93 ? -8.82 3.012 12.836 1 98.88 93 ILE B N 1
ATOM 2528 C CA . ILE B 1 93 ? -8.297 4.371 12.852 1 98.88 93 ILE B CA 1
ATOM 2529 C C . ILE B 1 93 ? -8.062 4.848 11.414 1 98.88 93 ILE B C 1
ATOM 2531 O O . ILE B 1 93 ? -7.312 4.219 10.664 1 98.88 93 ILE B O 1
ATOM 2535 N N . VAL B 1 94 ? -8.742 5.93 11.008 1 98.94 94 VAL B N 1
ATOM 2536 C CA . VAL B 1 94 ? -8.594 6.484 9.664 1 98.94 94 VAL B CA 1
ATOM 2537 C C . VAL B 1 94 ? -7.766 7.766 9.719 1 98.94 94 VAL B C 1
ATOM 2539 O O . VAL B 1 94 ? -8.172 8.75 10.336 1 98.94 94 VAL B O 1
ATOM 2542 N N . THR B 1 95 ? -6.574 7.699 9.094 1 98.94 95 THR B N 1
ATOM 2543 C CA . THR B 1 95 ? -5.824 8.938 8.922 1 98.94 95 THR B CA 1
ATOM 2544 C C . THR B 1 95 ? -6.242 9.656 7.648 1 98.94 95 THR B C 1
ATOM 2546 O O . THR B 1 95 ? -6.516 9.016 6.629 1 98.94 95 THR B O 1
ATOM 2549 N N . ILE B 1 96 ? -6.344 11.008 7.734 1 98.94 96 ILE B N 1
ATOM 2550 C CA . ILE B 1 96 ? -6.832 11.82 6.625 1 98.94 96 ILE B CA 1
ATOM 2551 C C . ILE B 1 96 ? -5.848 12.953 6.348 1 98.94 96 ILE B C 1
ATOM 2553 O O . ILE B 1 96 ? -5.758 13.906 7.125 1 98.94 96 ILE B O 1
ATOM 2557 N N . GLN B 1 97 ? -5.059 12.781 5.281 1 98.94 97 GLN B N 1
ATOM 2558 C CA . GLN B 1 97 ? -4.086 13.805 4.918 1 98.94 97 GLN B CA 1
ATOM 2559 C C . GLN B 1 97 ? -4.266 14.234 3.467 1 98.94 97 GLN B C 1
ATOM 2561 O O . GLN B 1 97 ? -3.99 13.469 2.543 1 98.94 97 GLN B O 1
ATOM 2566 N N . PHE B 1 98 ? -4.68 15.5 3.293 1 98.88 98 PHE B N 1
ATOM 2567 C CA . PHE B 1 98 ? -4.805 16.141 1.99 1 98.88 98 PHE B CA 1
ATOM 2568 C C . PHE B 1 98 ? -4.188 17.531 2.014 1 98.88 98 PHE B C 1
ATOM 2570 O O . PHE B 1 98 ? -3.398 17.859 2.906 1 98.88 98 PHE B O 1
ATOM 2577 N N . GLY B 1 99 ? -4.352 18.328 0.935 1 98.81 99 GLY B N 1
ATOM 2578 C CA . GLY B 1 99 ? -3.887 19.719 0.895 1 98.81 99 GLY B CA 1
ATOM 2579 C C . GLY B 1 99 ? -3.107 20.047 -0.364 1 98.81 99 GLY B C 1
ATOM 2580 O O . GLY B 1 99 ? -3.34 21.078 -0.992 1 98.81 99 GLY B O 1
ATOM 2581 N N . HIS B 1 100 ? -2.186 19.125 -0.829 1 98.69 100 HIS B N 1
ATOM 2582 C CA . HIS B 1 100 ? -1.273 19.406 -1.935 1 98.69 100 HIS B CA 1
ATOM 2583 C C . HIS B 1 100 ? -2.041 19.703 -3.221 1 98.69 100 HIS B C 1
ATOM 2585 O O . HIS B 1 100 ? -1.7 20.625 -3.953 1 98.69 100 HIS B O 1
ATOM 2591 N N . ASN B 1 101 ? -3.016 18.906 -3.482 1 98.62 101 ASN B N 1
ATOM 2592 C CA . ASN B 1 101 ? -3.791 19.078 -4.707 1 98.62 101 ASN B CA 1
ATOM 2593 C C . ASN B 1 101 ? -4.984 20.016 -4.488 1 98.62 101 ASN B C 1
ATOM 2595 O O . ASN B 1 101 ? -5.402 20.719 -5.41 1 98.62 101 ASN B O 1
ATOM 2599 N N . ASP B 1 102 ? -5.465 20.062 -3.273 1 98.81 102 ASP B N 1
ATOM 2600 C CA . ASP B 1 102 ? -6.562 20.953 -2.932 1 98.81 102 ASP B CA 1
ATOM 2601 C C . ASP B 1 102 ? -6.148 22.406 -3.074 1 98.81 102 ASP B C 1
ATOM 2603 O O . ASP B 1 102 ? -6.969 23.266 -3.408 1 98.81 102 ASP B O 1
ATOM 2607 N N . GLN B 1 103 ? -4.906 22.688 -2.863 1 98.38 103 GLN B N 1
ATOM 2608 C CA . GLN B 1 103 ? -4.418 24.062 -2.844 1 98.38 103 GLN B CA 1
ATOM 2609 C C . GLN B 1 103 ? -4.262 24.609 -4.258 1 98.38 103 GLN B C 1
ATOM 2611 O O . GLN B 1 103 ? -4.16 25.828 -4.453 1 98.38 103 GLN B O 1
ATOM 2616 N N . LYS B 1 104 ? -4.191 23.734 -5.23 1 97.44 104 LYS B N 1
ATOM 2617 C CA . LYS B 1 104 ? -3.965 24.172 -6.602 1 97.44 104 LYS B CA 1
ATOM 2618 C C . LYS B 1 104 ? -5.133 25.031 -7.098 1 97.44 104 LYS B C 1
ATOM 2620 O O . LYS B 1 104 ? -6.293 24.719 -6.816 1 97.44 104 LYS B O 1
ATOM 2625 N N . ALA B 1 105 ? -4.742 26.016 -7.883 1 95.44 105 ALA B N 1
ATOM 2626 C CA . ALA B 1 105 ? -5.75 26.938 -8.414 1 95.44 105 ALA B CA 1
ATOM 2627 C C . ALA B 1 105 ? -6.75 26.188 -9.297 1 95.44 105 ALA B C 1
ATOM 2629 O O . ALA B 1 105 ? -7.922 26.578 -9.375 1 95.44 105 ALA B O 1
ATOM 2630 N N . THR B 1 106 ? -6.355 25.078 -9.844 1 96.19 106 THR B N 1
ATOM 2631 C CA . THR B 1 106 ? -7.18 24.328 -10.789 1 96.19 106 THR B CA 1
ATOM 2632 C C . THR B 1 106 ? -8.062 23.312 -10.07 1 96.19 106 THR B C 1
ATOM 2634 O O . THR B 1 106 ? -8.875 22.641 -10.695 1 96.19 106 THR B O 1
ATOM 2637 N N . SER B 1 107 ? -7.941 23.219 -8.695 1 96.94 107 SER B N 1
ATOM 2638 C CA . SER B 1 107 ? -8.672 22.188 -7.961 1 96.94 107 SER B CA 1
ATOM 2639 C C . SER B 1 107 ? -10.148 22.531 -7.852 1 96.94 107 SER B C 1
ATOM 2641 O O . SER B 1 107 ? -10.992 21.641 -7.688 1 96.94 107 SER B O 1
ATOM 2643 N N . GLY B 1 108 ? -10.453 23.828 -7.883 1 97.25 108 GLY B N 1
ATOM 2644 C CA . GLY B 1 108 ? -11.812 24.297 -7.66 1 97.25 108 GLY B CA 1
ATOM 2645 C C . GLY B 1 108 ? -12.242 24.219 -6.207 1 97.25 108 GLY B C 1
ATOM 2646 O O . GLY B 1 108 ? -13.43 24.312 -5.898 1 97.25 108 GLY B O 1
ATOM 2647 N N . ILE B 1 109 ? -11.32 24.016 -5.324 1 98.56 109 ILE B N 1
ATOM 2648 C CA . ILE B 1 109 ? -11.633 23.844 -3.91 1 98.56 109 ILE B CA 1
ATOM 2649 C C . ILE B 1 109 ? -11.086 25.031 -3.121 1 98.56 109 ILE B C 1
ATOM 2651 O O . ILE B 1 109 ? -9.875 25.234 -3.035 1 98.56 109 ILE B O 1
ATOM 2655 N N . SER B 1 110 ? -11.945 25.844 -2.555 1 98.5 110 SER B N 1
ATOM 2656 C CA . SER B 1 110 ? -11.516 26.922 -1.675 1 98.5 110 SER B CA 1
ATOM 2657 C C . SER B 1 110 ? -11 26.391 -0.345 1 98.5 110 SER B C 1
ATOM 2659 O O . SER B 1 110 ? -11.219 25.219 -0.014 1 98.5 110 SER B O 1
ATOM 2661 N N . LEU B 1 111 ? -10.328 27.234 0.354 1 98.5 111 LEU B N 1
ATOM 2662 C CA . LEU B 1 111 ? -9.844 26.844 1.672 1 98.5 111 LEU B CA 1
ATOM 2663 C C . LEU B 1 111 ? -11 26.453 2.584 1 98.5 111 LEU B C 1
ATOM 2665 O O . LEU B 1 111 ? -10.906 25.484 3.342 1 98.5 111 LEU B O 1
ATOM 2669 N N . GLU B 1 112 ? -12.055 27.188 2.518 1 98.44 112 GLU B N 1
ATOM 2670 C CA . GLU B 1 112 ? -13.25 26.891 3.301 1 98.44 112 GLU B CA 1
ATOM 2671 C C . GLU B 1 112 ? -13.836 25.531 2.922 1 98.44 112 GLU B C 1
ATOM 2673 O O . GLU B 1 112 ? -14.227 24.75 3.793 1 98.44 112 GLU B O 1
ATOM 2678 N N . LYS B 1 113 ? -13.906 25.312 1.653 1 98.62 113 LYS B N 1
ATOM 2679 C CA . LYS B 1 113 ? -14.422 24.031 1.181 1 98.62 113 LYS B CA 1
ATOM 2680 C C . LYS B 1 113 ? -13.508 22.891 1.59 1 98.62 113 LYS B C 1
ATOM 2682 O O . LYS B 1 113 ? -13.977 21.797 1.936 1 98.62 113 LYS B O 1
ATOM 2687 N N . PHE B 1 114 ? -12.266 23.125 1.505 1 98.88 114 PHE B N 1
ATOM 2688 C CA . PHE B 1 114 ? -11.289 22.141 1.955 1 98.88 114 PHE B CA 1
ATOM 2689 C C . PHE B 1 114 ? -11.539 21.75 3.408 1 98.88 114 PHE B C 1
ATOM 2691 O O . PHE B 1 114 ? -11.641 20.562 3.73 1 98.88 114 PHE B O 1
ATOM 2698 N N . GLN B 1 115 ? -11.648 22.719 4.242 1 98.88 115 GLN B N 1
ATOM 2699 C CA . GLN B 1 115 ? -11.906 22.484 5.656 1 98.88 115 GLN B CA 1
ATOM 2700 C C . GLN B 1 115 ? -13.234 21.75 5.855 1 98.88 115 GLN B C 1
ATOM 2702 O O . GLN B 1 115 ? -13.312 20.797 6.648 1 98.88 115 GLN B O 1
ATOM 2707 N N . ALA B 1 116 ? -14.25 22.141 5.164 1 98.81 116 ALA B N 1
ATOM 2708 C CA . ALA B 1 116 ? -15.57 21.516 5.258 1 98.81 116 ALA B CA 1
ATOM 2709 C C . ALA B 1 116 ? -15.508 20.062 4.82 1 98.81 116 ALA B C 1
ATOM 2711 O O . ALA B 1 116 ? -16.172 19.203 5.406 1 98.81 116 ALA B O 1
ATOM 2712 N N . ASN B 1 117 ? -14.781 19.828 3.732 1 98.81 117 ASN B N 1
ATOM 2713 C CA . ASN B 1 117 ? -14.609 18.453 3.275 1 98.81 117 ASN B CA 1
ATOM 2714 C C . ASN B 1 117 ? -13.953 17.578 4.344 1 98.81 117 ASN B C 1
ATOM 2716 O O . ASN B 1 117 ? -14.391 16.453 4.582 1 98.81 117 ASN B O 1
ATOM 2720 N N . LEU B 1 118 ? -12.914 18.078 5.008 1 98.94 118 LEU B N 1
ATOM 2721 C CA . LEU B 1 118 ? -12.234 17.328 6.059 1 98.94 118 LEU B CA 1
ATOM 2722 C C . LEU B 1 118 ? -13.195 17.016 7.199 1 98.94 118 LEU B C 1
ATOM 2724 O O . LEU B 1 118 ? -13.195 15.898 7.723 1 98.94 118 LEU B O 1
ATOM 2728 N N . VAL B 1 119 ? -14 17.984 7.57 1 98.88 119 VAL B N 1
ATOM 2729 C CA . VAL B 1 119 ? -14.977 17.797 8.633 1 98.88 119 VAL B CA 1
ATOM 2730 C C . VAL B 1 119 ? -15.969 16.703 8.234 1 98.88 119 VAL B C 1
ATOM 2732 O O . VAL B 1 119 ? -16.266 15.797 9.031 1 98.88 119 VAL B O 1
ATOM 2735 N N . ALA B 1 120 ? -16.453 16.719 7.031 1 98.75 120 ALA B N 1
ATOM 2736 C CA . ALA B 1 120 ? -17.422 15.742 6.551 1 98.75 120 ALA B CA 1
ATOM 2737 C C . ALA B 1 120 ? -16.812 14.336 6.539 1 98.75 120 ALA B C 1
ATOM 2739 O O . ALA B 1 120 ? -17.453 13.375 6.98 1 98.75 120 ALA B O 1
ATOM 2740 N N . LEU B 1 121 ? -15.617 14.227 6.027 1 98.81 121 LEU B N 1
ATOM 2741 C CA . LEU B 1 121 ? -14.938 12.93 5.996 1 98.81 121 LEU B CA 1
ATOM 2742 C C . LEU B 1 121 ? -14.781 12.367 7.402 1 98.81 121 LEU B C 1
ATOM 2744 O O . LEU B 1 121 ? -15.094 11.203 7.645 1 98.81 121 LEU B O 1
ATOM 2748 N N . ALA B 1 122 ? -14.359 13.211 8.344 1 98.88 122 ALA B N 1
ATOM 2749 C CA . ALA B 1 122 ? -14.148 12.773 9.719 1 98.88 122 ALA B CA 1
ATOM 2750 C C . ALA B 1 122 ? -15.453 12.312 10.359 1 98.88 122 ALA B C 1
ATOM 2752 O O . ALA B 1 122 ? -15.492 11.281 11.031 1 98.88 122 ALA B O 1
ATOM 2753 N N . LYS B 1 123 ? -16.531 12.992 10.141 1 98.88 123 LYS B N 1
ATOM 2754 C CA . LYS B 1 123 ? -17.828 12.625 10.703 1 98.88 123 LYS B CA 1
ATOM 2755 C C . LYS B 1 123 ? -18.297 11.281 10.164 1 98.88 123 LYS B C 1
ATOM 2757 O O . LYS B 1 123 ? -18.906 10.492 10.891 1 98.88 123 LYS B O 1
ATOM 2762 N N . GLU B 1 124 ? -18 11.039 8.93 1 98.81 124 GLU B N 1
ATOM 2763 C CA . GLU B 1 124 ? -18.422 9.773 8.328 1 98.81 124 GLU B CA 1
ATOM 2764 C C . GLU B 1 124 ? -17.609 8.609 8.883 1 98.81 124 GLU B C 1
ATOM 2766 O O . GLU B 1 124 ? -18.125 7.496 9.016 1 98.81 124 GLU B O 1
ATOM 2771 N N . VAL B 1 125 ? -16.359 8.859 9.172 1 98.88 125 VAL B N 1
ATOM 2772 C CA . VAL B 1 125 ? -15.555 7.832 9.836 1 98.88 125 VAL B CA 1
ATOM 2773 C C . VAL B 1 125 ? -16.172 7.488 11.188 1 98.88 125 VAL B C 1
ATOM 2775 O O . VAL B 1 125 ? -16.328 6.312 11.523 1 98.88 125 VAL B O 1
ATOM 2778 N N . ILE B 1 126 ? -16.547 8.531 11.969 1 98.81 126 ILE B N 1
ATOM 2779 C CA . ILE B 1 126 ? -17.141 8.328 13.281 1 98.81 126 ILE B CA 1
ATOM 2780 C C . ILE B 1 126 ? -18.453 7.559 13.133 1 98.81 126 ILE B C 1
ATOM 2782 O O . ILE B 1 126 ? -18.703 6.586 13.852 1 98.81 126 ILE B O 1
ATOM 2786 N N . ALA B 1 127 ? -19.203 7.898 12.188 1 98.69 127 ALA B N 1
ATOM 2787 C CA . ALA B 1 127 ? -20.5 7.25 11.953 1 98.69 127 ALA B CA 1
ATOM 2788 C C . ALA B 1 127 ? -20.312 5.781 11.586 1 98.69 127 ALA B C 1
ATOM 2790 O O . ALA B 1 127 ? -21.156 4.941 11.914 1 98.69 127 ALA B O 1
ATOM 2791 N N . ALA B 1 128 ? -19.219 5.48 10.961 1 98.31 128 ALA B N 1
ATOM 2792 C CA . ALA B 1 128 ? -18.953 4.117 10.523 1 98.31 128 ALA B CA 1
ATOM 2793 C C . ALA B 1 128 ? -18.375 3.279 11.664 1 98.31 128 ALA B C 1
ATOM 2795 O O . ALA B 1 128 ? -18.188 2.068 11.516 1 98.31 128 ALA B O 1
ATOM 2796 N N . GLY B 1 129 ? -18.031 3.924 12.812 1 98.38 129 GLY B N 1
ATOM 2797 C CA . GLY B 1 129 ? -17.516 3.221 13.969 1 98.38 129 GLY B CA 1
ATOM 2798 C C . GLY B 1 129 ? -16 3.342 14.109 1 98.38 129 GLY B C 1
ATOM 2799 O O . GLY B 1 129 ? -15.391 2.66 14.93 1 98.38 129 GLY B O 1
ATOM 2800 N N . GLY B 1 130 ? -15.406 4.184 13.234 1 98.62 130 GLY B N 1
ATOM 2801 C CA . GLY B 1 130 ? -13.969 4.375 13.281 1 98.62 130 GLY B CA 1
ATOM 2802 C C . GLY B 1 130 ? -13.562 5.637 14.023 1 98.62 130 GLY B C 1
ATOM 2803 O O . GLY B 1 130 ? -14.414 6.387 14.492 1 98.62 130 GLY B O 1
ATOM 2804 N N . THR B 1 131 ? -12.281 5.82 14.203 1 98.81 131 THR B N 1
ATOM 2805 C CA . THR B 1 131 ? -11.664 7.008 14.781 1 98.81 131 THR B CA 1
ATOM 2806 C C . THR B 1 131 ? -10.867 7.777 13.734 1 98.81 131 THR B C 1
ATOM 2808 O O . THR B 1 131 ? -9.859 7.281 13.234 1 98.81 131 THR B O 1
ATOM 2811 N N . PRO B 1 132 ? -11.32 8.984 13.414 1 98.88 132 PRO B N 1
ATOM 2812 C CA . PRO B 1 132 ? -10.539 9.789 12.477 1 98.88 132 PRO B CA 1
ATOM 2813 C C . PRO B 1 132 ? -9.391 10.531 13.148 1 98.88 132 PRO B C 1
ATOM 2815 O O . PRO B 1 132 ? -9.531 10.992 14.289 1 98.88 132 PRO B O 1
ATOM 2818 N N . ILE B 1 133 ? -8.297 10.609 12.516 1 98.94 133 ILE B N 1
ATOM 2819 C CA . ILE B 1 133 ? -7.172 11.469 12.859 1 98.94 133 ILE B CA 1
ATOM 2820 C C . ILE B 1 133 ? -6.793 12.328 11.656 1 98.94 133 ILE B C 1
ATOM 2822 O O . ILE B 1 133 ? -6.375 11.797 10.617 1 98.94 133 ILE B O 1
ATOM 2826 N N . LEU B 1 134 ? -6.992 13.656 11.766 1 98.94 134 LEU B N 1
ATOM 2827 C CA . LEU B 1 134 ? -6.559 14.547 10.695 1 98.94 134 LEU B CA 1
ATOM 2828 C C . LEU B 1 134 ? -5.051 14.781 10.758 1 98.94 134 LEU B C 1
ATOM 2830 O O . LEU B 1 134 ? -4.492 14.961 11.836 1 98.94 134 LEU B O 1
ATOM 2834 N N . ILE B 1 135 ? -4.391 14.641 9.625 1 99 135 ILE B N 1
ATOM 2835 C CA . ILE B 1 135 ? -2.955 14.875 9.523 1 99 135 ILE B CA 1
ATOM 2836 C C . ILE B 1 135 ? -2.688 16.047 8.57 1 99 135 ILE B C 1
ATOM 2838 O O . ILE B 1 135 ? -3.23 16.078 7.465 1 99 135 ILE B O 1
ATOM 2842 N N . THR B 1 136 ? -1.948 17.047 9.031 1 98.94 136 THR B N 1
ATOM 2843 C CA . THR B 1 136 ? -1.578 18.125 8.125 1 98.94 136 THR B CA 1
ATOM 2844 C C . THR B 1 136 ? -0.618 17.641 7.051 1 98.94 136 THR B C 1
ATOM 2846 O O . THR B 1 136 ? 0.031 16.594 7.223 1 98.94 136 THR B O 1
ATOM 2849 N N . SER B 1 137 ? -0.521 18.328 5.945 1 98.88 137 SER B N 1
ATOM 2850 C CA . SER B 1 137 ? 0.193 17.891 4.746 1 98.88 137 SER B CA 1
ATOM 2851 C C . SER B 1 137 ? 1.68 17.703 5.027 1 98.88 137 SER B C 1
ATOM 2853 O O . SER B 1 137 ? 2.283 18.5 5.758 1 98.88 137 SER B O 1
ATOM 2855 N N . LEU B 1 138 ? 2.256 16.641 4.445 1 98.94 138 LEU B N 1
ATOM 2856 C CA . LEU B 1 138 ? 3.711 16.547 4.391 1 98.94 138 LEU B CA 1
ATOM 2857 C C . LEU B 1 138 ? 4.312 17.781 3.717 1 98.94 138 LEU B C 1
ATOM 2859 O O . LEU B 1 138 ? 3.818 18.219 2.68 1 98.94 138 LEU B O 1
ATOM 2863 N N . THR B 1 139 ? 5.371 18.344 4.32 1 98.88 139 THR B N 1
ATOM 2864 C CA . THR B 1 139 ? 6 19.531 3.738 1 98.88 139 THR B CA 1
ATOM 2865 C C . THR B 1 139 ? 6.609 19.203 2.377 1 98.88 139 THR B C 1
ATOM 2867 O O . THR B 1 139 ? 7.148 18.109 2.178 1 98.88 139 THR B O 1
ATOM 2870 N N . ARG B 1 140 ? 6.453 20.094 1.44 1 98.56 140 ARG B N 1
ATOM 2871 C CA . ARG B 1 140 ? 7.367 20.062 0.303 1 98.56 140 ARG B CA 1
ATOM 2872 C C . ARG B 1 140 ? 8.797 20.375 0.734 1 98.56 140 ARG B C 1
ATOM 2874 O O . ARG B 1 140 ? 9.008 20.953 1.806 1 98.56 140 ARG B O 1
ATOM 2881 N N . ARG B 1 141 ? 9.758 20 -0.135 1 98.62 141 ARG B N 1
ATOM 2882 C CA . ARG B 1 141 ? 11.164 20.141 0.22 1 98.62 141 ARG B CA 1
ATOM 2883 C C . ARG B 1 141 ? 11.859 21.172 -0.68 1 98.62 141 ARG B C 1
ATOM 2885 O O . ARG B 1 141 ? 13.016 20.984 -1.066 1 98.62 141 ARG B O 1
ATOM 2892 N N . ALA B 1 142 ? 11.055 22.156 -1.094 1 98 142 ALA B N 1
ATOM 2893 C CA . ALA B 1 142 ? 11.609 23.312 -1.804 1 98 142 ALA B CA 1
ATOM 2894 C C . ALA B 1 142 ? 12.102 24.375 -0.826 1 98 142 ALA B C 1
ATOM 2896 O O . ALA B 1 142 ? 11.461 24.641 0.195 1 98 142 ALA B O 1
ATOM 2897 N N . PHE B 1 143 ? 13.203 24.984 -1.179 1 98.06 143 PHE B N 1
ATOM 2898 C CA . PHE B 1 143 ? 13.844 25.922 -0.268 1 98.06 143 PHE B CA 1
ATOM 2899 C C . PHE B 1 143 ? 13.922 27.312 -0.889 1 98.06 143 PHE B C 1
ATOM 2901 O O . PHE B 1 143 ? 14.047 27.438 -2.107 1 98.06 143 PHE B O 1
ATOM 2908 N N . ASN B 1 144 ? 13.758 28.312 -0.102 1 97.06 144 ASN B N 1
ATOM 2909 C CA . ASN B 1 144 ? 14.211 29.672 -0.321 1 97.06 144 ASN B CA 1
ATOM 2910 C C . ASN B 1 144 ? 15.383 30.031 0.585 1 97.06 144 ASN B C 1
ATOM 2912 O O . ASN B 1 144 ? 15.203 30.25 1.784 1 97.06 144 ASN B O 1
ATOM 2916 N N . GLY B 1 145 ? 16.484 30.047 -0.005 1 95.69 145 GLY B N 1
ATOM 2917 C CA . GLY B 1 145 ? 17.672 30.094 0.832 1 95.69 145 GLY B CA 1
ATOM 2918 C C . GLY B 1 145 ? 17.844 28.875 1.708 1 95.69 145 GLY B C 1
ATOM 2919 O O . GLY B 1 145 ? 17.859 27.75 1.21 1 95.69 145 GLY B O 1
ATOM 2920 N N . SER B 1 146 ? 17.891 29.078 3.01 1 95.44 146 SER B N 1
ATOM 2921 C CA . SER B 1 146 ? 18.156 27.984 3.93 1 95.44 146 SER B CA 1
ATOM 2922 C C . SER B 1 146 ? 16.859 27.5 4.598 1 95.44 146 SER B C 1
ATOM 2924 O O . SER B 1 146 ? 16.906 26.656 5.488 1 95.44 146 SER B O 1
ATOM 2926 N N . ALA B 1 147 ? 15.773 27.984 4.078 1 97.56 147 ALA B N 1
ATOM 2927 C CA . ALA B 1 147 ? 14.516 27.625 4.738 1 97.56 147 ALA B CA 1
ATOM 2928 C C . ALA B 1 147 ? 13.531 27.016 3.75 1 97.56 147 ALA B C 1
ATOM 2930 O O . ALA B 1 147 ? 13.438 27.453 2.604 1 97.56 147 ALA B O 1
ATOM 2931 N N . VAL B 1 148 ? 12.812 26.031 4.219 1 98.12 148 VAL B N 1
ATOM 2932 C CA . VAL B 1 148 ? 11.734 25.422 3.447 1 98.12 148 VAL B CA 1
ATOM 2933 C C . VAL B 1 148 ? 10.688 26.484 3.117 1 98.12 148 VAL B C 1
ATOM 2935 O O . VAL B 1 148 ? 10.336 27.312 3.967 1 98.12 148 VAL B O 1
ATOM 2938 N N . ILE B 1 149 ? 10.258 26.547 1.811 1 98.31 149 ILE B N 1
ATOM 2939 C CA . ILE B 1 149 ? 9.109 27.359 1.434 1 98.31 149 ILE B CA 1
ATOM 2940 C C . ILE B 1 149 ? 7.832 26.75 1.996 1 98.31 149 ILE B C 1
ATOM 2942 O O . ILE B 1 149 ? 7.473 25.625 1.648 1 98.31 149 ILE B O 1
ATOM 2946 N N . GLU B 1 150 ? 7.152 27.422 2.869 1 97.62 150 GLU B N 1
ATOM 2947 C CA . GLU B 1 150 ? 5.996 26.875 3.58 1 97.62 150 GLU B CA 1
ATOM 2948 C C . GLU B 1 150 ? 4.703 27.156 2.82 1 97.62 150 GLU B C 1
ATOM 2950 O O . GLU B 1 150 ? 3.836 27.891 3.307 1 97.62 150 GLU B O 1
ATOM 2955 N N . ASN B 1 151 ? 4.469 26.438 1.742 1 96.88 151 ASN B N 1
ATOM 2956 C CA . ASN B 1 151 ? 3.373 26.719 0.818 1 96.88 151 ASN B CA 1
ATOM 2957 C C . ASN B 1 151 ? 2.102 25.969 1.211 1 96.88 151 ASN B C 1
ATOM 2959 O O . ASN B 1 151 ? 1.069 26.109 0.553 1 96.88 151 ASN B O 1
ATOM 2963 N N . LEU B 1 152 ? 2.123 25.219 2.361 1 98.31 152 LEU B N 1
ATOM 2964 C CA . LEU B 1 152 ? 0.939 24.469 2.773 1 98.31 152 LEU B CA 1
ATOM 2965 C C . LEU B 1 152 ? 0.412 24.984 4.109 1 98.31 152 LEU B C 1
ATOM 2967 O O . LEU B 1 152 ? -0.458 24.359 4.719 1 98.31 152 LEU B O 1
ATOM 2971 N N . ASN B 1 153 ? 0.863 26.125 4.539 1 97.62 153 ASN B N 1
ATOM 2972 C CA . ASN B 1 153 ? 0.534 26.672 5.848 1 97.62 153 ASN B CA 1
ATOM 2973 C C . ASN B 1 153 ? -0.971 26.859 6.016 1 97.62 153 ASN B C 1
ATOM 2975 O O . ASN B 1 153 ? -1.537 26.469 7.043 1 97.62 153 ASN B O 1
ATOM 2979 N N . GLU B 1 154 ? -1.604 27.422 5.012 1 98.38 154 GLU B N 1
ATOM 2980 C CA . GLU B 1 154 ? -3.029 27.719 5.129 1 98.38 154 GLU B CA 1
ATOM 2981 C C . GLU B 1 154 ? -3.854 26.438 5.195 1 98.38 154 GLU B C 1
ATOM 2983 O O . GLU B 1 154 ? -4.789 26.328 5.992 1 98.38 154 GLU B O 1
ATOM 2988 N N . HIS B 1 155 ? -3.492 25.5 4.375 1 98.88 155 HIS B N 1
ATOM 2989 C CA . HIS B 1 155 ? -4.211 24.219 4.367 1 98.88 155 HIS B CA 1
ATOM 2990 C C . HIS B 1 155 ? -3.951 23.438 5.648 1 98.88 155 HIS B C 1
ATOM 2992 O O . HIS B 1 155 ? -4.848 22.75 6.156 1 98.88 155 HIS B O 1
ATOM 2998 N N . SER B 1 156 ? -2.742 23.531 6.191 1 98.88 156 SER B N 1
ATOM 2999 C CA . SER B 1 156 ? -2.436 22.906 7.469 1 98.88 156 SER B CA 1
ATOM 3000 C C . SER B 1 156 ? -3.254 23.516 8.602 1 98.88 156 SER B C 1
ATOM 3002 O O . SER B 1 156 ? -3.805 22.797 9.438 1 98.88 156 SER B O 1
ATOM 3004 N N . ALA B 1 157 ? -3.35 24.828 8.602 1 98.88 157 ALA B N 1
ATOM 3005 C CA . ALA B 1 157 ? -4.148 25.516 9.617 1 98.88 157 ALA B CA 1
ATOM 3006 C C . ALA B 1 157 ? -5.617 25.109 9.523 1 98.88 157 ALA B C 1
ATOM 3008 O O . ALA B 1 157 ? -6.285 24.922 10.539 1 98.88 157 ALA B O 1
ATOM 3009 N N . ALA B 1 158 ? -6.109 25 8.289 1 98.88 158 ALA B N 1
ATOM 3010 C CA . ALA B 1 158 ? -7.5 24.594 8.07 1 98.88 158 ALA B CA 1
ATOM 3011 C C . ALA B 1 158 ? -7.75 23.188 8.57 1 98.88 158 ALA B C 1
ATOM 3013 O O . ALA B 1 158 ? -8.805 22.891 9.133 1 98.88 158 ALA B O 1
ATOM 3014 N N . ALA B 1 159 ? -6.801 22.281 8.375 1 98.94 159 ALA B N 1
ATOM 3015 C CA . ALA B 1 159 ? -6.934 20.906 8.852 1 98.94 159 ALA B CA 1
ATOM 3016 C C . ALA B 1 159 ? -6.965 20.844 10.375 1 98.94 159 ALA B C 1
ATOM 3018 O O . ALA B 1 159 ? -7.781 20.125 10.953 1 98.94 159 ALA B O 1
ATOM 3019 N N . ILE B 1 160 ? -6.098 21.594 11.023 1 98.94 160 ILE B N 1
ATOM 3020 C CA . ILE B 1 160 ? -6.062 21.656 12.477 1 98.94 160 ILE B CA 1
ATOM 3021 C C . ILE B 1 160 ? -7.379 22.219 13.008 1 98.94 160 ILE B C 1
ATOM 3023 O O . ILE B 1 160 ? -7.965 21.672 13.945 1 98.94 160 ILE B O 1
ATOM 3027 N N . ALA B 1 161 ? -7.844 23.25 12.344 1 98.88 161 ALA B N 1
ATOM 3028 C CA . ALA B 1 161 ? -9.109 23.859 12.75 1 98.88 161 ALA B CA 1
ATOM 3029 C C . ALA B 1 161 ? -10.258 22.859 12.617 1 98.88 161 ALA B C 1
ATOM 3031 O O . ALA B 1 161 ? -11.156 22.828 13.469 1 98.88 161 ALA B O 1
ATOM 3032 N N . ALA B 1 162 ? -10.266 22.094 11.539 1 98.88 162 ALA B N 1
ATOM 3033 C CA . ALA B 1 162 ? -11.297 21.078 11.344 1 98.88 162 ALA B CA 1
ATOM 3034 C C . ALA B 1 162 ? -11.289 20.062 12.492 1 98.88 162 ALA B C 1
ATOM 3036 O O . ALA B 1 162 ? -12.344 19.703 13.023 1 98.88 162 ALA B O 1
ATOM 3037 N N . ALA B 1 163 ? -10.133 19.609 12.883 1 98.88 163 ALA B N 1
ATOM 3038 C CA . ALA B 1 163 ? -10.008 18.641 13.961 1 98.88 163 ALA B CA 1
ATOM 3039 C C . ALA B 1 163 ? -10.469 19.234 15.289 1 98.88 163 ALA B C 1
ATOM 3041 O O . ALA B 1 163 ? -11.211 18.594 16.031 1 98.88 163 ALA B O 1
ATOM 3042 N N . GLU B 1 164 ? -10.023 20.438 15.57 1 98.44 164 GLU B N 1
ATOM 3043 C CA . GLU B 1 164 ? -10.375 21.109 16.812 1 98.44 164 GLU B CA 1
ATOM 3044 C C . GLU B 1 164 ? -11.875 21.359 16.906 1 98.44 164 GLU B C 1
ATOM 3046 O O . GLU B 1 164 ? -12.477 21.203 17.969 1 98.44 164 GLU B O 1
ATOM 3051 N N . ASN B 1 165 ? -12.445 21.703 15.773 1 97.12 165 ASN B N 1
ATOM 3052 C CA . ASN B 1 165 ? -13.891 21.922 15.711 1 97.12 165 ASN B CA 1
ATOM 3053 C C . ASN B 1 165 ? -14.664 20.656 16.094 1 97.12 165 ASN B C 1
ATOM 3055 O O . ASN B 1 165 ? -15.727 20.75 16.703 1 97.12 165 ASN B O 1
ATOM 3059 N N . LEU B 1 166 ? -14.141 19.547 15.719 1 98.31 166 LEU B N 1
ATOM 3060 C CA . LEU B 1 166 ? -14.82 18.281 15.938 1 98.31 166 LEU B CA 1
ATOM 3061 C C . LEU B 1 166 ? -14.383 17.656 17.266 1 98.31 166 LEU B C 1
ATOM 3063 O O . LEU B 1 166 ? -14.961 16.656 17.703 1 98.31 166 LEU B O 1
ATOM 3067 N N . GLY B 1 167 ? -13.344 18.203 17.891 1 98.31 167 GLY B N 1
ATOM 3068 C CA . GLY B 1 167 ? -12.812 17.641 19.109 1 98.31 167 GLY B CA 1
ATOM 3069 C C . GLY B 1 167 ? -12.102 16.312 18.891 1 98.31 167 GLY B C 1
ATOM 3070 O O . GLY B 1 167 ? -12.156 15.422 19.734 1 98.31 167 GLY B O 1
ATOM 3071 N N . ILE B 1 168 ? -11.547 16.172 17.703 1 98.38 168 ILE B N 1
ATOM 3072 C CA . ILE B 1 168 ? -10.82 14.93 17.422 1 98.38 168 ILE B CA 1
ATOM 3073 C C . ILE B 1 168 ? -9.328 15.219 17.359 1 98.38 168 ILE B C 1
ATOM 3075 O O . ILE B 1 168 ? -8.906 16.375 17.328 1 98.38 168 ILE B O 1
ATOM 3079 N N . ASP B 1 169 ? -8.492 14.133 17.328 1 98.19 169 ASP B N 1
ATOM 3080 C CA . ASP B 1 169 ? -7.039 14.242 17.297 1 98.19 169 ASP B CA 1
ATOM 3081 C C . ASP B 1 169 ? -6.566 14.68 15.906 1 98.19 169 ASP B C 1
ATOM 3083 O O . ASP B 1 169 ? -7.211 14.375 14.898 1 98.19 169 ASP B O 1
ATOM 3087 N N . TYR B 1 170 ? -5.512 15.391 15.891 1 98.88 170 TYR B N 1
ATOM 3088 C CA . TYR B 1 170 ? -4.75 15.656 14.672 1 98.88 170 TYR B CA 1
ATOM 3089 C C . TYR B 1 170 ? -3.26 15.445 14.914 1 98.88 170 TYR B C 1
ATOM 3091 O O . TYR B 1 170 ? -2.797 15.469 16.047 1 98.88 170 TYR B O 1
ATOM 3099 N N . LEU B 1 171 ? -2.529 15.156 13.852 1 98.94 171 LEU B N 1
ATOM 3100 C CA . LEU B 1 171 ? -1.07 15.156 13.82 1 98.94 171 LEU B CA 1
ATOM 3101 C C . LEU B 1 171 ? -0.541 16.297 12.961 1 98.94 171 LEU B C 1
ATOM 3103 O O . LEU B 1 171 ? -0.891 16.406 11.781 1 98.94 171 LEU B O 1
ATOM 3107 N N . ASP B 1 172 ? 0.27 17.125 13.5 1 98.94 172 ASP B N 1
ATOM 3108 C CA . ASP B 1 172 ? 0.825 18.234 12.742 1 98.94 172 ASP B CA 1
ATOM 3109 C C . ASP B 1 172 ? 2.092 17.828 12 1 98.94 172 ASP B C 1
ATOM 3111 O O . ASP B 1 172 ? 3.188 18.281 12.32 1 98.94 172 ASP B O 1
ATOM 3115 N N . LEU B 1 173 ? 1.895 17.094 11 1 98.94 173 LEU B N 1
ATOM 3116 C CA . LEU B 1 173 ? 2.994 16.578 10.188 1 98.94 173 LEU B CA 1
ATOM 3117 C C . LEU B 1 173 ? 3.705 17.719 9.469 1 98.94 173 LEU B C 1
ATOM 3119 O O . LEU B 1 173 ? 4.926 17.688 9.289 1 98.94 173 LEU B O 1
ATOM 3123 N N . ASN B 1 174 ? 2.92 18.703 9.008 1 98.94 174 ASN B N 1
ATOM 3124 C CA . ASN B 1 174 ? 3.531 19.797 8.281 1 98.94 174 ASN B CA 1
ATOM 3125 C C . ASN B 1 174 ? 4.598 20.5 9.117 1 98.94 174 ASN B C 1
ATOM 3127 O O . ASN B 1 174 ? 5.719 20.719 8.656 1 98.94 174 ASN B O 1
ATOM 3131 N N . LYS B 1 175 ? 4.234 20.797 10.328 1 98.81 175 LYS B N 1
ATOM 3132 C CA . LYS B 1 175 ? 5.176 21.453 11.234 1 98.81 175 LYS B CA 1
ATOM 3133 C C . LYS B 1 175 ? 6.387 20.562 11.5 1 98.81 175 LYS B C 1
ATOM 3135 O O . LYS B 1 175 ? 7.527 21.016 11.398 1 98.81 175 LYS B O 1
ATOM 3140 N N . ALA B 1 176 ? 6.141 19.312 11.828 1 98.88 176 ALA B N 1
ATOM 3141 C CA . ALA B 1 176 ? 7.219 18.391 12.203 1 98.88 176 ALA B CA 1
ATOM 3142 C C . ALA B 1 176 ? 8.148 18.125 11.023 1 98.88 176 ALA B C 1
ATOM 3144 O O . ALA B 1 176 ? 9.367 18.109 11.18 1 98.88 176 ALA B O 1
ATOM 3145 N N . SER B 1 177 ? 7.582 17.891 9.844 1 98.94 177 SER B N 1
ATOM 3146 C CA . SER B 1 177 ? 8.398 17.594 8.672 1 98.94 177 SER B CA 1
ATOM 3147 C C . SER B 1 177 ? 9.164 18.828 8.211 1 98.94 177 SER B C 1
ATOM 3149 O O . SER B 1 177 ? 10.297 18.719 7.738 1 98.94 177 SER B O 1
ATOM 3151 N N . THR B 1 178 ? 8.516 20.016 8.344 1 98.88 178 THR B N 1
ATOM 3152 C CA . THR B 1 178 ? 9.219 21.25 8.023 1 98.88 178 THR B CA 1
ATOM 3153 C C . THR B 1 178 ? 10.438 21.438 8.922 1 98.88 178 THR B C 1
ATOM 3155 O O . THR B 1 178 ? 11.531 21.75 8.445 1 98.88 178 THR B O 1
ATOM 3158 N N . ALA B 1 179 ? 10.242 21.203 10.219 1 98.81 179 ALA B N 1
ATOM 3159 C CA . ALA B 1 179 ? 11.344 21.328 11.172 1 98.81 179 ALA B CA 1
ATOM 3160 C C . ALA B 1 179 ? 12.477 20.359 10.828 1 98.81 179 ALA B C 1
ATOM 3162 O O . ALA B 1 179 ? 13.648 20.75 10.828 1 98.81 179 ALA B O 1
ATOM 3163 N N . TYR B 1 180 ? 12.172 19.141 10.508 1 98.88 180 TYR B N 1
ATOM 3164 C CA . TYR B 1 180 ? 13.172 18.125 10.18 1 98.88 180 TYR B CA 1
ATOM 3165 C C . TYR B 1 180 ? 13.914 18.484 8.898 1 98.88 180 TYR B C 1
ATOM 3167 O O . TYR B 1 180 ? 15.148 18.438 8.852 1 98.88 180 TYR B O 1
ATOM 3175 N N . VAL B 1 181 ? 13.141 18.859 7.848 1 98.88 181 VAL B N 1
ATOM 3176 C CA . VAL B 1 181 ? 13.719 19.188 6.547 1 98.88 181 VAL B CA 1
ATOM 3177 C C . VAL B 1 181 ? 14.617 20.406 6.668 1 98.88 181 VAL B C 1
ATOM 3179 O O . VAL B 1 181 ? 15.695 20.453 6.07 1 98.88 181 VAL B O 1
ATOM 3182 N N . ASN B 1 182 ? 14.188 21.422 7.453 1 98.81 182 ASN B N 1
ATOM 3183 C CA . ASN B 1 182 ? 15.039 22.562 7.727 1 98.81 182 ASN B CA 1
ATOM 3184 C C . ASN B 1 182 ? 16.344 22.156 8.414 1 98.81 182 ASN B C 1
ATOM 3186 O O . ASN B 1 182 ? 17.422 22.641 8.062 1 98.81 182 ASN B O 1
ATOM 3190 N N . ALA B 1 183 ? 16.25 21.281 9.359 1 98.81 183 ALA B N 1
ATOM 3191 C CA . ALA B 1 183 ? 17.391 20.859 10.164 1 98.81 183 ALA B CA 1
ATOM 3192 C C . ALA B 1 183 ? 18.406 20.109 9.312 1 98.81 183 ALA B C 1
ATOM 3194 O O . ALA B 1 183 ? 19.625 20.312 9.461 1 98.81 183 ALA B O 1
ATOM 3195 N N . ILE B 1 184 ? 17.953 19.25 8.367 1 98.69 184 ILE B N 1
ATOM 3196 C CA . ILE B 1 184 ? 18.891 18.422 7.617 1 98.69 184 ILE B CA 1
ATOM 3197 C C . ILE B 1 184 ? 19.406 19.203 6.406 1 98.69 184 ILE B C 1
ATOM 3199 O O . ILE B 1 184 ? 20.422 18.828 5.809 1 98.69 184 ILE B O 1
ATOM 3203 N N . GLY B 1 185 ? 18.672 20.219 5.945 1 98.56 185 GLY B N 1
ATOM 3204 C CA . GLY B 1 185 ? 19.109 21.094 4.867 1 98.56 185 GLY B CA 1
ATOM 3205 C C . GLY B 1 185 ? 18.75 20.562 3.492 1 98.56 185 GLY B C 1
ATOM 3206 O O . GLY B 1 185 ? 18.391 19.391 3.346 1 98.56 185 GLY B O 1
ATOM 3207 N N . LYS B 1 186 ? 18.875 21.438 2.508 1 98.19 186 LYS B N 1
ATOM 3208 C CA . LYS B 1 186 ? 18.438 21.188 1.139 1 98.19 186 LYS B CA 1
ATOM 3209 C C . LYS B 1 186 ? 19.156 19.984 0.542 1 98.19 186 LYS B C 1
ATOM 3211 O O . LYS B 1 186 ? 18.516 19.141 -0.099 1 98.19 186 LYS B O 1
ATOM 3216 N N . ALA B 1 187 ? 20.406 19.906 0.733 1 98.12 187 ALA B N 1
ATOM 3217 C CA . ALA B 1 187 ? 21.188 18.844 0.112 1 98.12 187 ALA B CA 1
ATOM 3218 C C . ALA B 1 187 ? 20.75 17.469 0.596 1 98.12 187 ALA B C 1
ATOM 3220 O O . ALA B 1 187 ? 20.547 16.562 -0.208 1 98.12 187 ALA B O 1
ATOM 3221 N N . ASN B 1 188 ? 20.516 17.344 1.917 1 98.62 188 ASN B N 1
ATOM 3222 C CA . ASN B 1 188 ? 20.047 16.094 2.49 1 98.62 188 ASN B CA 1
ATOM 3223 C C . ASN B 1 188 ? 18.594 15.812 2.146 1 98.62 188 ASN B C 1
ATOM 3225 O O . ASN B 1 188 ? 18.219 14.672 1.873 1 98.62 188 ASN B O 1
ATOM 3229 N N . ALA B 1 189 ? 17.812 16.859 2.129 1 98.75 189 ALA B N 1
ATOM 3230 C CA . ALA B 1 189 ? 16.406 16.703 1.795 1 98.75 189 ALA B CA 1
ATOM 3231 C C . ALA B 1 189 ? 16.234 16.172 0.374 1 98.75 189 ALA B C 1
ATOM 3233 O O . ALA B 1 189 ? 15.344 15.352 0.11 1 98.75 189 ALA B O 1
ATOM 3234 N N . ASP B 1 190 ? 17.109 16.562 -0.532 1 98.44 190 ASP B N 1
ATOM 3235 C CA . ASP B 1 190 ? 17.047 16.156 -1.93 1 98.44 190 ASP B CA 1
ATOM 3236 C C . ASP B 1 190 ? 17.312 14.656 -2.074 1 98.44 190 ASP B C 1
ATOM 3238 O O . ASP B 1 190 ? 16.906 14.039 -3.066 1 98.44 190 ASP B O 1
ATOM 3242 N N . LEU B 1 191 ? 17.938 14.039 -1.054 1 98.06 191 LEU B N 1
ATOM 3243 C CA . LEU B 1 191 ? 18.234 12.609 -1.093 1 98.06 191 LEU B CA 1
ATOM 3244 C C . LEU B 1 191 ? 16.969 11.781 -0.888 1 98.06 191 LEU B C 1
ATOM 3246 O O . LEU B 1 191 ? 16.953 10.578 -1.136 1 98.06 191 LEU B O 1
ATOM 3250 N N . TYR B 1 192 ? 15.844 12.422 -0.529 1 98.44 192 TYR B N 1
ATOM 3251 C CA . TYR B 1 192 ? 14.57 11.734 -0.354 1 98.44 192 TYR B CA 1
ATOM 3252 C C . TYR B 1 192 ? 13.727 11.82 -1.62 1 98.44 192 TYR B C 1
ATOM 3254 O O . TYR B 1 192 ? 12.648 11.227 -1.695 1 98.44 192 TYR B O 1
ATOM 3262 N N . ASN B 1 193 ? 14.211 12.539 -2.645 1 98.19 193 ASN B N 1
ATOM 3263 C CA . ASN B 1 193 ? 13.414 12.766 -3.846 1 98.19 193 ASN B CA 1
ATOM 3264 C C . ASN B 1 193 ? 13.148 11.461 -4.594 1 98.19 193 ASN B C 1
ATOM 3266 O O . ASN B 1 193 ? 14.062 10.648 -4.77 1 98.19 193 ASN B O 1
ATOM 3270 N N . LEU B 1 194 ? 11.875 11.297 -5.043 1 95.62 194 LEU B N 1
ATOM 3271 C CA . LEU B 1 194 ? 11.523 10.133 -5.855 1 95.62 194 LEU B CA 1
ATOM 3272 C C . LEU B 1 194 ? 12.281 10.148 -7.18 1 95.62 194 LEU B C 1
ATOM 3274 O O . LEU B 1 194 ? 12.719 9.094 -7.66 1 95.62 194 LEU B O 1
ATOM 3278 N N . SER B 1 195 ? 12.312 11.258 -7.797 1 94.19 195 SER B N 1
ATOM 3279 C CA . SER B 1 195 ? 13.117 11.531 -8.984 1 94.19 195 SER B CA 1
ATOM 3280 C C . SER B 1 195 ? 13.82 12.875 -8.883 1 94.19 195 SER B C 1
ATOM 3282 O O . SER B 1 195 ? 13.492 13.688 -8.008 1 94.19 195 SER B O 1
ATOM 3284 N N . SER B 1 196 ? 14.773 13.078 -9.719 1 94.5 196 SER B N 1
ATOM 3285 C CA . SER B 1 196 ? 15.539 14.312 -9.656 1 94.5 196 SER B CA 1
ATOM 3286 C C . SER B 1 196 ? 14.625 15.531 -9.727 1 94.5 196 SER B C 1
ATOM 3288 O O . SER B 1 196 ? 13.812 15.648 -10.641 1 94.5 196 SER B O 1
ATOM 3290 N N . GLY B 1 197 ? 14.703 16.359 -8.703 1 96.94 197 GLY B N 1
ATOM 3291 C CA . GLY B 1 197 ? 13.969 17.609 -8.703 1 96.94 197 GLY B CA 1
ATOM 3292 C C . GLY B 1 197 ? 12.562 17.484 -8.133 1 96.94 197 GLY B C 1
ATOM 3293 O O . GLY B 1 197 ? 11.883 18.484 -7.914 1 96.94 197 GLY B O 1
ATOM 3294 N N . ASP B 1 198 ? 12.117 16.203 -7.895 1 97.81 198 ASP B N 1
ATOM 3295 C CA . ASP B 1 198 ? 10.812 15.984 -7.289 1 97.81 198 ASP B CA 1
ATOM 3296 C C . ASP B 1 198 ? 10.859 16.203 -5.777 1 97.81 198 ASP B C 1
ATOM 3298 O O . ASP B 1 198 ? 11.086 15.25 -5.02 1 97.81 198 ASP B O 1
ATOM 3302 N N . ARG B 1 199 ? 10.5 17.328 -5.344 1 98.38 199 ARG B N 1
ATOM 3303 C CA . ARG B 1 199 ? 10.633 17.688 -3.936 1 98.38 199 ARG B CA 1
ATOM 3304 C C . ARG B 1 199 ? 9.297 17.578 -3.213 1 98.38 199 ARG B C 1
ATOM 3306 O O . ARG B 1 199 ? 9.078 18.25 -2.205 1 98.38 199 ARG B O 1
ATOM 3313 N N . THR B 1 200 ? 8.406 16.797 -3.826 1 98.38 200 THR B N 1
ATOM 3314 C CA . THR B 1 200 ? 7.098 16.516 -3.24 1 98.38 200 THR B CA 1
ATOM 3315 C C . THR B 1 200 ? 6.988 15.047 -2.846 1 98.38 200 THR B C 1
ATOM 3317 O O . THR B 1 200 ? 6.59 14.727 -1.723 1 98.38 200 THR B O 1
ATOM 3320 N N . HIS B 1 201 ? 7.43 14.156 -3.787 1 98.5 201 HIS B N 1
ATOM 3321 C CA . HIS B 1 201 ? 7.277 12.719 -3.584 1 98.5 201 HIS B CA 1
ATOM 3322 C C . HIS B 1 201 ? 8.539 12.117 -2.984 1 98.5 201 HIS B C 1
ATOM 3324 O O . HIS B 1 201 ? 9.625 12.695 -3.088 1 98.5 201 HIS B O 1
ATOM 3330 N N . LEU B 1 202 ? 8.375 10.953 -2.35 1 98.44 202 LEU B N 1
ATOM 3331 C CA . LEU B 1 202 ? 9.438 10.32 -1.583 1 98.44 202 LEU B CA 1
ATOM 3332 C C . LEU B 1 202 ? 9.961 9.078 -2.301 1 98.44 202 LEU B C 1
ATOM 3334 O O . LEU B 1 202 ? 9.18 8.312 -2.873 1 98.44 202 LEU B O 1
ATOM 3338 N N . ASN B 1 203 ? 11.305 8.922 -2.26 1 95.19 203 ASN B N 1
ATOM 3339 C CA . ASN B 1 203 ? 11.883 7.625 -2.582 1 95.19 203 ASN B CA 1
ATOM 3340 C C . ASN B 1 203 ? 11.75 6.645 -1.421 1 95.19 203 ASN B C 1
ATOM 3342 O O . ASN B 1 203 ? 11.172 6.98 -0.385 1 95.19 203 ASN B O 1
ATOM 3346 N N . PRO B 1 204 ? 12.234 5.41 -1.53 1 93.44 204 PRO B N 1
ATOM 3347 C CA . PRO B 1 204 ? 12.047 4.418 -0.466 1 93.44 204 PRO B CA 1
ATOM 3348 C C . PRO B 1 204 ? 12.664 4.855 0.861 1 93.44 204 PRO B C 1
ATOM 3350 O O . PRO B 1 204 ? 12.094 4.598 1.925 1 93.44 204 PRO B O 1
ATOM 3353 N N . SER B 1 205 ? 13.766 5.523 0.807 1 96.38 205 SER B N 1
ATOM 3354 C CA . SER B 1 205 ? 14.383 6.047 2.023 1 96.38 205 SER B CA 1
ATOM 3355 C C . SER B 1 205 ? 13.477 7.07 2.703 1 96.38 205 SER B C 1
ATOM 3357 O O . SER B 1 205 ? 13.219 6.977 3.904 1 96.38 205 SER B O 1
ATOM 3359 N N . GLY B 1 206 ? 12.969 8.008 1.921 1 98.38 206 GLY B N 1
ATOM 3360 C CA . GLY B 1 206 ? 12.047 8.992 2.453 1 98.38 206 GLY B CA 1
ATOM 3361 C C . GLY B 1 206 ? 10.758 8.391 2.98 1 98.38 206 GLY B C 1
ATOM 3362 O O . GLY B 1 206 ? 10.234 8.828 4.004 1 98.38 206 GLY B O 1
ATOM 3363 N N . GLU B 1 207 ? 10.266 7.391 2.246 1 98.12 207 GLU B N 1
ATOM 3364 C CA . GLU B 1 207 ? 9.07 6.668 2.674 1 98.12 207 GLU B CA 1
ATOM 3365 C C . GLU B 1 207 ? 9.234 6.129 4.094 1 98.12 207 GLU B C 1
ATOM 3367 O O . GLU B 1 207 ? 8.344 6.309 4.93 1 98.12 207 GLU B O 1
ATOM 3372 N N . LYS B 1 208 ? 10.359 5.551 4.406 1 97.12 208 LYS B N 1
ATOM 3373 C CA . LYS B 1 208 ? 10.633 4.988 5.727 1 97.12 208 LYS B CA 1
ATOM 3374 C C . LYS B 1 208 ? 10.789 6.086 6.77 1 97.12 208 LYS B C 1
ATOM 3376 O O . LYS B 1 208 ? 10.219 6 7.859 1 97.12 208 LYS B O 1
ATOM 3381 N N . VAL B 1 209 ? 11.5 7.121 6.422 1 98.81 209 VAL B N 1
ATOM 3382 C CA . VAL B 1 209 ? 11.836 8.18 7.371 1 98.81 209 VAL B CA 1
ATOM 3383 C C . VAL B 1 209 ? 10.578 8.961 7.734 1 98.81 209 VAL B C 1
ATOM 3385 O O . VAL B 1 209 ? 10.281 9.148 8.914 1 98.81 209 VAL B O 1
ATOM 3388 N N . PHE B 1 210 ? 9.828 9.352 6.738 1 98.94 210 PHE B N 1
ATOM 3389 C CA . PHE B 1 210 ? 8.648 10.164 7.031 1 98.94 210 PHE B CA 1
ATOM 3390 C C . PHE B 1 210 ? 7.512 9.289 7.543 1 98.94 210 PHE B C 1
ATOM 3392 O O . PHE B 1 210 ? 6.668 9.75 8.32 1 98.94 210 PHE B O 1
ATOM 3399 N N . GLY B 1 211 ? 7.508 7.973 7.121 1 98.88 211 GLY B N 1
ATOM 3400 C CA . GLY B 1 211 ? 6.617 7.039 7.789 1 98.88 211 GLY B CA 1
ATOM 3401 C C . GLY B 1 211 ? 6.855 6.945 9.281 1 98.88 211 GLY B C 1
ATOM 3402 O O . GLY B 1 211 ? 5.91 6.977 10.078 1 98.88 211 GLY B O 1
ATOM 3403 N N . ARG B 1 212 ? 8.109 6.895 9.688 1 98.81 212 ARG B N 1
ATOM 3404 C CA . ARG B 1 212 ? 8.477 6.844 11.102 1 98.81 212 ARG B CA 1
ATOM 3405 C C . ARG B 1 212 ? 8.109 8.148 11.805 1 98.81 212 ARG B C 1
ATOM 3407 O O . ARG B 1 212 ? 7.633 8.125 12.938 1 98.81 212 ARG B O 1
ATOM 3414 N N . LEU B 1 213 ? 8.305 9.234 11.133 1 98.94 213 LEU B N 1
ATOM 3415 C CA . LEU B 1 213 ? 7.941 10.523 11.711 1 98.94 213 LEU B CA 1
ATOM 3416 C C . LEU B 1 213 ? 6.453 10.562 12.047 1 98.94 213 LEU B C 1
ATOM 3418 O O . LEU B 1 213 ? 6.07 11.039 13.125 1 98.94 213 LEU B O 1
ATOM 3422 N N . VAL B 1 214 ? 5.645 10.039 11.148 1 98.94 214 VAL B N 1
ATOM 3423 C CA . VAL B 1 214 ? 4.207 10.008 11.391 1 98.94 214 VAL B CA 1
ATOM 3424 C C . VAL B 1 214 ? 3.895 9.07 12.555 1 98.94 214 VAL B C 1
ATOM 3426 O O . VAL B 1 214 ? 3.061 9.383 13.406 1 98.94 214 VAL B O 1
ATOM 3429 N N . VAL B 1 215 ? 4.582 7.891 12.625 1 98.94 215 VAL B N 1
ATOM 3430 C CA . VAL B 1 215 ? 4.414 6.973 13.75 1 98.94 215 VAL B CA 1
ATOM 3431 C C . VAL B 1 215 ? 4.738 7.688 15.055 1 98.94 215 VAL B C 1
ATOM 3433 O O . VAL B 1 215 ? 3.98 7.598 16.031 1 98.94 215 VAL B O 1
ATOM 3436 N N . ASP B 1 216 ? 5.824 8.414 15.055 1 98.88 216 ASP B N 1
ATOM 3437 C CA . ASP B 1 216 ? 6.266 9.094 16.266 1 98.88 216 ASP B CA 1
ATOM 3438 C C . ASP B 1 216 ? 5.258 10.164 16.703 1 98.88 216 ASP B C 1
ATOM 3440 O O . ASP B 1 216 ? 4.961 10.305 17.891 1 98.88 216 ASP B O 1
ATOM 3444 N N . LEU B 1 217 ? 4.738 10.906 15.727 1 98.94 217 LEU B N 1
ATOM 3445 C CA . LEU B 1 217 ? 3.705 11.891 16.031 1 98.94 217 LEU B CA 1
ATOM 3446 C C . LEU B 1 217 ? 2.473 11.219 16.625 1 98.94 217 LEU B C 1
ATOM 3448 O O . LEU B 1 217 ? 1.895 11.711 17.594 1 98.94 217 LEU B O 1
ATOM 3452 N N . LEU B 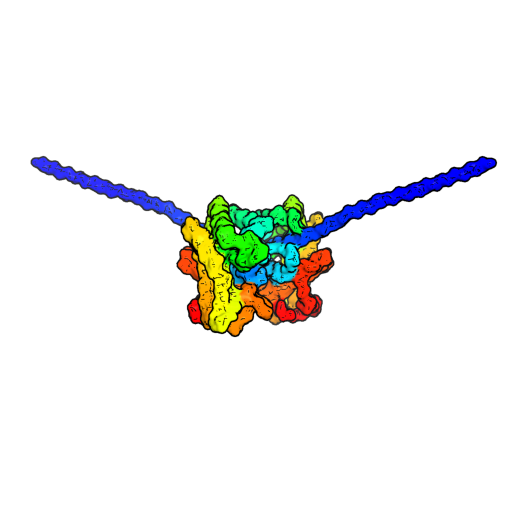1 218 ? 2.094 10.086 16.031 1 98.94 218 LEU B N 1
ATOM 3453 C CA . LEU B 1 218 ? 0.928 9.352 16.516 1 98.94 218 LEU B CA 1
ATOM 3454 C C . LEU B 1 218 ? 1.135 8.883 17.953 1 98.94 218 LEU B C 1
ATOM 3456 O O . LEU B 1 218 ? 0.254 9.047 18.797 1 98.94 218 LEU B O 1
ATOM 3460 N N . LEU B 1 219 ? 2.326 8.367 18.25 1 98.56 219 LEU B N 1
ATOM 3461 C CA . LEU B 1 219 ? 2.576 7.723 19.531 1 98.56 219 LEU B CA 1
ATOM 3462 C C . LEU B 1 219 ? 2.76 8.758 20.625 1 98.56 219 LEU B C 1
ATOM 3464 O O . LEU B 1 219 ? 2.635 8.445 21.812 1 98.56 219 LEU B O 1
ATOM 3468 N N . LYS B 1 220 ? 3.041 9.992 20.234 1 97.75 220 LYS B N 1
ATOM 3469 C CA . LYS B 1 220 ? 3.041 11.078 21.219 1 97.75 220 LYS B CA 1
ATOM 3470 C C . LYS B 1 220 ? 1.629 11.352 21.734 1 97.75 220 LYS B C 1
ATOM 3472 O O . LYS B 1 220 ? 1.443 11.695 22.906 1 97.75 220 LYS B O 1
ATOM 3477 N N . LYS B 1 221 ? 0.658 11.141 20.891 1 96.94 221 LYS B N 1
ATOM 3478 C CA . LYS B 1 221 ? -0.732 11.422 21.234 1 96.94 221 LYS B CA 1
ATOM 3479 C C . LYS B 1 221 ? -1.442 10.156 21.719 1 96.94 221 LYS B C 1
ATOM 3481 O O . LYS B 1 221 ? -2.379 10.227 22.516 1 96.94 221 LYS B O 1
ATOM 3486 N N . ARG B 1 222 ? -1.023 9.062 21.109 1 97.44 222 ARG B N 1
ATOM 3487 C CA . ARG B 1 222 ? -1.65 7.773 21.375 1 97.44 222 ARG B CA 1
ATOM 3488 C C . ARG B 1 222 ? -0.634 6.773 21.922 1 97.44 222 ARG B C 1
ATOM 3490 O O . ARG B 1 222 ? -0.319 5.781 21.25 1 97.44 222 ARG B O 1
ATOM 3497 N N . LYS B 1 223 ? -0.299 6.957 23.188 1 96.62 223 LYS B N 1
ATOM 3498 C CA . LYS B 1 223 ? 0.695 6.105 23.828 1 96.62 223 LYS B CA 1
ATOM 3499 C C . LYS B 1 223 ? 0.193 4.668 23.953 1 96.62 223 LYS B C 1
ATOM 3501 O O . LYS B 1 223 ? 0.99 3.729 24 1 96.62 223 LYS B O 1
ATOM 3506 N N . ASP B 1 224 ? -1.106 4.539 23.938 1 96.56 224 ASP B N 1
ATOM 3507 C CA . ASP B 1 224 ? -1.738 3.23 24.078 1 96.56 224 ASP B CA 1
ATOM 3508 C C . ASP B 1 224 ? -1.435 2.342 22.875 1 96.56 224 ASP B C 1
ATOM 3510 O O . ASP B 1 224 ? -1.589 1.12 22.938 1 96.56 224 ASP B O 1
ATOM 3514 N N . LEU B 1 225 ? -0.917 2.924 21.781 1 98.06 225 LEU B N 1
ATOM 3515 C CA . LEU B 1 225 ? -0.714 2.174 20.547 1 98.06 225 LEU B CA 1
ATOM 3516 C C . LEU B 1 225 ? 0.729 1.698 20.422 1 98.06 225 LEU B C 1
ATOM 3518 O O . LEU B 1 225 ? 1.08 0.992 19.484 1 98.06 225 LEU B O 1
ATOM 3522 N N . ARG B 1 226 ? 1.556 1.974 21.359 1 98 226 ARG B N 1
ATOM 3523 C CA . ARG B 1 226 ? 2.996 1.762 21.266 1 98 226 ARG B CA 1
ATOM 3524 C C . ARG B 1 226 ? 3.316 0.298 20.984 1 98 226 ARG B C 1
ATOM 3526 O O . ARG B 1 226 ? 4.211 -0.004 20.188 1 98 226 ARG B O 1
ATOM 3533 N N . ARG B 1 227 ? 2.58 -0.624 21.547 1 97.56 227 ARG B N 1
ATOM 3534 C CA . ARG B 1 227 ? 2.902 -2.043 21.438 1 97.56 227 ARG B CA 1
ATOM 3535 C C . ARG B 1 227 ? 2.615 -2.572 20.047 1 97.56 227 ARG B C 1
ATOM 3537 O O . ARG B 1 227 ? 3.031 -3.68 19.688 1 97.56 227 ARG B O 1
ATOM 3544 N N . TYR B 1 228 ? 1.894 -1.783 19.234 1 98.25 228 TYR B N 1
ATOM 3545 C CA . TYR B 1 228 ? 1.465 -2.254 17.922 1 98.25 228 TYR B CA 1
ATOM 3546 C C . TYR B 1 228 ? 2.412 -1.767 16.828 1 98.25 228 TYR B C 1
ATOM 3548 O O . TYR B 1 228 ? 2.137 -1.935 15.641 1 98.25 228 TYR B O 1
ATOM 3556 N N . PHE B 1 229 ? 3.559 -1.15 17.203 1 98.56 229 PHE B N 1
ATOM 3557 C CA . PHE B 1 229 ? 4.531 -0.665 16.234 1 98.56 229 PHE B CA 1
ATOM 3558 C C . PHE B 1 229 ? 5.918 -1.223 16.531 1 98.56 229 PHE B C 1
ATOM 3560 O O . PHE B 1 229 ? 6.32 -1.311 17.703 1 98.56 229 PHE B O 1
ATOM 3567 N N . GLU B 1 230 ? 6.598 -1.623 15.461 1 96.94 230 GLU B N 1
ATOM 3568 C CA . GLU B 1 230 ? 8.008 -1.958 15.602 1 96.94 230 GLU B CA 1
ATOM 3569 C C . GLU B 1 230 ? 8.82 -0.753 16.078 1 96.94 230 GLU B C 1
ATOM 3571 O O . GLU B 1 230 ? 8.633 0.36 15.578 1 96.94 230 GLU B O 1
ATOM 3576 N N . LYS B 1 231 ? 9.688 -1.027 17 1 96 231 LYS B N 1
ATOM 3577 C CA . LYS B 1 231 ? 10.562 0.037 17.484 1 96 231 LYS B CA 1
ATOM 3578 C C . LYS B 1 231 ? 11.695 0.309 16.5 1 96 231 LYS B C 1
ATOM 3580 O O . LYS B 1 231 ? 12.164 -0.605 15.82 1 96 231 LYS B O 1
ATOM 3585 N N . ASP B 1 232 ? 12.016 1.479 16.312 1 96.12 232 ASP B N 1
ATOM 3586 C CA . ASP B 1 232 ? 13.227 1.945 15.641 1 96.12 232 ASP B CA 1
ATOM 3587 C C . ASP B 1 232 ? 13.797 3.18 16.328 1 96.12 232 ASP B C 1
ATOM 3589 O O . ASP B 1 232 ? 13.719 4.289 15.797 1 96.12 232 ASP B O 1
ATOM 3593 N N . VAL B 1 233 ? 14.352 2.902 17.438 1 97.31 233 VAL B N 1
ATOM 3594 C CA . VAL B 1 233 ? 14.781 3.959 18.344 1 97.31 233 VAL B CA 1
ATOM 3595 C C . VAL B 1 233 ? 15.859 4.812 17.672 1 97.31 233 VAL B C 1
ATOM 3597 O O . VAL B 1 233 ? 15.844 6.039 17.781 1 97.31 233 VAL B O 1
ATOM 3600 N N . ALA B 1 234 ? 16.75 4.145 16.953 1 97.81 234 ALA B N 1
ATOM 3601 C CA . ALA B 1 234 ? 17.828 4.863 16.297 1 97.81 234 ALA B CA 1
ATOM 3602 C C . ALA B 1 234 ? 17.281 5.844 15.258 1 97.81 234 ALA B C 1
ATOM 3604 O O . ALA B 1 234 ? 17.719 7 15.203 1 97.81 234 ALA B O 1
ATOM 3605 N N . LEU B 1 235 ? 16.344 5.434 14.508 1 98.38 235 LEU B N 1
ATOM 3606 C CA . LEU B 1 235 ? 15.75 6.293 13.492 1 98.38 235 LEU B CA 1
ATOM 3607 C C . LEU B 1 235 ? 14.961 7.434 14.125 1 98.38 235 LEU B C 1
ATOM 3609 O O . LEU B 1 235 ? 15.094 8.594 13.719 1 98.38 235 LEU B O 1
ATOM 3613 N N . SER B 1 236 ? 14.164 7.105 15.094 1 98.5 236 SER B N 1
ATOM 3614 C CA . SER B 1 236 ? 13.391 8.133 15.797 1 98.5 236 SER B CA 1
ATOM 3615 C C . SER B 1 236 ? 14.297 9.188 16.406 1 98.5 236 SER B C 1
ATOM 3617 O O . SER B 1 236 ? 13.992 10.383 16.359 1 98.5 236 SER B O 1
ATOM 3619 N N . LYS B 1 237 ? 15.406 8.766 16.922 1 98.38 237 LYS B N 1
ATOM 3620 C CA . LYS B 1 237 ? 16.344 9.688 17.547 1 98.38 237 LYS B CA 1
ATOM 3621 C C . LYS B 1 237 ? 16.969 10.625 16.516 1 98.38 237 LYS B C 1
ATOM 3623 O O . LYS B 1 237 ? 17.109 11.82 16.75 1 98.38 237 LYS B O 1
ATOM 3628 N N . LYS B 1 238 ? 17.328 10.086 15.359 1 98.62 238 LYS B N 1
ATOM 3629 C CA . LYS B 1 238 ? 17.906 10.914 14.305 1 98.62 238 LYS B CA 1
ATOM 3630 C C . LYS B 1 238 ? 16.891 11.961 13.82 1 98.62 238 LYS B C 1
ATOM 3632 O O . LYS B 1 238 ? 17.25 13.125 13.633 1 98.62 238 LYS B O 1
ATOM 3637 N N . ILE B 1 239 ? 15.664 11.516 13.68 1 98.69 239 ILE B N 1
ATOM 3638 C CA . ILE B 1 239 ? 14.625 12.414 13.211 1 98.69 239 ILE B CA 1
ATOM 3639 C C . ILE B 1 239 ? 14.414 13.539 14.234 1 98.69 239 ILE B C 1
ATOM 3641 O O . ILE B 1 239 ? 14.383 14.711 13.867 1 98.69 239 ILE B O 1
ATOM 3645 N N . ALA B 1 240 ? 14.359 13.18 15.461 1 98.25 240 ALA B N 1
ATOM 3646 C CA . ALA B 1 240 ? 14.125 14.141 16.531 1 98.25 240 ALA B CA 1
ATOM 3647 C C . ALA B 1 240 ? 15.289 15.125 16.641 1 98.25 240 ALA B C 1
ATOM 3649 O O . ALA B 1 240 ? 15.094 16.297 16.953 1 98.25 240 ALA B O 1
ATOM 3650 N N . ALA B 1 241 ? 16.484 14.656 16.344 1 98.38 241 ALA B N 1
ATOM 3651 C CA . ALA B 1 241 ? 17.688 15.477 16.469 1 98.38 241 ALA B CA 1
ATOM 3652 C C . ALA B 1 241 ? 17.922 16.328 15.219 1 98.38 241 ALA B C 1
ATOM 3654 O O . ALA B 1 241 ? 18.812 17.172 15.188 1 98.38 241 ALA B O 1
ATOM 3655 N N . GLY B 1 242 ? 17.094 16.109 14.195 1 98.62 242 GLY B N 1
ATOM 3656 C CA . GLY B 1 242 ? 17.312 16.812 12.938 1 98.62 242 GLY B CA 1
ATOM 3657 C C . GLY B 1 242 ? 18.531 16.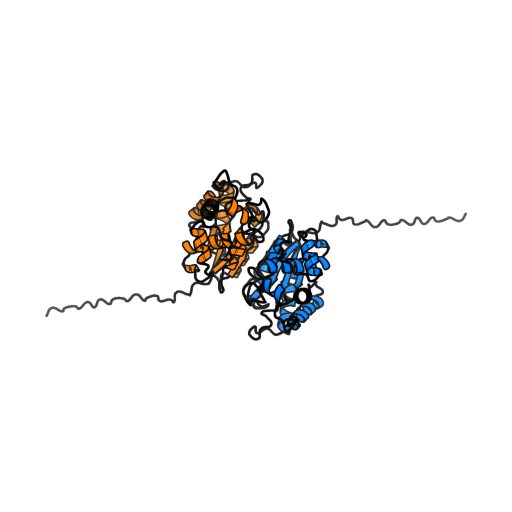344 12.18 1 98.62 242 GLY B C 1
ATOM 3658 O O . GLY B 1 242 ? 19.25 17.141 11.586 1 98.62 242 GLY B O 1
ATOM 3659 N N . GLU B 1 243 ? 18.812 15.062 12.336 1 98.56 243 GLU B N 1
ATOM 3660 C CA . GLU B 1 243 ? 19.922 14.445 11.617 1 98.56 243 GLU B CA 1
ATOM 3661 C C . GLU B 1 243 ? 19.422 13.625 10.422 1 98.56 243 GLU B C 1
ATOM 3663 O O . GLU B 1 243 ? 18.406 12.93 10.523 1 98.56 243 GLU B O 1
ATOM 3668 N N . TYR B 1 244 ? 20.125 13.781 9.328 1 98.56 244 TYR B N 1
ATOM 3669 C CA . TYR B 1 244 ? 19.75 13.023 8.141 1 98.56 244 TYR B CA 1
ATOM 3670 C C . TYR B 1 244 ? 19.75 11.523 8.422 1 98.56 244 TYR B C 1
ATOM 3672 O O . TYR B 1 244 ? 20.656 11.008 9.062 1 98.56 244 TYR B O 1
ATOM 3680 N N . ALA B 1 245 ? 18.672 10.883 8.016 1 98.38 245 ALA B N 1
ATOM 3681 C CA . ALA B 1 245 ? 18.516 9.445 8.188 1 98.38 245 ALA B CA 1
ATOM 3682 C C . ALA B 1 245 ? 18.172 8.773 6.855 1 98.38 245 ALA B C 1
ATOM 3684 O O . ALA B 1 245 ? 17.531 9.375 5.996 1 98.38 245 ALA B O 1
ATOM 3685 N N . THR B 1 246 ? 18.562 7.48 6.703 1 95 246 THR B N 1
ATOM 3686 C CA . THR B 1 246 ? 18.297 6.742 5.477 1 95 246 THR B CA 1
ATOM 3687 C C . THR B 1 246 ? 17.062 5.852 5.637 1 95 246 THR B C 1
ATOM 3689 O O . THR B 1 246 ? 16.469 5.418 4.645 1 95 246 THR B O 1
ATOM 3692 N N . GLY B 1 247 ? 16.734 5.57 6.801 1 92.56 247 GLY B N 1
ATOM 3693 C CA . GLY B 1 247 ? 15.68 4.613 7.066 1 92.56 247 GLY B CA 1
ATOM 3694 C C . GLY B 1 247 ? 16.188 3.209 7.316 1 92.56 247 GLY B C 1
ATOM 3695 O O . GLY B 1 247 ? 15.414 2.314 7.664 1 92.56 247 GLY B O 1
ATOM 3696 N N . ASP B 1 248 ? 17.438 2.975 7.191 1 83.25 248 ASP B N 1
ATOM 3697 C CA . ASP B 1 248 ? 18.062 1.672 7.434 1 83.25 248 ASP B CA 1
ATOM 3698 C C . ASP B 1 248 ? 19.016 1.727 8.625 1 83.25 248 ASP B C 1
ATOM 3700 O O . ASP B 1 248 ? 19.984 0.975 8.672 1 83.25 248 ASP B O 1
ATOM 3704 N N . GLU B 1 249 ? 18.656 2.502 9.523 1 78.81 249 GLU B N 1
ATOM 3705 C CA . GLU B 1 249 ? 19.531 2.609 10.68 1 78.81 249 GLU B CA 1
ATOM 3706 C C . GLU B 1 249 ? 19.547 1.311 11.484 1 78.81 249 GLU B C 1
ATOM 3708 O O . GLU B 1 249 ? 18.578 0.554 11.477 1 78.81 249 GLU B O 1
#

Nearest PDB structures (foldseek):
  2o14-assembly1_A  TM=8.757E-01  e=8.813E-13  Bacillus subtilis
  1pp4-assembly2_B  TM=7.974E-01  e=3.800E-13  Aspergillus aculeatus
  3c1u-assembly1_A  TM=7.710E-01  e=1.425E-12  Aspergillus aculeatus
  4jj4-assembly1_A  TM=7.268E-01  e=9.594E-08  Geobacillus stearothermophilus
  4oap-assembly1_A  TM=7.238E-01  e=9.035E-08  Geobacillus stearothermophilus

Radius of gyration: 27.01 Å; Cα contacts (8 Å, |Δi|>4): 996; chains: 2; bounding box: 61×59×159 Å

Foldseek 3Di:
DPPPPPPPPPPPPPPPPPPPPPDAFAEEEEEEEEQQQAPLFHLVVLLQVFFAPPYYYDYLYYHLDALVVCVVVCSLVVVLVSLLVCLVRHAYEYEYEYQPNLVDPVNPHDLVNSLVSLLVSQVSCVVSRHAYEYEYYAAFLDDDPLAGDLPRVSNLVSSVVSCVVVVGHYFDNNVLNRVLSSLATNVLQQVQASDHPRRRTGDPQVSNLSSVVVVVSCCVVVVVNVVRTHDDPVSVVCSVVSHRDRNPD/DPPPPPPPPPPPPPPPCPPPPPDAFAEEEEEEEEQQQAPLFHLVVLLQVFFAPPYYYDYLYYHLDALVVCVVVCSLVVVLVSLLVCLVRHAYEYEYEYQPNLVDPVNPHDLVNSLVSLLVSQVSCVVSRHAYEYEYYAAFLDDDPLAGDLPRVSSLVSSVVSCVVVVGHYFDNNVLNRVLSSLATNVLQQVQASDHPRRRTGDPQVSNLSSVVVVVSCCVVVVVNVVRTHDDPVSVVCSVVSHRDRNPD